Protein AF-A0A7S1A5Q5-F1 (afdb_monomer_lite)

pLDDT: mean 83.86, std 15.4, range [26.05, 98.69]

Foldseek 3Di:
DVVPVVPPPDDPFDDPPVLQVDWFFFFQWWWKAWAWKPFAADPDCPAWFKKKKKFKDAPNATQFIDMFTADPDDPTRGGRDTRTPVRPPPPDDPRHDHDRIGSQQRMKMKMWMDGNVVRDTAWIDIDRSLVLLAVQKDKDFTAGPQQFFQFYPDPPGAGIIIIMGIDPVRDDPRDDRHYHCPDDAVAEEEEEFEADCLTVVLVLLVQQCCCQVRLHEYEYEYAPVCQSVQQPDDHDRHDYHYDYLTGDRPVVCPDPVNVVLLLDQFLQSLLLCLLQLQLVSLSSLNVSLCVQVVVVVVDHHAEYEYESNCQLSQVLSCVLVVHAYEYAYAFCLLQDDPDPVRWSDFQDDDVPPPPPPSVVSCVQRTHNVNSVVSNCCNQCPPVDPGHSCVSCVSSVHDDDDRNVVCQVVLGAYEHQPDPPPDDDHPPGRPRDDYHHHGDDDDPDDPDWDPPLRVLLVVCVVVVAAEEEEEAEADDDAPQVVLVVLLCCCVVDPGNAQYEYEAAHDPDDHDPVSVVSQVVCVVVSRYHYDHDDDLVNNLLSHQEYEYQQSPRNVVSNVVNVHHYHHDDSCRRNSSD

Structure (mmCIF, N/CA/C/O backbone):
data_AF-A0A7S1A5Q5-F1
#
_entry.id   AF-A0A7S1A5Q5-F1
#
loop_
_atom_site.group_PDB
_atom_site.id
_atom_site.type_symbol
_atom_site.label_atom_id
_atom_site.label_alt_id
_atom_site.label_comp_id
_atom_site.label_asym_id
_atom_site.label_entity_id
_atom_site.label_seq_id
_atom_site.pdbx_PDB_ins_code
_atom_site.Cartn_x
_atom_site.Cartn_y
_atom_site.Cartn_z
_atom_site.occupancy
_atom_site.B_iso_or_equiv
_atom_site.auth_seq_id
_atom_site.auth_comp_id
_atom_site.auth_asym_id
_atom_site.auth_atom_id
_atom_site.pdbx_PDB_model_num
ATOM 1 N N . ARG A 1 1 ? 27.509 18.141 -2.981 1.00 31.16 1 ARG A N 1
ATOM 2 C CA . ARG A 1 1 ? 28.066 17.382 -1.826 1.00 31.16 1 ARG A CA 1
ATOM 3 C C . ARG A 1 1 ? 27.170 17.413 -0.570 1.00 31.16 1 ARG A C 1
ATOM 5 O O . ARG A 1 1 ? 26.715 16.345 -0.201 1.00 31.16 1 ARG A O 1
ATOM 12 N N . LYS A 1 2 ? 26.808 18.559 0.045 1.00 26.05 2 LYS A N 1
ATOM 13 C CA . LYS A 1 2 ? 25.963 18.583 1.277 1.00 26.05 2 LYS A CA 1
ATOM 14 C C . LYS A 1 2 ? 24.510 18.062 1.131 1.00 26.05 2 LYS A C 1
ATOM 16 O O . LYS A 1 2 ? 23.960 17.589 2.113 1.00 26.05 2 LYS A O 1
ATOM 21 N N . ARG A 1 3 ? 23.911 18.077 -0.073 1.00 31.14 3 ARG A N 1
ATOM 22 C CA . ARG A 1 3 ? 22.554 17.530 -0.341 1.00 31.14 3 ARG A CA 1
ATOM 23 C C . ARG A 1 3 ? 22.495 16.015 -0.623 1.00 31.14 3 ARG A C 1
ATOM 25 O O . ARG A 1 3 ? 21.407 15.456 -0.622 1.00 31.14 3 ARG A O 1
ATOM 32 N N . ARG A 1 4 ? 23.638 15.343 -0.849 1.00 40.09 4 ARG A N 1
ATOM 33 C CA . ARG A 1 4 ? 23.687 13.892 -1.146 1.00 40.09 4 ARG A CA 1
ATOM 34 C C . ARG A 1 4 ? 23.332 13.039 0.078 1.00 40.09 4 ARG A C 1
ATOM 36 O O . ARG A 1 4 ? 22.551 12.107 -0.033 1.00 40.09 4 ARG A O 1
ATOM 43 N N . ASN A 1 5 ? 23.829 13.403 1.262 1.00 32.47 5 ASN A N 1
ATOM 44 C CA . ASN A 1 5 ? 23.677 12.590 2.480 1.00 32.47 5 ASN A CA 1
ATOM 45 C C . ASN A 1 5 ? 22.270 12.613 3.106 1.00 32.47 5 ASN A C 1
ATOM 47 O O . ASN A 1 5 ? 22.001 11.841 4.024 1.00 32.47 5 ASN A O 1
ATOM 51 N N . THR A 1 6 ? 21.376 13.492 2.650 1.00 36.00 6 THR A N 1
ATOM 52 C CA . THR A 1 6 ? 20.010 13.607 3.186 1.00 36.00 6 THR A CA 1
ATOM 53 C C . THR A 1 6 ? 19.008 12.659 2.529 1.00 36.00 6 THR A C 1
ATOM 55 O O . THR A 1 6 ? 17.995 12.365 3.153 1.00 36.00 6 THR A O 1
ATOM 58 N N . PHE A 1 7 ? 19.280 12.154 1.318 1.00 35.16 7 PHE A N 1
ATOM 59 C CA . PHE A 1 7 ? 18.324 11.324 0.567 1.00 35.16 7 PHE A CA 1
ATOM 60 C C . PHE A 1 7 ? 18.377 9.834 0.959 1.00 35.16 7 PHE A C 1
ATOM 62 O O . PHE A 1 7 ? 17.361 9.153 0.978 1.00 35.16 7 PHE A O 1
ATOM 69 N N . TRP A 1 8 ? 19.551 9.340 1.363 1.00 40.78 8 TRP A N 1
ATOM 70 C CA . TRP A 1 8 ? 19.843 7.907 1.519 1.00 40.78 8 TRP A CA 1
ATOM 71 C C . TRP A 1 8 ? 19.634 7.335 2.933 1.00 40.78 8 TRP A C 1
ATOM 73 O O . TRP A 1 8 ? 20.152 6.266 3.256 1.00 40.78 8 TRP A O 1
ATOM 83 N N . LYS A 1 9 ? 18.905 8.027 3.820 1.00 31.39 9 LYS A N 1
ATOM 84 C CA . LYS A 1 9 ? 18.704 7.545 5.197 1.00 31.39 9 LYS A CA 1
ATOM 85 C C . LYS A 1 9 ? 17.483 6.625 5.318 1.00 31.39 9 LYS A C 1
ATOM 87 O O . LYS A 1 9 ? 16.352 7.093 5.307 1.00 31.39 9 LYS A O 1
ATOM 92 N N . LYS A 1 10 ? 17.793 5.359 5.637 1.00 35.91 10 LYS A N 1
ATOM 93 C CA . LYS A 1 10 ? 16.958 4.269 6.192 1.00 35.91 10 LYS A CA 1
ATOM 94 C C . LYS A 1 10 ? 16.234 3.361 5.188 1.00 35.91 10 LYS A C 1
ATOM 96 O O . LYS A 1 10 ? 15.060 3.541 4.899 1.00 35.91 10 LYS A O 1
ATOM 101 N N . SER A 1 11 ? 16.890 2.247 4.859 1.00 33.69 11 SER A N 1
ATOM 102 C CA . SER A 1 11 ? 16.231 0.970 4.554 1.00 33.69 11 SER A CA 1
ATOM 103 C C . SER A 1 11 ? 16.962 -0.154 5.296 1.00 33.69 11 SER A C 1
ATOM 105 O O . SER A 1 11 ? 17.883 -0.774 4.776 1.00 33.69 11 SER A O 1
ATOM 107 N N . LYS A 1 12 ? 16.608 -0.399 6.566 1.00 32.88 12 LYS A N 1
ATOM 108 C CA . LYS A 1 12 ? 17.048 -1.625 7.253 1.00 32.88 12 LYS A CA 1
ATOM 109 C C . LYS A 1 12 ? 16.139 -2.765 6.789 1.00 32.88 12 LYS A C 1
ATOM 111 O O . LYS A 1 12 ? 15.015 -2.893 7.267 1.00 32.88 12 LYS A O 1
ATOM 116 N N . ARG A 1 13 ? 16.614 -3.555 5.824 1.00 43.09 13 ARG A N 1
ATOM 117 C CA . ARG A 1 13 ? 15.921 -4.731 5.268 1.00 43.09 13 ARG A CA 1
ATOM 118 C C . ARG A 1 13 ? 15.956 -5.901 6.264 1.00 43.09 13 ARG A C 1
ATOM 120 O O . ARG A 1 13 ? 16.994 -6.160 6.862 1.00 43.09 13 ARG A O 1
ATOM 127 N N . HIS A 1 14 ? 14.838 -6.610 6.436 1.00 33.66 14 HIS A N 1
ATOM 128 C CA . HIS A 1 14 ? 14.775 -7.903 7.135 1.00 33.66 14 HIS A CA 1
ATOM 129 C C . HIS A 1 14 ? 14.801 -9.032 6.089 1.00 33.66 14 HIS A C 1
ATOM 131 O O . HIS A 1 14 ? 13.838 -9.226 5.358 1.00 33.66 14 HIS A O 1
ATOM 137 N N . MET A 1 15 ? 15.915 -9.755 6.013 1.00 40.28 15 MET A N 1
ATOM 138 C CA . MET A 1 15 ? 16.060 -11.070 5.367 1.00 40.28 15 MET A CA 1
ATOM 139 C C . MET A 1 15 ? 16.315 -12.126 6.480 1.00 40.28 15 MET A C 1
ATOM 141 O O . MET A 1 15 ? 16.378 -11.775 7.662 1.00 40.28 15 MET A O 1
ATOM 145 N N . PRO A 1 16 ? 16.474 -13.421 6.179 1.00 39.34 16 PRO A N 1
ATOM 146 C CA . PRO A 1 16 ? 16.909 -14.400 7.177 1.00 39.34 16 PRO A CA 1
ATOM 147 C C . PRO A 1 16 ? 18.329 -14.092 7.691 1.00 39.34 16 PRO A C 1
ATOM 149 O O . PRO A 1 16 ? 19.252 -13.920 6.892 1.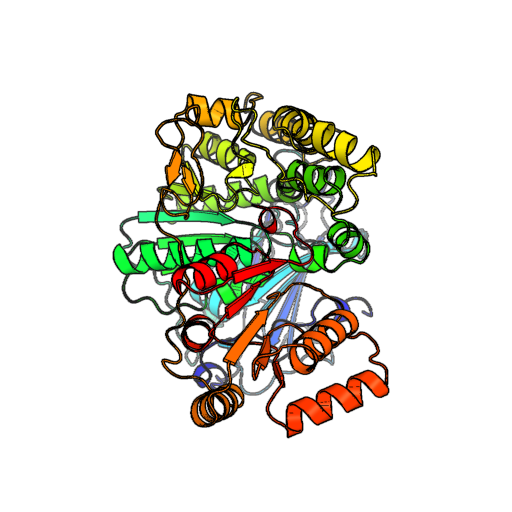00 39.34 16 PRO A O 1
ATOM 152 N N . THR A 1 17 ? 18.523 -14.069 9.014 1.00 46.16 17 THR A N 1
ATOM 153 C CA . THR A 1 17 ? 19.781 -13.720 9.719 1.00 46.16 17 THR A CA 1
ATOM 154 C C . THR A 1 17 ? 21.022 -14.455 9.203 1.00 46.16 17 THR A C 1
ATOM 156 O O . THR A 1 17 ? 22.103 -13.874 9.161 1.00 46.16 17 THR A O 1
ATOM 159 N N . MET A 1 18 ? 20.875 -15.695 8.730 1.00 42.78 18 MET A N 1
ATOM 160 C CA . MET A 1 18 ? 21.989 -16.523 8.253 1.00 42.78 18 MET A CA 1
ATOM 161 C C . MET A 1 18 ? 22.613 -16.032 6.926 1.00 42.78 18 MET A C 1
ATOM 163 O O . MET A 1 18 ? 23.771 -16.332 6.647 1.00 42.78 18 MET A O 1
ATOM 167 N N . ARG A 1 19 ? 21.886 -15.257 6.101 1.00 54.16 19 ARG A N 1
ATOM 168 C CA . ARG A 1 19 ? 22.421 -14.684 4.843 1.00 54.16 19 ARG A CA 1
ATOM 169 C C . ARG A 1 19 ? 23.169 -13.362 5.056 1.00 54.16 19 ARG A C 1
ATOM 171 O O . ARG A 1 19 ? 24.018 -13.017 4.243 1.00 54.16 19 ARG A O 1
ATOM 178 N N . PHE A 1 20 ? 22.907 -12.658 6.158 1.00 58.50 20 PHE A N 1
ATOM 179 C CA . PHE A 1 20 ? 23.528 -11.362 6.469 1.00 58.50 20 PHE A CA 1
ATOM 180 C C . PHE A 1 20 ? 24.973 -11.448 6.953 1.00 58.50 20 PHE A C 1
ATOM 182 O O . PHE A 1 20 ? 25.667 -10.440 6.939 1.00 58.50 20 PHE A O 1
ATOM 189 N N . THR A 1 21 ? 25.438 -12.614 7.390 1.00 63.78 21 THR A N 1
ATOM 190 C CA . THR A 1 21 ? 26.811 -12.784 7.889 1.00 63.78 21 THR A CA 1
ATOM 191 C C . THR A 1 21 ? 27.751 -13.364 6.838 1.00 63.78 21 THR A C 1
ATOM 193 O O . THR A 1 21 ? 28.968 -13.328 7.013 1.00 63.78 21 THR A O 1
ATOM 196 N N . ARG A 1 22 ? 27.212 -13.899 5.735 1.00 77.44 22 ARG A N 1
ATOM 197 C CA . ARG A 1 22 ? 28.004 -14.577 4.710 1.00 77.44 22 ARG A CA 1
ATOM 198 C C . ARG A 1 22 ? 28.690 -13.553 3.812 1.00 77.44 22 ARG A C 1
ATOM 200 O O . ARG A 1 22 ? 28.030 -12.778 3.124 1.00 77.44 22 ARG A O 1
ATOM 207 N N . ARG A 1 23 ? 30.019 -13.581 3.814 1.00 80.81 23 ARG A N 1
ATOM 208 C CA . ARG A 1 23 ? 30.863 -12.739 2.968 1.00 80.81 23 ARG A CA 1
ATOM 209 C C . ARG A 1 23 ? 31.518 -13.582 1.880 1.00 80.81 23 ARG A C 1
ATOM 211 O O . ARG A 1 23 ? 31.826 -14.753 2.095 1.00 80.81 23 ARG A O 1
ATOM 218 N N . PHE A 1 24 ? 31.701 -12.978 0.718 1.00 83.06 24 PHE A N 1
ATOM 219 C CA . PHE A 1 24 ? 32.295 -13.588 -0.465 1.00 83.06 24 PHE A CA 1
ATOM 220 C C . PHE A 1 24 ? 33.577 -12.853 -0.825 1.00 83.06 24 PHE A C 1
ATOM 222 O O . PHE A 1 24 ? 33.756 -11.706 -0.422 1.00 83.06 24 PHE A O 1
ATOM 229 N N . ALA A 1 25 ? 34.470 -13.503 -1.569 1.00 73.56 25 ALA A N 1
ATOM 230 C CA . ALA A 1 25 ? 35.683 -12.846 -2.041 1.00 73.56 25 ALA A CA 1
ATOM 231 C C . ALA A 1 25 ? 35.325 -11.595 -2.858 1.00 73.56 25 ALA A C 1
ATOM 233 O O . ALA A 1 25 ? 34.339 -11.601 -3.609 1.00 73.56 25 ALA A O 1
ATOM 234 N N . LYS A 1 26 ? 36.121 -10.531 -2.699 1.00 72.69 26 LYS A N 1
ATOM 235 C CA . LYS A 1 26 ? 35.995 -9.354 -3.558 1.00 72.69 26 LYS A CA 1
ATOM 236 C C . LYS A 1 26 ? 36.212 -9.745 -5.031 1.00 72.69 26 LYS A C 1
ATOM 238 O O . LYS A 1 26 ? 37.059 -10.600 -5.306 1.00 72.69 26 LYS A O 1
ATOM 243 N N . PRO A 1 27 ? 35.457 -9.153 -5.966 1.00 70.88 27 PRO A N 1
ATOM 244 C CA . PRO A 1 27 ? 35.717 -9.319 -7.386 1.00 70.88 27 PRO A CA 1
ATOM 245 C C . PRO A 1 27 ? 37.031 -8.621 -7.764 1.00 70.88 27 PRO A C 1
ATOM 247 O O . PRO A 1 27 ? 37.393 -7.613 -7.159 1.00 70.88 27 PRO A O 1
ATOM 250 N N . THR A 1 28 ? 37.757 -9.166 -8.743 1.00 66.81 28 THR A N 1
ATOM 251 C CA . THR A 1 28 ? 38.949 -8.517 -9.326 1.00 66.81 28 THR A CA 1
ATOM 252 C C . THR A 1 28 ? 38.574 -7.331 -10.213 1.00 66.81 28 THR A C 1
ATOM 254 O O . THR A 1 28 ? 39.311 -6.358 -10.276 1.00 66.81 28 THR A O 1
ATOM 257 N N . SER A 1 29 ? 37.424 -7.432 -10.877 1.00 69.25 29 SER A N 1
ATOM 258 C CA . SER A 1 29 ? 36.705 -6.377 -11.588 1.00 69.25 29 SER A CA 1
ATOM 259 C C . SER A 1 29 ? 35.212 -6.691 -11.453 1.00 69.25 29 SER A C 1
ATOM 261 O O . SER A 1 29 ? 34.860 -7.866 -11.380 1.00 69.25 29 SER A O 1
ATOM 263 N N . PHE A 1 30 ? 34.326 -5.692 -11.363 1.00 73.44 30 PHE A N 1
ATOM 264 C CA . PHE A 1 30 ? 32.877 -5.920 -11.243 1.00 73.44 30 PHE A CA 1
ATOM 265 C C . PHE A 1 30 ? 32.073 -4.955 -12.112 1.00 73.44 30 PHE A C 1
ATOM 267 O O . PHE A 1 30 ? 31.694 -3.881 -11.666 1.00 73.44 30 PHE A O 1
ATOM 274 N N . GLY A 1 31 ? 31.796 -5.376 -13.341 1.00 78.62 31 GLY A N 1
ATOM 275 C CA . GLY A 1 31 ? 31.186 -4.584 -14.395 1.00 78.62 31 GLY A CA 1
ATOM 276 C C . GLY A 1 31 ? 29.682 -4.412 -14.265 1.00 78.62 31 GLY A C 1
ATOM 277 O O . GLY A 1 31 ? 28.934 -5.385 -14.333 1.00 78.62 31 GLY A O 1
ATOM 278 N N . ILE A 1 32 ? 29.224 -3.164 -14.188 1.00 84.75 32 ILE A N 1
ATOM 279 C CA . ILE A 1 32 ? 27.824 -2.803 -14.453 1.00 84.75 32 ILE A CA 1
ATOM 280 C C . ILE A 1 32 ? 27.765 -2.079 -15.791 1.00 84.75 32 ILE A C 1
ATOM 282 O O . ILE A 1 32 ? 28.439 -1.068 -15.965 1.00 84.75 32 ILE A O 1
ATOM 286 N N . VAL A 1 33 ? 26.929 -2.562 -16.706 1.00 85.12 33 VAL A N 1
ATOM 287 C CA . VAL A 1 33 ? 26.725 -1.968 -18.029 1.00 85.12 33 VAL A CA 1
ATOM 288 C C . VAL A 1 33 ? 25.415 -1.191 -18.028 1.00 85.12 33 VAL A C 1
ATOM 290 O O . VAL A 1 33 ? 24.363 -1.750 -17.717 1.00 85.12 33 VAL A O 1
ATOM 293 N N . ILE A 1 34 ? 25.458 0.089 -18.405 1.00 85.62 34 ILE A N 1
ATOM 294 C CA . ILE A 1 34 ? 24.252 0.871 -18.708 1.00 85.62 34 ILE A CA 1
ATOM 295 C C . ILE A 1 34 ? 24.016 0.833 -20.219 1.00 85.62 34 ILE A C 1
ATOM 297 O O . ILE A 1 34 ? 24.801 1.384 -20.990 1.00 85.62 34 ILE A O 1
ATOM 301 N N . HIS A 1 35 ? 22.934 0.182 -20.640 1.00 84.62 35 HIS A N 1
ATOM 302 C CA . HIS A 1 35 ? 22.605 -0.006 -22.055 1.00 84.62 35 HIS A CA 1
ATOM 303 C C . HIS A 1 35 ? 21.962 1.241 -22.646 1.00 84.62 35 HIS A C 1
ATOM 305 O O . HIS A 1 35 ? 22.423 1.747 -23.666 1.00 84.62 35 HIS A O 1
ATOM 311 N N . ARG A 1 36 ? 20.899 1.743 -22.007 1.00 82.69 36 ARG A N 1
ATOM 312 C CA . ARG A 1 36 ? 20.178 2.943 -22.453 1.00 82.69 36 ARG A CA 1
ATOM 313 C C . ARG A 1 36 ? 19.320 3.565 -21.364 1.00 82.69 36 ARG A C 1
ATOM 315 O O . ARG A 1 36 ? 18.964 2.914 -20.384 1.00 82.69 36 ARG A O 1
ATOM 322 N N . VAL A 1 37 ? 18.932 4.818 -21.587 1.00 84.62 37 VAL A N 1
ATOM 323 C CA . VAL A 1 37 ? 17.859 5.492 -20.844 1.00 84.62 37 VAL A CA 1
ATOM 324 C C . VAL A 1 37 ? 16.787 5.933 -21.825 1.00 84.62 37 VAL A C 1
ATOM 326 O O . VAL A 1 37 ? 17.101 6.561 -22.834 1.00 84.62 37 VAL A O 1
ATOM 329 N N . THR A 1 38 ? 15.535 5.599 -21.532 1.00 85.88 38 THR A N 1
ATOM 330 C CA . THR A 1 38 ? 14.369 5.910 -22.371 1.00 85.88 38 THR A CA 1
ATOM 331 C C . THR A 1 38 ? 13.453 6.911 -21.670 1.00 85.88 38 THR A C 1
ATOM 333 O O . THR A 1 38 ? 13.423 6.947 -20.442 1.00 85.88 38 THR A O 1
ATOM 336 N N . HIS A 1 39 ? 12.708 7.713 -22.442 1.00 86.06 39 HIS A N 1
ATOM 337 C CA . HIS A 1 39 ? 11.691 8.663 -21.953 1.00 86.06 39 HIS A CA 1
ATOM 338 C C . HIS A 1 39 ? 12.219 9.715 -20.957 1.00 86.06 39 HIS A C 1
ATOM 340 O O . HIS A 1 39 ? 11.613 9.966 -19.917 1.00 86.06 39 HIS A O 1
ATOM 346 N N . VAL A 1 40 ? 13.383 10.315 -21.232 1.00 82.50 40 VAL A N 1
ATOM 347 C CA . VAL A 1 40 ? 13.938 11.405 -20.408 1.00 82.50 40 VAL A CA 1
ATOM 348 C C . VAL A 1 40 ? 13.193 12.719 -20.708 1.00 82.50 40 VAL A C 1
ATOM 350 O O . VAL A 1 40 ? 13.173 13.126 -21.868 1.00 82.50 40 VAL A O 1
ATOM 353 N N . PRO A 1 41 ? 12.650 13.437 -19.705 1.00 77.50 41 PRO A N 1
ATOM 354 C CA . PRO A 1 41 ? 11.894 14.672 -19.936 1.00 77.50 41 PRO A CA 1
ATOM 355 C C . PRO A 1 41 ? 12.751 15.806 -20.539 1.00 77.50 41 PRO A C 1
ATOM 357 O O . PRO A 1 41 ? 13.589 16.402 -19.856 1.00 77.50 41 PRO A O 1
ATOM 360 N N . SER A 1 42 ? 12.555 16.120 -21.829 1.00 67.00 42 SER A N 1
ATOM 361 C CA . SER A 1 42 ? 13.119 17.300 -22.516 1.00 67.00 42 SER A CA 1
ATOM 362 C C . SER A 1 42 ? 12.529 17.507 -23.922 1.00 67.00 42 SER A C 1
ATOM 364 O O . SER A 1 42 ? 12.553 16.592 -24.737 1.00 67.00 42 SER A O 1
ATOM 366 N N . HIS A 1 43 ? 12.118 18.739 -24.264 1.00 52.56 43 HIS A N 1
ATOM 367 C CA . HIS A 1 43 ? 11.683 19.110 -25.628 1.00 52.56 43 HIS A CA 1
ATOM 368 C C . HIS A 1 43 ? 12.808 19.133 -26.672 1.00 52.56 43 HIS A C 1
ATOM 370 O O . HIS A 1 43 ? 12.541 19.176 -27.871 1.00 52.56 43 HIS A O 1
ATOM 376 N N . LYS A 1 44 ? 14.068 19.170 -26.237 1.00 44.06 44 LYS A N 1
ATOM 377 C CA . LYS A 1 44 ? 15.240 19.186 -27.111 1.00 44.06 44 LYS A CA 1
ATOM 378 C C . LYS A 1 44 ? 16.345 18.439 -26.384 1.00 44.06 44 LYS A C 1
ATOM 380 O O . LYS A 1 44 ? 16.950 18.971 -25.455 1.00 44.06 44 LYS A O 1
ATOM 385 N N . LEU A 1 45 ? 16.599 17.192 -26.767 1.00 48.09 45 LEU A N 1
ATOM 386 C CA . LEU A 1 45 ? 17.862 16.523 -26.468 1.00 48.09 45 LEU A CA 1
ATOM 387 C C . LEU A 1 45 ? 18.979 17.335 -27.144 1.00 48.09 45 LEU A C 1
ATOM 389 O O . LEU A 1 45 ? 19.413 17.012 -28.242 1.00 48.09 45 LEU A O 1
ATOM 393 N N . THR A 1 46 ? 19.432 18.433 -26.534 1.00 46.44 46 THR A N 1
ATOM 394 C CA . THR A 1 46 ? 20.749 18.967 -26.866 1.00 46.44 46 THR A CA 1
ATOM 395 C C . THR A 1 46 ? 21.738 18.001 -26.240 1.00 46.44 46 THR A C 1
ATOM 397 O O . THR A 1 46 ? 21.981 18.008 -25.032 1.00 46.44 46 THR A O 1
ATOM 400 N N . GLU A 1 47 ? 22.185 17.076 -27.079 1.00 49.59 47 GLU A N 1
ATOM 401 C CA . GLU A 1 47 ? 23.266 16.124 -26.867 1.00 49.59 47 GLU A CA 1
ATOM 402 C C . GLU A 1 47 ? 24.316 16.701 -25.905 1.00 49.59 47 GLU A C 1
ATOM 404 O O . GLU A 1 47 ? 24.837 17.778 -26.186 1.00 49.59 47 GLU A O 1
ATOM 409 N N . SER A 1 48 ? 24.612 15.995 -24.798 1.00 53.47 48 SER A N 1
ATOM 410 C CA . SER A 1 48 ? 25.607 16.283 -23.729 1.00 53.47 48 SER A CA 1
ATOM 411 C C . SER A 1 48 ? 25.119 16.784 -22.353 1.00 53.47 48 SER A C 1
ATOM 413 O O . SER A 1 48 ? 25.924 16.805 -21.417 1.00 53.47 48 SER A O 1
ATOM 415 N N . SER A 1 49 ? 23.832 17.096 -22.150 1.00 69.94 49 SER A N 1
ATOM 416 C CA . SER A 1 49 ? 23.362 17.608 -20.844 1.00 69.94 49 SER A CA 1
ATOM 417 C C . SER A 1 49 ? 23.098 16.550 -19.770 1.00 69.94 49 SER A C 1
ATOM 419 O O . SER A 1 49 ? 23.142 16.900 -18.595 1.00 69.94 49 SER A O 1
ATOM 421 N N . TYR A 1 50 ? 22.829 15.286 -20.108 1.00 78.50 50 TYR A N 1
ATOM 422 C CA . TYR A 1 50 ? 22.485 14.254 -19.119 1.00 78.50 50 TYR A CA 1
ATOM 423 C C . TYR A 1 50 ? 23.609 13.236 -18.904 1.00 78.50 50 TYR A C 1
ATOM 425 O O . TYR A 1 50 ? 24.322 12.858 -19.838 1.00 78.50 50 TYR A O 1
ATOM 433 N N . TYR A 1 51 ? 23.754 12.775 -17.663 1.00 81.88 51 TYR A N 1
ATOM 434 C CA . TYR A 1 51 ? 24.659 11.686 -17.307 1.00 81.88 51 TYR A CA 1
ATOM 435 C C . TYR A 1 51 ? 24.022 10.772 -16.262 1.00 81.88 51 TYR A C 1
ATOM 437 O O . TYR A 1 51 ? 23.249 11.233 -15.418 1.00 81.88 51 TYR A O 1
ATOM 445 N N . VAL A 1 52 ? 24.344 9.481 -16.330 1.00 85.56 52 VAL A N 1
ATOM 446 C CA . VAL A 1 52 ? 23.999 8.518 -15.283 1.00 85.56 52 VAL A CA 1
ATOM 447 C C . VAL A 1 52 ? 25.202 8.322 -14.386 1.00 85.56 52 VAL A C 1
ATOM 449 O O . VAL A 1 52 ? 26.321 8.141 -14.859 1.00 85.56 52 VAL A O 1
ATOM 452 N N . TYR A 1 53 ? 24.960 8.389 -13.085 1.00 87.12 53 TYR A N 1
ATOM 453 C CA . TYR A 1 53 ? 25.929 8.088 -12.047 1.00 87.12 53 TYR A CA 1
ATOM 454 C C . TYR A 1 53 ? 25.491 6.820 -11.325 1.00 87.12 53 TYR A C 1
ATOM 456 O O . TYR A 1 53 ? 24.337 6.707 -10.919 1.00 87.12 53 TYR A O 1
ATOM 464 N N . VAL A 1 54 ? 26.407 5.873 -11.176 1.00 87.19 54 VAL A N 1
ATOM 465 C CA . VAL A 1 54 ? 26.176 4.602 -10.495 1.00 87.19 54 VAL A CA 1
ATOM 466 C C . VAL A 1 54 ? 27.099 4.529 -9.290 1.00 87.19 54 VAL A C 1
ATOM 468 O O . VAL A 1 54 ? 28.289 4.819 -9.391 1.00 87.19 54 VAL A O 1
ATOM 471 N N . GLU A 1 55 ? 26.548 4.132 -8.153 1.00 87.12 55 GLU A N 1
ATOM 472 C CA . GLU A 1 55 ? 27.266 3.906 -6.903 1.00 87.12 55 GLU A CA 1
ATOM 473 C C . GLU A 1 55 ? 26.923 2.503 -6.392 1.00 87.12 55 GLU A C 1
ATOM 475 O O . GLU A 1 55 ? 25.749 2.166 -6.244 1.00 87.12 55 GLU A O 1
ATOM 480 N N . VAL A 1 56 ? 27.931 1.678 -6.112 1.00 85.38 56 VAL A N 1
ATOM 481 C CA . VAL A 1 56 ? 27.745 0.381 -5.452 1.00 85.38 56 VAL A CA 1
ATOM 482 C C . VAL A 1 56 ? 28.089 0.550 -3.979 1.00 85.38 56 VAL A C 1
ATOM 484 O O . VAL A 1 56 ? 29.180 0.998 -3.620 1.00 85.38 56 VAL A O 1
ATOM 487 N N . VAL A 1 57 ? 27.136 0.212 -3.115 1.00 86.38 57 VAL A N 1
ATOM 488 C CA . VAL A 1 57 ? 27.221 0.417 -1.667 1.00 86.38 57 VAL A CA 1
ATOM 489 C C . VAL A 1 57 ? 27.001 -0.906 -0.958 1.00 86.38 57 VAL A C 1
ATOM 491 O O . VAL A 1 57 ? 25.976 -1.551 -1.157 1.00 86.38 57 VAL A O 1
ATOM 494 N N . CYS A 1 58 ? 27.930 -1.296 -0.095 1.00 84.38 58 CYS A N 1
ATOM 495 C CA . CYS A 1 58 ? 27.797 -2.461 0.774 1.00 84.38 58 CYS A CA 1
ATOM 496 C C . CYS A 1 58 ? 27.925 -1.991 2.222 1.00 84.38 58 CYS A C 1
ATOM 498 O O . CYS A 1 58 ? 28.877 -1.298 2.557 1.00 84.38 58 CYS A O 1
ATOM 500 N N . GLU A 1 59 ? 26.963 -2.343 3.082 1.00 80.56 59 GLU A N 1
ATOM 501 C CA . GLU A 1 59 ? 27.006 -2.004 4.519 1.00 80.56 59 GLU A CA 1
ATOM 502 C C . GLU A 1 59 ? 27.259 -0.500 4.791 1.00 80.56 59 GLU A C 1
ATOM 504 O O . GLU A 1 59 ? 28.046 -0.130 5.654 1.00 80.56 59 GLU A O 1
ATOM 509 N N . GLU A 1 60 ? 26.586 0.376 4.032 1.00 79.94 60 GLU A N 1
ATOM 510 C CA . GLU A 1 60 ? 26.732 1.847 4.080 1.00 79.94 60 GLU A CA 1
ATOM 511 C C . GLU A 1 60 ? 28.097 2.395 3.618 1.00 79.94 60 GLU A C 1
ATOM 513 O O . GLU A 1 60 ? 28.279 3.612 3.564 1.00 79.94 60 GLU A O 1
ATOM 518 N N . GLN A 1 61 ? 29.026 1.530 3.212 1.00 78.38 61 GLN A N 1
ATOM 519 C CA . GLN A 1 61 ? 30.301 1.916 2.620 1.00 78.38 61 GLN A CA 1
ATOM 520 C C . GLN A 1 61 ? 30.176 1.961 1.097 1.00 78.38 61 GLN A C 1
ATOM 522 O O . GLN A 1 61 ? 29.691 1.013 0.472 1.00 78.38 61 GLN A O 1
ATOM 527 N N . ARG A 1 62 ? 30.603 3.076 0.488 1.00 80.69 62 ARG A N 1
ATOM 528 C CA . ARG A 1 62 ? 30.740 3.142 -0.967 1.00 80.69 62 ARG A CA 1
ATOM 529 C C . ARG A 1 62 ? 31.923 2.263 -1.356 1.00 80.69 62 ARG A C 1
ATOM 531 O O . ARG A 1 62 ? 33.052 2.512 -0.949 1.00 80.69 62 ARG A O 1
ATOM 538 N N . MET A 1 63 ? 31.628 1.255 -2.160 1.00 75.56 63 MET A N 1
ATOM 539 C CA . MET A 1 63 ? 32.616 0.316 -2.679 1.00 75.56 63 MET A CA 1
ATOM 540 C C . MET A 1 63 ? 33.268 0.861 -3.950 1.00 75.56 63 MET A C 1
ATOM 542 O O . MET A 1 63 ? 34.365 0.459 -4.325 1.00 75.56 63 MET A O 1
ATOM 546 N N . ALA A 1 64 ? 32.511 1.694 -4.665 1.00 71.31 64 ALA A N 1
ATOM 547 C CA . ALA A 1 64 ? 32.602 1.789 -6.103 1.00 71.31 64 ALA A CA 1
ATOM 548 C C . ALA A 1 64 ? 31.664 2.889 -6.621 1.00 71.31 64 ALA A C 1
ATOM 550 O O . ALA A 1 64 ? 30.487 2.921 -6.248 1.00 71.31 64 ALA A O 1
ATOM 551 N N . SER A 1 65 ? 32.136 3.769 -7.505 1.00 75.81 65 SER A N 1
ATOM 552 C CA . SER A 1 65 ? 31.236 4.611 -8.294 1.00 75.81 65 SER A CA 1
ATOM 553 C C . SER A 1 65 ? 31.816 5.006 -9.634 1.00 75.81 65 SER A C 1
ATOM 555 O O . SER A 1 65 ? 33.027 5.103 -9.784 1.00 75.81 65 SER A O 1
ATOM 557 N N . ALA A 1 66 ? 30.939 5.284 -10.590 1.00 74.00 66 ALA A N 1
ATOM 558 C CA . ALA A 1 66 ? 31.329 5.840 -11.871 1.00 74.00 66 ALA A CA 1
ATOM 559 C C . ALA A 1 66 ? 30.163 6.576 -12.525 1.00 74.00 66 ALA A C 1
ATOM 561 O O . ALA A 1 66 ? 29.006 6.459 -12.116 1.00 74.00 66 ALA A O 1
ATOM 562 N N . ALA A 1 67 ? 30.477 7.374 -13.540 1.00 76.81 67 ALA A N 1
ATOM 563 C CA . ALA A 1 67 ? 29.492 8.142 -14.279 1.00 76.81 67 ALA A CA 1
ATOM 564 C C . ALA A 1 67 ? 29.717 7.994 -15.777 1.00 76.81 67 ALA A C 1
ATOM 566 O O . ALA A 1 67 ? 30.845 7.849 -16.237 1.00 76.81 67 ALA A O 1
ATOM 567 N N . THR A 1 68 ? 28.641 8.096 -16.542 1.00 73.44 68 THR A N 1
ATOM 568 C CA . THR A 1 68 ? 28.685 7.947 -17.990 1.00 73.44 68 THR A CA 1
ATOM 569 C C . THR A 1 68 ? 27.794 9.005 -18.659 1.00 73.44 68 THR A C 1
ATOM 571 O O . THR A 1 68 ? 26.743 9.365 -18.125 1.00 73.44 68 THR A O 1
ATOM 574 N N . ARG A 1 69 ? 28.266 9.619 -19.762 1.00 71.19 69 ARG A N 1
ATOM 575 C CA . ARG A 1 69 ? 27.684 10.824 -20.422 1.00 71.19 69 ARG A CA 1
ATOM 576 C C . ARG A 1 69 ? 27.224 10.543 -21.839 1.00 71.19 69 ARG A C 1
ATOM 578 O O . ARG A 1 69 ? 27.892 9.785 -22.535 1.00 71.19 69 ARG A O 1
ATOM 585 N N . SER A 1 70 ? 26.063 11.047 -22.251 1.00 62.56 70 SER A N 1
ATOM 586 C CA . SER A 1 70 ? 25.458 10.634 -23.525 1.00 62.56 70 SER A CA 1
ATOM 587 C C . SER A 1 70 ? 26.405 10.823 -24.716 1.00 62.56 70 SER A C 1
ATOM 589 O O . SER A 1 70 ? 26.947 11.920 -24.873 1.00 62.56 70 SER A O 1
ATOM 591 N N . LYS A 1 71 ? 26.583 9.800 -25.567 1.00 56.00 71 LYS A N 1
ATOM 592 C CA . LYS A 1 71 ? 27.313 9.940 -26.843 1.00 56.00 71 LYS A CA 1
ATOM 593 C C . LYS A 1 71 ? 26.554 10.916 -27.771 1.00 56.00 71 LYS A C 1
ATOM 595 O O . LYS A 1 71 ? 25.324 10.945 -27.749 1.00 56.00 71 LYS A O 1
ATOM 600 N N . LYS A 1 72 ? 27.273 11.733 -28.557 1.00 48.69 72 LYS A N 1
ATOM 601 C CA . LYS A 1 72 ? 26.682 12.644 -29.569 1.00 48.69 72 LYS A CA 1
ATOM 602 C C . LYS A 1 72 ? 25.875 11.852 -30.612 1.00 48.69 72 LYS A C 1
ATOM 604 O O . LYS A 1 72 ? 26.314 10.776 -31.009 1.00 48.69 72 LYS A O 1
ATOM 609 N N . GLY A 1 73 ? 24.754 12.401 -31.080 1.00 46.62 73 GLY A N 1
ATOM 610 C CA . GLY A 1 73 ? 24.005 11.897 -32.240 1.00 46.62 73 GLY A CA 1
ATOM 611 C C . GLY A 1 73 ? 22.932 10.827 -32.005 1.00 46.62 73 GLY A C 1
ATOM 612 O O . GLY A 1 73 ? 22.464 10.256 -32.985 1.00 46.62 73 GLY A O 1
ATOM 613 N N . SER A 1 74 ? 22.544 10.503 -30.766 1.00 41.72 74 SER A N 1
ATOM 614 C CA . SER A 1 74 ? 21.610 9.395 -30.495 1.00 41.72 74 SER A CA 1
ATOM 615 C C . SER A 1 74 ? 20.499 9.773 -29.510 1.00 41.72 74 SER A C 1
ATOM 617 O O . SER A 1 74 ? 20.770 10.247 -28.408 1.00 41.72 74 SER A O 1
ATOM 619 N N . THR A 1 75 ? 19.241 9.510 -29.888 1.00 40.41 75 THR A N 1
ATOM 620 C CA . THR A 1 75 ? 18.052 9.588 -29.013 1.00 40.41 75 THR A CA 1
ATOM 621 C C . THR A 1 75 ? 18.037 8.498 -27.937 1.00 40.41 75 THR A C 1
ATOM 623 O O . THR A 1 75 ? 17.312 8.615 -26.953 1.00 40.41 75 THR A O 1
ATOM 626 N N . GLU A 1 76 ? 18.855 7.454 -28.102 1.00 41.22 76 GLU A N 1
ATOM 627 C CA . GLU A 1 76 ? 19.153 6.448 -27.085 1.00 41.22 76 GLU A CA 1
ATOM 628 C C . GLU A 1 76 ? 20.528 6.721 -26.480 1.00 41.22 76 GLU A C 1
ATOM 630 O O . GLU A 1 76 ? 21.555 6.716 -27.164 1.00 41.22 76 GLU A O 1
ATOM 635 N N . ILE A 1 77 ? 20.581 6.933 -25.173 1.00 48.34 77 ILE A N 1
ATOM 636 C CA . ILE A 1 77 ? 21.851 7.186 -24.514 1.00 48.34 77 ILE A CA 1
ATOM 637 C C . ILE A 1 77 ? 22.611 5.862 -24.307 1.00 48.34 77 ILE A C 1
ATOM 639 O O . ILE A 1 77 ? 22.445 5.222 -23.276 1.00 48.34 77 ILE A O 1
ATOM 643 N N . ARG A 1 78 ? 23.430 5.439 -25.279 1.00 44.50 78 ARG A N 1
ATOM 644 C CA . ARG A 1 78 ? 24.246 4.215 -25.170 1.00 44.50 78 ARG A CA 1
ATOM 645 C C . ARG A 1 78 ? 25.517 4.453 -24.384 1.00 44.50 78 ARG A C 1
ATOM 647 O O . ARG A 1 78 ? 26.333 5.294 -24.781 1.00 44.50 78 ARG A O 1
ATOM 654 N N . TRP A 1 79 ? 25.685 3.698 -23.304 1.00 55.16 79 TRP A N 1
ATOM 655 C CA . TRP A 1 79 ? 26.804 3.899 -22.406 1.00 55.16 79 TRP A CA 1
ATOM 656 C C . TRP A 1 79 ? 27.873 2.833 -22.413 1.00 55.16 79 TRP A C 1
ATOM 658 O O . TRP A 1 79 ? 29.002 3.246 -22.197 1.00 55.16 79 TRP A O 1
ATOM 668 N N . ASP A 1 80 ? 27.613 1.573 -22.772 1.00 50.16 80 ASP A N 1
ATOM 669 C CA . ASP A 1 80 ? 28.626 0.527 -23.054 1.00 50.16 80 ASP A CA 1
ATOM 670 C C . ASP A 1 80 ? 29.906 0.613 -22.185 1.00 50.16 80 ASP A C 1
ATOM 672 O O . ASP A 1 80 ? 31.017 0.414 -22.671 1.00 50.16 80 ASP A O 1
ATOM 676 N N . THR A 1 81 ? 29.775 1.022 -20.919 1.00 52.38 81 THR A N 1
ATOM 677 C CA . THR A 1 81 ? 30.904 1.300 -20.028 1.00 52.38 81 THR A CA 1
ATOM 678 C C . THR A 1 81 ? 30.794 0.298 -18.905 1.00 52.38 81 THR A C 1
ATOM 680 O O . THR A 1 81 ? 29.888 0.402 -18.081 1.00 52.38 81 THR A O 1
ATOM 683 N N . THR A 1 82 ? 31.707 -0.662 -18.891 1.00 54.94 82 THR A N 1
ATOM 684 C CA . THR A 1 82 ? 31.955 -1.524 -17.743 1.00 54.94 82 THR A CA 1
ATOM 685 C C . THR A 1 82 ? 32.548 -0.672 -16.632 1.00 54.94 82 THR A C 1
ATOM 687 O O . THR A 1 82 ? 33.626 -0.099 -16.784 1.00 54.94 82 THR A O 1
ATOM 690 N N . LEU A 1 83 ? 31.844 -0.567 -15.510 1.00 57.09 83 LEU A N 1
ATOM 691 C CA . LEU A 1 83 ? 32.424 0.018 -14.304 1.00 57.09 83 LEU A CA 1
ATOM 692 C C . LEU A 1 83 ? 33.304 -1.042 -13.643 1.00 57.09 83 LEU A C 1
ATOM 694 O O . LEU A 1 83 ? 32.762 -1.949 -13.042 1.00 57.09 83 LEU A O 1
ATOM 698 N N . SER A 1 84 ? 34.625 -0.992 -13.790 1.00 55.22 84 SER A N 1
ATOM 699 C CA . SER A 1 84 ? 35.530 -1.944 -13.124 1.00 55.22 84 SER A CA 1
ATOM 700 C C . SER A 1 84 ? 35.812 -1.512 -11.685 1.00 55.22 84 SER A C 1
ATOM 702 O O . SER A 1 84 ? 35.897 -0.319 -11.403 1.00 55.22 84 SER A O 1
ATOM 704 N N . PHE A 1 85 ? 35.951 -2.480 -10.772 1.00 57.53 85 PHE A N 1
ATOM 705 C CA . PHE A 1 85 ? 36.244 -2.223 -9.360 1.00 57.53 85 PHE A CA 1
ATOM 706 C C . PHE A 1 85 ? 37.388 -3.122 -8.868 1.00 57.53 85 PHE A C 1
ATOM 708 O O . PHE A 1 85 ? 37.216 -4.342 -8.925 1.00 57.53 85 PHE A O 1
ATOM 715 N N . PRO A 1 86 ? 38.502 -2.555 -8.351 1.00 51.88 86 PRO A N 1
ATOM 716 C CA . PRO A 1 86 ? 38.770 -1.115 -8.197 1.00 51.88 86 PRO A CA 1
ATOM 717 C C . PRO A 1 86 ? 38.827 -0.376 -9.549 1.00 51.88 86 PRO A C 1
ATOM 719 O O . PRO A 1 86 ? 39.025 -0.993 -10.587 1.00 51.88 86 PRO A O 1
ATOM 722 N N . ASP A 1 87 ? 38.535 0.925 -9.539 1.00 49.12 87 ASP A N 1
ATOM 723 C CA . ASP A 1 87 ? 38.514 1.742 -10.757 1.00 49.12 87 ASP A CA 1
ATOM 724 C C . ASP A 1 87 ? 39.946 1.997 -11.247 1.00 49.12 87 ASP A C 1
ATOM 726 O O . ASP A 1 87 ? 40.686 2.784 -10.654 1.00 49.12 87 ASP A O 1
ATOM 730 N N . ASP A 1 88 ? 40.323 1.347 -12.345 1.00 47.47 88 ASP A N 1
ATOM 731 C CA . ASP A 1 88 ? 41.634 1.499 -12.988 1.00 47.47 88 ASP A CA 1
ATOM 732 C C . ASP A 1 88 ? 41.772 2.850 -13.735 1.00 47.47 88 ASP A C 1
ATOM 734 O O . ASP A 1 88 ? 42.849 3.191 -14.226 1.00 47.47 88 ASP A O 1
ATOM 738 N N . GLY A 1 89 ? 40.681 3.625 -13.846 1.00 47.28 89 GLY A N 1
ATOM 739 C CA . GLY A 1 89 ? 40.561 4.839 -14.660 1.00 47.28 89 GLY A CA 1
ATOM 740 C C . GLY A 1 89 ? 40.708 6.172 -13.915 1.00 47.28 89 GLY A C 1
ATOM 741 O O . GLY A 1 89 ? 40.527 7.224 -14.530 1.00 47.28 89 GLY A O 1
ATOM 742 N N . GLY A 1 90 ? 41.026 6.164 -12.615 1.00 45.69 90 GLY A N 1
ATOM 743 C CA . GLY A 1 90 ? 41.338 7.380 -11.848 1.00 45.69 90 GLY A CA 1
ATOM 744 C C . GLY A 1 90 ? 40.141 8.244 -11.412 1.00 45.69 90 GLY A C 1
ATOM 745 O O . GLY A 1 90 ? 40.350 9.384 -10.999 1.00 45.69 90 GLY A O 1
ATOM 746 N N . ASN A 1 91 ? 38.901 7.737 -11.469 1.00 48.56 91 ASN A N 1
ATOM 747 C CA . ASN A 1 91 ? 37.723 8.360 -10.841 1.00 48.56 91 ASN A CA 1
ATOM 748 C C . ASN A 1 91 ? 37.459 7.842 -9.414 1.00 48.56 91 ASN A C 1
ATOM 750 O O . ASN A 1 91 ? 36.536 8.336 -8.755 1.00 48.56 91 ASN A O 1
ATOM 754 N N . ALA A 1 92 ? 38.265 6.889 -8.929 1.00 51.50 92 ALA A N 1
ATOM 755 C CA . ALA A 1 92 ? 38.301 6.479 -7.533 1.00 51.50 92 ALA A CA 1
ATOM 756 C C . ALA A 1 92 ? 38.473 7.710 -6.633 1.00 51.50 92 ALA A C 1
ATOM 758 O O . ALA A 1 92 ? 39.385 8.523 -6.787 1.00 51.50 92 ALA A O 1
ATOM 759 N N . THR A 1 93 ? 37.554 7.870 -5.695 1.00 55.91 93 THR A N 1
ATOM 760 C CA . THR A 1 93 ? 37.570 8.958 -4.720 1.00 55.91 93 THR A CA 1
ATOM 761 C C . THR A 1 93 ? 38.187 8.473 -3.412 1.00 55.91 93 THR A C 1
ATOM 763 O O . THR A 1 93 ? 38.030 7.308 -3.066 1.00 55.91 93 THR A O 1
ATOM 766 N N . ASP A 1 94 ? 38.755 9.374 -2.602 1.00 54.94 94 ASP A N 1
ATOM 767 C CA . ASP A 1 94 ? 39.305 9.065 -1.259 1.00 54.94 94 ASP A CA 1
ATOM 768 C C . ASP A 1 94 ? 38.310 8.399 -0.274 1.00 54.94 94 ASP A C 1
ATOM 770 O O . ASP A 1 94 ? 38.652 8.110 0.869 1.00 54.94 94 ASP A O 1
ATOM 774 N N . GLN A 1 95 ? 37.046 8.220 -0.668 1.00 57.47 95 GLN A N 1
ATOM 775 C CA . GLN A 1 95 ? 35.989 7.609 0.140 1.00 57.47 95 GLN A CA 1
ATOM 776 C C . GLN A 1 95 ? 35.604 6.197 -0.328 1.00 57.47 95 GLN A C 1
ATOM 778 O O . GLN A 1 95 ? 34.747 5.588 0.313 1.00 57.47 95 GLN A O 1
ATOM 783 N N . ASP A 1 96 ? 36.158 5.704 -1.440 1.00 61.41 96 ASP A N 1
ATOM 784 C CA . ASP A 1 96 ? 35.901 4.344 -1.917 1.00 61.41 96 ASP A CA 1
ATOM 785 C C . ASP A 1 96 ? 36.683 3.350 -1.050 1.00 61.41 96 ASP A C 1
ATOM 787 O O . ASP A 1 96 ? 37.907 3.421 -0.948 1.00 61.41 96 ASP A O 1
ATOM 791 N N . VAL A 1 97 ? 35.971 2.433 -0.391 1.00 65.31 97 VAL A N 1
ATOM 792 C CA . VAL A 1 97 ? 36.570 1.399 0.462 1.00 65.31 97 VAL A CA 1
ATOM 793 C C . VAL A 1 97 ? 36.458 0.058 -0.250 1.00 65.31 97 VAL A C 1
ATOM 795 O O . VAL A 1 97 ? 35.367 -0.365 -0.620 1.00 65.31 97 VAL A O 1
ATOM 798 N N . THR A 1 98 ? 37.581 -0.639 -0.421 1.00 63.22 98 THR A N 1
ATOM 799 C CA . THR A 1 98 ? 37.647 -1.940 -1.107 1.00 63.22 98 THR A CA 1
ATOM 800 C C . THR A 1 98 ? 37.993 -3.069 -0.123 1.00 63.22 98 THR A C 1
ATOM 802 O O . THR A 1 98 ? 39.116 -3.576 -0.120 1.00 63.22 98 THR A O 1
ATOM 805 N N . PRO A 1 99 ? 37.054 -3.488 0.750 1.00 66.50 99 PRO A N 1
ATOM 806 C CA . PRO A 1 99 ? 37.301 -4.565 1.701 1.00 66.50 99 PRO A CA 1
ATOM 807 C C . PRO A 1 99 ? 37.565 -5.893 0.979 1.00 66.50 99 PRO A C 1
ATOM 809 O O . PRO A 1 99 ? 37.026 -6.159 -0.097 1.00 66.50 99 PRO A O 1
ATOM 812 N N . ASP A 1 100 ? 38.344 -6.771 1.614 1.00 69.94 100 ASP A N 1
ATOM 813 C CA . ASP A 1 100 ? 38.727 -8.077 1.051 1.00 69.94 100 ASP A CA 1
ATOM 814 C C . ASP A 1 100 ? 37.559 -9.055 0.872 1.00 69.94 100 ASP A C 1
ATOM 816 O O . ASP A 1 100 ? 37.685 -10.076 0.192 1.00 69.94 100 ASP A O 1
ATOM 820 N N . SER A 1 101 ? 36.398 -8.740 1.451 1.00 73.38 101 SER A N 1
ATOM 821 C CA . SER A 1 101 ? 35.195 -9.551 1.324 1.00 73.38 101 SER A CA 1
ATOM 822 C C . SER A 1 101 ? 33.923 -8.705 1.223 1.00 73.38 101 SER A C 1
ATOM 824 O O . SER A 1 101 ? 33.803 -7.664 1.866 1.00 73.38 101 SER A O 1
ATOM 826 N N . TRP A 1 102 ? 32.979 -9.151 0.390 1.00 79.56 102 TRP A N 1
ATOM 827 C CA . TRP A 1 102 ? 31.733 -8.462 0.046 1.00 79.56 102 TRP A CA 1
ATOM 828 C C . TRP A 1 102 ? 30.524 -9.255 0.532 1.00 79.56 102 TRP A C 1
ATOM 830 O O . TRP A 1 102 ? 30.463 -10.477 0.379 1.00 79.56 102 TRP A O 1
ATOM 840 N N . ASN A 1 103 ? 29.516 -8.568 1.061 1.00 86.56 103 ASN A N 1
ATOM 841 C CA . ASN A 1 103 ? 28.220 -9.182 1.313 1.00 86.56 103 ASN A CA 1
ATOM 842 C C . ASN A 1 103 ? 27.260 -8.865 0.159 1.00 86.56 103 ASN A C 1
ATOM 844 O O . ASN A 1 103 ? 26.576 -7.843 0.161 1.00 86.56 103 ASN A O 1
ATOM 848 N N . VAL A 1 104 ? 27.185 -9.773 -0.818 1.00 85.12 104 VAL A N 1
ATOM 849 C CA . VAL A 1 104 ? 26.341 -9.636 -2.021 1.00 85.12 104 VAL A CA 1
ATOM 850 C C . VAL A 1 104 ? 24.862 -9.403 -1.674 1.00 85.12 104 VAL A C 1
ATOM 852 O O . VAL A 1 104 ? 24.182 -8.634 -2.349 1.00 85.12 104 VAL A O 1
ATOM 855 N N . TYR A 1 105 ? 24.359 -10.006 -0.591 1.00 85.12 105 TYR A N 1
ATOM 856 C CA . TYR A 1 105 ? 22.962 -9.856 -0.159 1.00 85.12 105 TYR A CA 1
ATOM 857 C C . TYR A 1 105 ? 22.662 -8.482 0.459 1.00 85.12 105 TYR A C 1
ATOM 859 O O . TYR A 1 105 ? 21.513 -8.038 0.442 1.00 85.12 105 TYR A O 1
ATOM 867 N N . LEU A 1 106 ? 23.686 -7.814 0.997 1.00 86.00 106 LEU A N 1
ATOM 868 C CA . LEU A 1 106 ? 23.608 -6.466 1.567 1.00 86.00 106 LEU A CA 1
ATOM 869 C C . LEU A 1 106 ? 24.085 -5.365 0.622 1.00 86.00 106 LEU A C 1
ATOM 871 O O . LEU A 1 106 ? 24.040 -4.191 0.987 1.00 86.00 106 LEU A O 1
ATOM 875 N N . THR A 1 107 ? 24.546 -5.735 -0.568 1.00 87.75 107 THR A N 1
ATOM 876 C CA . THR A 1 107 ? 25.050 -4.779 -1.544 1.00 87.75 107 THR A CA 1
ATOM 877 C C . THR A 1 107 ? 23.885 -4.180 -2.331 1.00 87.75 107 THR A C 1
ATOM 879 O O . THR A 1 107 ? 22.977 -4.884 -2.781 1.00 87.75 107 THR A O 1
ATOM 882 N N . GLU A 1 108 ? 23.904 -2.864 -2.497 1.00 91.56 108 GLU A N 1
ATOM 883 C CA . GLU A 1 108 ? 22.952 -2.081 -3.273 1.00 91.56 108 GLU A CA 1
ATOM 884 C C . GLU A 1 108 ? 23.672 -1.391 -4.431 1.00 91.56 108 GLU A C 1
ATOM 886 O O . GLU A 1 108 ? 24.760 -0.845 -4.263 1.00 91.56 108 GLU A O 1
ATOM 891 N N . VAL A 1 109 ? 23.035 -1.374 -5.596 1.00 91.00 109 VAL A N 1
ATOM 892 C CA . VAL A 1 109 ? 23.414 -0.540 -6.733 1.00 91.00 109 VAL A CA 1
ATOM 893 C C . VAL A 1 109 ? 22.467 0.653 -6.752 1.00 91.00 109 VAL A C 1
ATOM 895 O O . VAL A 1 109 ? 21.246 0.502 -6.851 1.00 91.00 109 VAL A O 1
ATOM 898 N N . ARG A 1 110 ? 23.028 1.848 -6.618 1.00 93.00 110 ARG A N 1
ATOM 899 C CA . ARG A 1 110 ? 22.325 3.127 -6.654 1.00 93.00 110 ARG A CA 1
ATOM 900 C C . ARG A 1 110 ? 22.586 3.775 -7.994 1.00 93.00 110 ARG A C 1
ATOM 902 O O . ARG A 1 110 ? 23.735 3.897 -8.405 1.00 93.00 110 ARG A O 1
ATOM 909 N N . VAL A 1 111 ? 21.527 4.196 -8.664 1.00 92.19 111 VAL A N 1
ATOM 910 C CA . VAL A 1 111 ? 21.609 4.800 -9.991 1.00 92.19 111 VAL A CA 1
ATOM 911 C C . VAL A 1 111 ? 20.939 6.161 -9.936 1.00 92.19 111 VAL A C 1
ATOM 913 O O . VAL A 1 111 ? 19.791 6.276 -9.516 1.00 92.19 111 VAL A O 1
ATOM 916 N N . GLU A 1 112 ? 21.654 7.198 -10.348 1.00 92.50 112 GLU A N 1
ATOM 917 C CA . GLU A 1 112 ? 21.204 8.585 -10.363 1.00 92.50 112 GLU A CA 1
ATOM 918 C C . GLU A 1 112 ? 21.217 9.111 -11.805 1.00 92.50 112 GLU A C 1
ATOM 920 O O . GLU A 1 112 ? 22.218 8.974 -12.508 1.00 92.50 112 GLU A O 1
ATOM 925 N N . LEU A 1 113 ? 20.138 9.768 -12.234 1.00 89.62 113 LEU A N 1
ATOM 926 C CA . LEU A 1 113 ? 20.093 10.521 -13.487 1.00 89.62 113 LEU A CA 1
ATOM 927 C C . LEU A 1 113 ? 20.259 12.013 -13.191 1.00 89.62 113 LEU A C 1
ATOM 929 O O . LEU A 1 113 ? 19.458 12.616 -12.471 1.00 89.62 113 LEU A O 1
ATOM 933 N N . TRP A 1 114 ? 21.277 12.626 -13.784 1.00 87.12 114 TRP A N 1
ATOM 934 C CA . TRP A 1 114 ? 21.623 14.027 -13.567 1.00 87.12 114 TRP A CA 1
ATOM 935 C C . TRP A 1 114 ? 21.490 14.852 -14.837 1.00 87.12 114 TRP A C 1
ATOM 937 O O . TRP A 1 114 ? 21.886 14.415 -15.915 1.00 87.12 114 TRP A O 1
ATOM 947 N N . ASN A 1 115 ? 21.028 16.092 -14.682 1.00 83.94 115 ASN A N 1
ATOM 948 C CA . ASN A 1 115 ? 21.180 17.144 -15.677 1.00 83.94 115 ASN A CA 1
ATOM 949 C C . ASN A 1 115 ? 22.438 17.961 -15.337 1.00 83.94 115 ASN A C 1
ATOM 951 O O . ASN A 1 115 ? 22.446 18.765 -14.402 1.00 83.94 115 ASN A O 1
ATOM 955 N N . GLY A 1 116 ? 23.513 17.727 -16.085 1.00 75.06 116 GLY A N 1
ATOM 956 C CA . GLY A 1 116 ? 24.800 18.403 -15.971 1.00 75.06 116 GLY A CA 1
ATOM 957 C C . GLY A 1 116 ? 24.741 19.899 -16.277 1.00 75.06 116 GLY A C 1
ATOM 958 O O . GLY A 1 116 ? 25.398 20.664 -15.579 1.00 75.06 116 GLY A O 1
ATOM 959 N N . SER A 1 117 ? 23.916 20.341 -17.232 1.00 72.12 117 SER A N 1
ATOM 960 C CA . SER A 1 117 ? 23.750 21.774 -17.535 1.00 72.12 117 SER A CA 1
ATOM 961 C C . SER A 1 117 ? 23.111 22.534 -16.370 1.00 72.12 117 SER A C 1
ATOM 963 O O . SER A 1 117 ? 23.514 23.650 -16.062 1.00 72.12 117 SER A O 1
ATOM 965 N N . ALA A 1 118 ? 22.153 21.911 -15.681 1.00 67.62 118 ALA A N 1
ATOM 966 C CA . ALA A 1 118 ? 21.487 22.485 -14.512 1.00 67.62 118 ALA A CA 1
ATOM 967 C C . ALA A 1 118 ? 22.166 22.128 -13.175 1.00 67.62 118 ALA A C 1
ATOM 969 O O . ALA A 1 118 ? 21.692 22.549 -12.121 1.00 67.62 118 ALA A O 1
ATOM 970 N N . SER A 1 119 ? 23.230 21.313 -13.195 1.00 78.31 119 SER A N 1
ATOM 971 C CA . SER A 1 119 ? 23.841 20.711 -11.996 1.00 78.31 119 SER A CA 1
ATOM 972 C C . SER A 1 119 ? 22.804 20.119 -11.023 1.00 78.31 119 SER A C 1
ATOM 974 O O . SER A 1 119 ? 22.913 20.258 -9.801 1.00 78.31 119 SER A O 1
ATOM 976 N N . ARG A 1 120 ? 21.767 19.471 -11.569 1.00 84.50 120 ARG A N 1
ATOM 977 C CA . ARG A 1 120 ? 20.573 19.033 -10.833 1.00 84.50 120 ARG A CA 1
ATOM 978 C C . ARG A 1 120 ? 20.385 17.522 -10.940 1.00 84.50 120 ARG A C 1
ATOM 980 O O . ARG A 1 120 ? 20.390 16.972 -12.039 1.00 84.50 120 ARG A O 1
ATOM 987 N N . LEU A 1 121 ? 20.165 16.870 -9.798 1.00 88.50 121 LEU A N 1
ATOM 988 C CA . LEU A 1 121 ? 19.668 15.496 -9.743 1.00 88.50 121 LEU A CA 1
ATOM 989 C C . LEU A 1 121 ? 18.208 15.493 -10.200 1.00 88.50 121 LEU A C 1
ATOM 991 O O . LEU A 1 121 ? 17.395 16.236 -9.648 1.00 88.50 121 LEU A O 1
ATOM 995 N N . MET A 1 122 ? 17.896 14.679 -11.203 1.00 88.25 122 MET A N 1
ATOM 996 C CA . MET A 1 122 ? 16.540 14.558 -11.736 1.00 88.25 122 MET A CA 1
ATOM 997 C C . MET A 1 122 ? 15.763 13.482 -10.992 1.00 88.25 122 MET A C 1
ATOM 999 O O . MET A 1 122 ? 14.670 13.739 -10.499 1.00 88.25 122 MET A O 1
ATOM 1003 N N . ALA A 1 123 ? 16.346 12.287 -10.915 1.00 91.69 123 ALA A N 1
ATOM 1004 C CA . ALA A 1 123 ? 15.726 11.111 -10.330 1.00 91.69 123 ALA A CA 1
ATOM 1005 C C . ALA A 1 123 ? 16.787 10.064 -9.974 1.00 91.69 123 ALA A C 1
ATOM 1007 O O . ALA A 1 123 ? 17.925 10.131 -10.446 1.00 91.69 123 ALA A O 1
ATOM 1008 N N . ASN A 1 124 ? 16.422 9.099 -9.138 1.00 94.00 124 ASN A N 1
ATOM 1009 C CA . ASN A 1 124 ? 17.294 7.999 -8.748 1.00 94.00 124 ASN A CA 1
ATOM 1010 C C . ASN A 1 124 ? 16.517 6.694 -8.554 1.00 94.00 124 ASN A C 1
ATOM 1012 O O . ASN A 1 124 ? 15.292 6.682 -8.481 1.00 94.00 124 ASN A O 1
ATOM 1016 N N . THR A 1 125 ? 17.240 5.584 -8.482 1.00 93.31 125 THR A N 1
ATOM 1017 C CA . THR A 1 125 ? 16.694 4.277 -8.121 1.00 93.31 125 THR A CA 1
ATOM 1018 C C . THR A 1 125 ? 17.739 3.442 -7.394 1.00 93.31 125 THR A C 1
ATOM 1020 O O . THR A 1 125 ? 18.940 3.722 -7.449 1.00 93.31 125 THR A O 1
ATOM 1023 N N . VAL A 1 126 ? 17.268 2.425 -6.678 1.00 91.25 126 VAL A N 1
ATOM 1024 C CA . VAL A 1 126 ? 18.083 1.568 -5.813 1.00 91.25 126 VAL A CA 1
ATOM 1025 C C . VAL A 1 126 ? 17.676 0.133 -6.034 1.00 91.25 126 VAL A C 1
ATOM 1027 O O . VAL A 1 126 ? 16.506 -0.215 -5.852 1.00 91.25 126 VAL A O 1
ATOM 1030 N N . ILE A 1 127 ? 18.642 -0.715 -6.356 1.00 90.06 127 ILE A N 1
ATOM 1031 C CA . ILE A 1 127 ? 18.399 -2.134 -6.560 1.00 90.06 127 ILE A CA 1
ATOM 1032 C C . ILE A 1 127 ? 19.371 -2.978 -5.725 1.00 90.06 127 ILE A C 1
ATOM 1034 O O . ILE A 1 127 ? 20.562 -2.676 -5.682 1.00 90.06 127 ILE A O 1
ATOM 1038 N N . PRO A 1 128 ? 18.903 -4.013 -4.998 1.00 90.25 128 PRO A N 1
ATOM 1039 C CA . PRO A 1 128 ? 19.807 -5.005 -4.429 1.00 90.25 128 PRO A CA 1
ATOM 1040 C C . PRO A 1 128 ? 20.663 -5.652 -5.525 1.00 90.25 128 PRO A C 1
ATOM 1042 O O . PRO A 1 128 ? 20.128 -6.103 -6.534 1.00 90.25 128 PRO A O 1
ATOM 1045 N N . LEU A 1 129 ? 21.967 -5.789 -5.291 1.00 88.88 129 LEU A N 1
ATOM 1046 C CA . LEU A 1 129 ? 22.868 -6.470 -6.222 1.00 88.88 129 LEU A CA 1
ATOM 1047 C C . LEU A 1 129 ? 22.407 -7.908 -6.511 1.00 88.88 129 LEU A C 1
ATOM 1049 O O . LEU A 1 129 ? 22.434 -8.350 -7.653 1.00 88.88 129 LEU A O 1
ATOM 1053 N N . ALA A 1 130 ? 21.907 -8.610 -5.493 1.00 88.75 130 ALA A N 1
ATOM 1054 C CA . ALA A 1 130 ? 21.322 -9.940 -5.647 1.00 88.75 130 ALA A CA 1
ATOM 1055 C C . ALA A 1 130 ? 20.162 -9.989 -6.664 1.00 88.75 130 ALA A C 1
ATOM 1057 O O . ALA A 1 130 ? 20.016 -10.982 -7.368 1.00 88.75 130 ALA A O 1
ATOM 1058 N N . GLU A 1 131 ? 19.343 -8.935 -6.760 1.00 88.25 131 GLU A N 1
ATOM 1059 C CA . GLU A 1 131 ? 18.233 -8.858 -7.722 1.00 88.25 131 GLU A CA 1
ATOM 1060 C C . GLU A 1 131 ? 18.770 -8.675 -9.147 1.00 88.25 131 GLU A C 1
ATOM 1062 O O . GLU A 1 131 ? 18.375 -9.408 -10.049 1.00 88.25 131 GLU A O 1
ATOM 1067 N N . LEU A 1 132 ? 19.761 -7.795 -9.321 1.00 88.44 132 LEU A N 1
ATOM 1068 C CA . LEU A 1 132 ? 20.419 -7.583 -10.611 1.00 88.44 132 LEU A CA 1
ATOM 1069 C C . LEU A 1 132 ? 21.164 -8.840 -11.101 1.00 88.44 132 LEU A C 1
ATOM 1071 O O . LEU A 1 132 ? 21.077 -9.182 -12.276 1.00 88.44 132 LEU A O 1
ATOM 1075 N N . LEU A 1 133 ? 21.820 -9.574 -10.194 1.00 88.94 133 LEU A N 1
ATOM 1076 C CA . LEU A 1 133 ? 22.450 -10.870 -10.485 1.00 88.94 133 LEU A CA 1
ATOM 1077 C C . LEU A 1 133 ? 21.436 -11.978 -10.812 1.00 88.94 133 LEU A C 1
ATOM 1079 O O . LEU A 1 133 ? 21.800 -12.950 -11.463 1.00 88.94 133 LEU A O 1
ATOM 1083 N N . THR A 1 134 ? 20.189 -11.867 -10.341 1.00 87.50 134 THR A N 1
ATOM 1084 C CA . THR A 1 134 ? 19.133 -12.855 -10.629 1.00 87.50 134 THR A CA 1
ATOM 1085 C C . THR A 1 134 ? 18.571 -12.672 -12.035 1.00 87.50 134 THR A C 1
ATOM 1087 O O . THR A 1 134 ? 18.317 -13.651 -12.729 1.00 87.50 134 THR A O 1
ATOM 1090 N N . GLU A 1 135 ? 18.345 -11.424 -12.443 1.00 83.38 135 GLU A N 1
ATOM 1091 C CA . GLU A 1 135 ? 17.718 -11.106 -13.731 1.00 83.38 135 GLU A CA 1
ATOM 1092 C C . GLU A 1 135 ? 18.735 -10.997 -14.879 1.00 83.38 135 GLU A C 1
ATOM 1094 O O . GLU A 1 135 ? 18.363 -11.145 -16.041 1.00 83.38 135 GLU A O 1
ATOM 1099 N N . GLY A 1 136 ? 20.010 -10.722 -14.578 1.00 81.12 136 GLY A N 1
ATOM 1100 C CA . GLY A 1 136 ? 21.091 -10.536 -15.553 1.00 81.12 136 GLY A CA 1
ATOM 1101 C C . GLY A 1 136 ? 21.011 -9.194 -16.288 1.00 81.12 136 GLY A C 1
ATOM 1102 O O . GLY A 1 136 ? 21.983 -8.442 -16.314 1.00 81.12 136 GLY A O 1
ATOM 1103 N N . ARG A 1 137 ? 19.836 -8.846 -16.823 1.00 88.38 137 ARG A N 1
ATOM 1104 C CA . ARG A 1 137 ? 19.527 -7.575 -17.495 1.00 88.38 137 ARG A CA 1
ATOM 1105 C C . ARG A 1 137 ? 18.155 -7.069 -17.060 1.00 88.38 137 ARG A C 1
ATOM 1107 O O . ARG A 1 137 ? 17.192 -7.827 -17.024 1.00 88.38 137 ARG A O 1
ATOM 1114 N N . MET A 1 138 ? 18.058 -5.784 -16.732 1.00 88.81 138 MET A N 1
ATOM 1115 C CA . MET A 1 138 ? 16.856 -5.185 -16.151 1.00 88.81 138 MET A CA 1
ATOM 1116 C C . MET A 1 138 ? 16.560 -3.806 -16.731 1.00 88.81 138 MET A C 1
ATOM 1118 O O . MET A 1 138 ? 17.466 -3.000 -16.926 1.00 88.81 138 MET A O 1
ATOM 1122 N N . GLU A 1 139 ? 15.273 -3.508 -16.913 1.00 91.06 139 GLU A N 1
ATOM 1123 C CA . GLU A 1 139 ? 14.776 -2.143 -17.091 1.00 91.06 139 GLU A CA 1
ATOM 1124 C C . GLU A 1 139 ? 14.250 -1.608 -15.753 1.00 91.06 139 GLU A C 1
ATOM 1126 O O . GLU A 1 139 ? 13.311 -2.154 -15.170 1.00 91.06 139 GLU A O 1
ATOM 1131 N N . LEU A 1 140 ? 14.858 -0.530 -15.260 1.00 91.81 140 LEU A N 1
ATOM 1132 C CA . LEU A 1 140 ? 14.537 0.084 -13.975 1.00 91.81 140 LEU A CA 1
ATOM 1133 C C . LEU A 1 140 ? 13.891 1.448 -14.175 1.00 91.81 140 LEU A C 1
ATOM 1135 O O . LEU A 1 140 ? 14.486 2.339 -14.777 1.00 91.81 140 LEU A O 1
ATOM 1139 N N . MET A 1 141 ? 12.707 1.645 -13.600 1.00 94.62 141 MET A N 1
ATOM 1140 C CA . MET A 1 141 ? 12.138 2.984 -13.449 1.00 94.62 141 MET A CA 1
ATOM 1141 C C . MET A 1 141 ? 12.940 3.793 -12.424 1.00 94.62 141 MET A C 1
ATOM 1143 O O . MET A 1 141 ? 13.485 3.238 -11.459 1.00 94.62 141 MET A O 1
ATOM 1147 N N . ILE A 1 142 ? 12.984 5.108 -12.629 1.00 93.31 142 ILE A N 1
ATOM 1148 C CA . ILE A 1 142 ? 13.643 6.057 -11.727 1.00 93.31 142 ILE A CA 1
ATOM 1149 C C . ILE A 1 142 ? 12.647 7.040 -11.120 1.00 93.31 142 ILE A C 1
ATOM 1151 O O . ILE A 1 142 ? 11.659 7.421 -11.748 1.00 93.31 142 ILE A O 1
ATOM 1155 N N . TRP A 1 143 ? 12.935 7.455 -9.892 1.00 93.88 143 TRP A N 1
ATOM 1156 C CA . TRP A 1 143 ? 12.007 8.170 -9.023 1.00 93.88 143 TRP A CA 1
ATOM 1157 C C . TRP A 1 143 ? 12.535 9.562 -8.698 1.00 93.88 143 TRP A C 1
ATOM 1159 O O . TRP A 1 143 ? 13.725 9.732 -8.416 1.00 93.88 143 TRP A O 1
ATOM 1169 N N . ASP A 1 144 ? 11.661 10.559 -8.750 1.00 90.44 144 ASP A N 1
ATOM 1170 C CA . ASP A 1 144 ? 11.992 11.940 -8.420 1.00 90.44 144 ASP A CA 1
ATOM 1171 C C . ASP A 1 144 ? 12.078 12.171 -6.894 1.00 90.44 144 ASP A C 1
ATOM 1173 O O . ASP A 1 144 ? 12.040 11.247 -6.078 1.00 90.44 144 ASP A O 1
ATOM 1177 N N . GLU A 1 145 ? 12.218 13.429 -6.474 1.00 85.19 145 GLU A N 1
ATOM 1178 C CA . GLU A 1 145 ? 12.305 13.791 -5.051 1.00 85.19 145 GLU A CA 1
ATOM 1179 C C . GLU A 1 145 ? 11.018 13.530 -4.246 1.00 85.19 145 GLU A C 1
ATOM 1181 O O . GLU A 1 145 ? 11.069 13.405 -3.015 1.00 85.19 145 GLU A O 1
ATOM 1186 N N . LYS A 1 146 ? 9.872 13.453 -4.932 1.00 82.44 146 LYS A N 1
ATOM 1187 C CA . LYS A 1 146 ? 8.564 13.105 -4.364 1.00 82.44 146 LYS A CA 1
ATOM 1188 C C . LYS A 1 146 ? 8.328 11.595 -4.364 1.00 82.44 146 LYS A C 1
ATOM 1190 O O . LYS A 1 146 ? 7.310 11.149 -3.841 1.00 82.44 146 LYS A O 1
ATOM 1195 N N . GLU A 1 147 ? 9.303 10.833 -4.860 1.00 88.69 147 GLU A N 1
ATOM 1196 C CA . GLU A 1 147 ? 9.268 9.385 -5.053 1.00 88.69 147 GLU A CA 1
ATOM 1197 C C . GLU A 1 147 ? 8.271 8.955 -6.142 1.00 88.69 147 GLU A C 1
ATOM 1199 O O . GLU A 1 147 ? 8.002 7.765 -6.290 1.00 88.69 147 GLU A O 1
ATOM 1204 N N . ASP A 1 148 ? 7.758 9.894 -6.943 1.00 90.38 148 ASP A N 1
ATOM 1205 C CA . ASP A 1 148 ? 6.956 9.605 -8.132 1.00 90.38 148 ASP A CA 1
ATOM 1206 C C . ASP A 1 148 ? 7.875 9.231 -9.304 1.00 90.38 148 ASP A C 1
ATOM 1208 O O . ASP A 1 148 ? 9.058 9.579 -9.327 1.00 90.38 148 ASP A O 1
ATOM 1212 N N . ALA A 1 149 ? 7.360 8.484 -10.284 1.00 92.62 149 ALA A N 1
ATOM 1213 C CA . ALA A 1 149 ? 8.162 8.133 -11.452 1.00 92.62 149 ALA A CA 1
ATOM 1214 C C . ALA A 1 149 ? 8.519 9.395 -12.244 1.00 92.62 149 ALA A C 1
ATOM 1216 O O . ALA A 1 149 ? 7.639 10.187 -12.598 1.00 92.62 149 ALA A O 1
ATOM 1217 N N . LEU A 1 150 ? 9.800 9.551 -12.587 1.00 92.06 150 LEU A N 1
ATOM 1218 C CA . LEU A 1 150 ? 10.170 10.520 -13.610 1.00 92.06 150 LEU A CA 1
ATOM 1219 C C . LEU A 1 150 ? 9.505 10.076 -14.914 1.00 92.06 150 LEU A C 1
ATOM 1221 O O . LEU A 1 150 ? 9.636 8.920 -15.303 1.00 92.06 150 LEU A O 1
ATOM 1225 N N . CYS A 1 151 ? 8.765 10.970 -15.555 1.00 90.06 151 CYS A N 1
ATOM 1226 C CA . CYS A 1 151 ? 8.039 10.677 -16.786 1.00 90.06 151 CYS A CA 1
ATOM 1227 C C . CYS A 1 151 ? 8.454 11.653 -17.880 1.00 90.06 151 CYS A C 1
ATOM 1229 O O . CYS A 1 151 ? 8.900 12.766 -17.582 1.00 90.06 151 CYS A O 1
ATOM 1231 N N . ASP A 1 152 ? 8.233 11.255 -19.131 1.00 85.31 152 ASP A N 1
ATOM 1232 C CA . ASP A 1 152 ? 8.401 12.132 -20.287 1.00 85.31 152 ASP A CA 1
ATOM 1233 C C . ASP A 1 152 ? 7.627 13.451 -20.110 1.00 85.31 152 ASP A C 1
ATOM 1235 O O . ASP A 1 152 ? 6.606 13.506 -19.416 1.00 85.31 152 ASP A O 1
ATOM 1239 N N . SER A 1 153 ? 8.110 14.529 -20.721 1.00 81.31 153 SER A N 1
ATOM 1240 C CA . SER A 1 153 ? 7.443 15.833 -20.679 1.00 81.31 153 SER A CA 1
ATOM 1241 C C . SER A 1 153 ? 6.164 15.836 -21.507 1.00 81.31 153 SER A C 1
ATOM 1243 O O . SER A 1 153 ? 5.214 16.522 -21.136 1.00 81.31 153 SER A O 1
ATOM 1245 N N . GLU A 1 154 ? 6.129 15.035 -22.575 1.00 81.94 154 GLU A N 1
ATOM 1246 C CA . GLU A 1 154 ? 5.012 14.962 -23.510 1.00 81.94 154 GLU A CA 1
ATOM 1247 C C . GLU A 1 154 ? 4.145 13.707 -23.312 1.00 81.94 154 GLU A C 1
ATOM 1249 O O . GLU A 1 154 ? 4.631 12.656 -22.871 1.00 81.94 154 GLU A O 1
ATOM 1254 N N . PRO A 1 155 ? 2.840 13.789 -23.627 1.00 82.25 155 PRO A N 1
ATOM 1255 C CA . PRO A 1 155 ? 1.957 12.631 -23.678 1.00 82.25 155 PRO A CA 1
ATOM 1256 C C . PRO A 1 155 ? 2.543 11.502 -24.555 1.00 82.25 155 PRO A C 1
ATOM 1258 O O . PRO A 1 155 ? 3.079 11.789 -25.623 1.00 82.25 155 PRO A O 1
ATOM 1261 N N . PRO A 1 156 ? 2.436 10.218 -24.161 1.00 85.69 156 PRO A N 1
ATOM 1262 C CA . PRO A 1 156 ? 1.599 9.683 -23.090 1.00 85.69 156 PRO A CA 1
ATOM 1263 C C . PRO A 1 156 ? 2.261 9.663 -21.703 1.00 85.69 156 PRO A C 1
ATOM 1265 O O . PRO A 1 156 ? 1.779 8.943 -20.837 1.00 85.69 156 PRO A O 1
ATOM 1268 N N . PHE A 1 157 ? 3.330 10.437 -21.469 1.00 88.31 157 PHE A N 1
ATOM 1269 C CA . PHE A 1 157 ? 4.029 10.522 -20.178 1.00 88.31 157 PHE A CA 1
ATOM 1270 C C . PHE A 1 157 ? 4.585 9.174 -19.699 1.00 88.31 157 PHE A C 1
ATOM 1272 O O . PHE A 1 157 ? 4.432 8.789 -18.536 1.00 88.31 157 PHE A O 1
ATOM 1279 N N . ALA A 1 158 ? 5.213 8.438 -20.614 1.00 90.38 158 ALA A N 1
ATOM 1280 C CA . ALA A 1 158 ? 5.845 7.167 -20.291 1.00 90.38 158 ALA A CA 1
ATOM 1281 C C . ALA A 1 158 ? 6.916 7.348 -19.193 1.00 90.38 158 ALA A C 1
ATOM 1283 O O . ALA A 1 158 ? 7.632 8.358 -19.203 1.00 90.38 158 ALA A O 1
ATOM 1284 N N . PRO A 1 159 ? 7.027 6.402 -18.242 1.00 93.94 159 PRO A N 1
ATOM 1285 C CA . PRO A 1 159 ? 8.036 6.475 -17.198 1.00 93.94 159 PRO A CA 1
ATOM 1286 C C . PRO A 1 159 ? 9.442 6.344 -17.793 1.00 93.94 159 PRO A C 1
ATOM 1288 O O . PRO A 1 159 ? 9.701 5.515 -18.670 1.00 93.94 159 PRO A O 1
ATOM 1291 N N . THR A 1 160 ? 10.367 7.149 -17.283 1.00 92.19 160 THR A N 1
ATOM 1292 C CA . THR A 1 160 ? 11.785 7.081 -17.610 1.00 92.19 160 THR A CA 1
ATOM 1293 C C . THR A 1 160 ? 12.357 5.768 -17.085 1.00 92.19 160 THR A C 1
ATOM 1295 O O . THR A 1 160 ? 12.252 5.469 -15.890 1.00 92.19 160 THR A O 1
ATOM 1298 N N . LYS A 1 161 ? 12.995 4.992 -17.967 1.00 92.38 161 LYS A N 1
ATOM 1299 C CA . LYS A 1 161 ? 13.607 3.700 -17.627 1.00 92.38 161 LYS A CA 1
ATOM 1300 C C . LYS A 1 161 ? 15.089 3.692 -17.959 1.00 92.38 161 LYS A C 1
ATOM 1302 O O . LYS A 1 161 ? 15.478 4.154 -19.029 1.00 92.38 161 LYS A O 1
ATOM 1307 N N . ILE A 1 162 ? 15.892 3.135 -17.060 1.00 90.81 162 ILE A N 1
ATOM 1308 C CA . ILE A 1 162 ? 17.309 2.838 -17.259 1.00 90.81 162 ILE A CA 1
ATOM 1309 C C . ILE A 1 162 ? 17.442 1.336 -17.468 1.00 90.81 162 ILE A C 1
ATOM 1311 O O . ILE A 1 162 ? 17.084 0.550 -16.595 1.00 90.81 162 ILE A O 1
ATOM 1315 N N . GLU A 1 163 ? 17.969 0.943 -18.616 1.00 91.12 163 GLU A N 1
ATOM 1316 C CA . GLU A 1 163 ? 18.302 -0.441 -18.906 1.00 91.12 163 GLU A CA 1
ATOM 1317 C C . GLU A 1 163 ? 19.753 -0.720 -18.510 1.00 91.12 163 GLU A C 1
ATOM 1319 O O . GLU A 1 163 ? 20.670 -0.027 -18.959 1.00 91.12 163 GLU A O 1
ATOM 1324 N N . MET A 1 164 ? 19.967 -1.733 -17.673 1.00 90.56 164 MET A N 1
ATOM 1325 C CA . MET A 1 164 ? 21.291 -2.110 -17.184 1.00 90.56 164 MET A CA 1
ATOM 1326 C C . MET A 1 164 ? 21.465 -3.621 -17.031 1.00 90.56 164 MET A C 1
ATOM 1328 O O . MET A 1 164 ? 20.489 -4.354 -16.887 1.00 90.56 164 MET A O 1
ATOM 1332 N N . SER A 1 165 ? 22.712 -4.084 -17.043 1.00 89.44 165 SER A N 1
ATOM 1333 C CA . SER A 1 165 ? 23.090 -5.472 -16.756 1.00 89.44 165 SER A CA 1
ATOM 1334 C C . SER A 1 165 ? 24.381 -5.536 -15.947 1.00 89.44 165 SER A C 1
ATOM 1336 O O . SER A 1 165 ? 25.089 -4.536 -15.809 1.00 89.44 165 SER A O 1
ATOM 1338 N N . ILE A 1 166 ? 24.701 -6.722 -15.439 1.00 87.12 166 ILE A N 1
ATOM 1339 C CA . ILE A 1 166 ? 26.049 -7.038 -14.954 1.00 87.12 166 ILE A CA 1
ATOM 1340 C C . ILE A 1 166 ? 26.821 -7.700 -16.094 1.00 87.12 166 ILE A C 1
ATOM 1342 O O . ILE A 1 166 ? 26.238 -8.391 -16.927 1.00 87.12 166 ILE A O 1
ATOM 1346 N N . GLU A 1 167 ? 28.121 -7.445 -16.174 1.00 85.50 167 GLU A N 1
ATOM 1347 C CA . GLU A 1 167 ? 28.997 -8.144 -17.107 1.00 85.50 167 GLU A CA 1
ATOM 1348 C C . GLU A 1 167 ? 29.369 -9.517 -16.536 1.00 85.50 167 GLU A C 1
ATOM 1350 O O . GLU A 1 167 ? 30.116 -9.606 -15.561 1.00 85.50 167 GLU A O 1
ATOM 1355 N N . ASP A 1 168 ? 28.863 -10.593 -17.143 1.00 83.50 168 ASP A N 1
ATOM 1356 C CA . ASP A 1 168 ? 28.999 -11.964 -16.624 1.00 83.50 168 ASP A CA 1
ATOM 1357 C C . ASP A 1 168 ? 30.454 -12.380 -16.361 1.00 83.50 168 ASP A C 1
ATOM 1359 O O . ASP A 1 168 ? 30.738 -13.043 -15.363 1.00 83.50 168 ASP A O 1
ATOM 1363 N N . ALA A 1 169 ? 31.394 -11.938 -17.206 1.00 82.94 169 ALA A N 1
ATOM 1364 C CA . ALA A 1 169 ? 32.826 -12.220 -17.058 1.00 82.94 169 ALA A CA 1
ATOM 1365 C C . ALA A 1 169 ? 33.434 -11.654 -15.759 1.00 82.94 169 ALA A C 1
ATOM 1367 O O . ALA A 1 169 ? 34.497 -12.095 -15.328 1.00 82.94 169 ALA A O 1
ATOM 1368 N N . THR A 1 170 ? 32.759 -10.688 -15.134 1.00 80.62 170 THR A N 1
ATOM 1369 C CA . THR A 1 170 ? 33.203 -10.003 -13.914 1.00 80.62 170 THR A CA 1
ATOM 1370 C C . THR A 1 170 ? 32.569 -10.573 -12.640 1.00 80.62 170 THR A C 1
ATOM 1372 O O . THR A 1 170 ? 32.936 -10.182 -11.533 1.00 80.62 170 THR A O 1
ATOM 1375 N N . ILE A 1 171 ? 31.629 -11.520 -12.759 1.00 84.06 171 ILE A N 1
ATOM 1376 C CA . ILE A 1 171 ? 30.985 -12.164 -11.608 1.00 84.06 171 ILE A CA 1
ATOM 1377 C C . ILE A 1 171 ? 31.923 -13.250 -11.056 1.00 84.06 171 ILE A C 1
ATOM 1379 O O . ILE A 1 171 ? 32.190 -14.239 -11.745 1.00 84.06 171 ILE A O 1
ATOM 1383 N N . PRO A 1 172 ? 32.407 -13.147 -9.802 1.00 83.50 172 PRO A N 1
ATOM 1384 C CA . PRO A 1 172 ? 33.277 -14.170 -9.236 1.00 83.50 172 PRO A CA 1
ATOM 1385 C C . PRO A 1 172 ? 32.566 -15.518 -9.135 1.00 83.50 172 PRO A C 1
ATOM 1387 O O . PRO A 1 172 ? 31.476 -15.613 -8.576 1.00 83.50 172 PRO A O 1
ATOM 1390 N N . GLY A 1 173 ? 33.225 -16.600 -9.559 1.00 83.50 173 GLY A N 1
ATOM 1391 C CA . GLY A 1 173 ? 32.675 -17.957 -9.424 1.00 83.50 173 GLY A CA 1
ATOM 1392 C C . GLY A 1 173 ? 32.414 -18.395 -7.973 1.00 83.50 173 GLY A C 1
ATOM 1393 O O . GLY A 1 173 ? 31.683 -19.354 -7.742 1.00 83.50 173 GLY A O 1
ATOM 1394 N N . SER A 1 174 ? 32.988 -17.690 -6.990 1.00 84.06 174 SER A N 1
ATOM 1395 C CA . SER A 1 174 ? 32.741 -17.895 -5.557 1.00 84.06 174 SER A CA 1
ATOM 1396 C C . SER A 1 174 ? 31.422 -17.288 -5.068 1.00 84.06 174 SER A C 1
ATOM 1398 O O . SER A 1 174 ? 30.984 -17.600 -3.957 1.00 84.06 174 SER A O 1
ATOM 1400 N N . TRP A 1 175 ? 30.792 -16.412 -5.855 1.00 87.06 175 TRP A N 1
ATOM 1401 C CA . TRP A 1 175 ? 29.524 -15.787 -5.499 1.00 87.06 175 TRP A CA 1
ATOM 1402 C C . TRP A 1 175 ? 28.352 -16.767 -5.641 1.00 87.06 175 TRP A C 1
ATOM 1404 O O . TRP A 1 175 ? 28.430 -17.749 -6.384 1.00 87.06 175 TRP A O 1
ATOM 1414 N N . PRO A 1 176 ? 27.237 -16.528 -4.925 1.00 84.94 176 PRO A N 1
ATOM 1415 C CA . PRO A 1 176 ? 26.039 -17.334 -5.090 1.00 84.94 176 PRO A CA 1
ATOM 1416 C C . PRO A 1 176 ? 25.537 -17.258 -6.530 1.00 84.94 176 PRO A C 1
ATOM 1418 O O . PRO A 1 176 ? 25.415 -16.171 -7.090 1.00 84.94 176 PRO A O 1
ATOM 1421 N N . LYS A 1 177 ? 25.170 -18.408 -7.098 1.00 84.62 177 LYS A N 1
ATOM 1422 C CA . LYS A 1 177 ? 24.373 -18.432 -8.322 1.00 84.62 177 LYS A CA 1
ATOM 1423 C C . LYS A 1 177 ? 22.936 -18.080 -7.966 1.00 84.62 177 LYS A C 1
ATOM 1425 O O . LYS A 1 177 ? 22.298 -18.789 -7.186 1.00 84.62 177 LYS A O 1
ATOM 1430 N N . PHE A 1 178 ? 22.448 -16.985 -8.526 1.00 81.69 178 PHE A N 1
ATOM 1431 C CA . PHE A 1 178 ? 21.056 -16.591 -8.411 1.00 81.69 178 PHE A CA 1
ATOM 1432 C C . PHE A 1 178 ? 20.300 -17.170 -9.599 1.00 81.69 178 PHE A C 1
ATOM 1434 O O . PHE A 1 178 ? 20.697 -16.982 -10.743 1.00 81.69 178 PHE A O 1
ATOM 1441 N N . VAL A 1 179 ? 19.246 -17.928 -9.321 1.00 75.69 179 VAL A N 1
ATOM 1442 C CA . VAL A 1 179 ? 18.415 -18.534 -10.359 1.00 75.69 179 VAL A CA 1
ATOM 1443 C C . VAL A 1 179 ? 17.090 -17.804 -10.364 1.00 75.69 179 VAL A C 1
ATOM 1445 O O . VAL A 1 179 ? 16.433 -17.691 -9.324 1.00 75.69 179 VAL A O 1
ATOM 1448 N N . LYS A 1 180 ? 16.704 -17.309 -11.539 1.00 74.75 180 LYS A N 1
ATOM 1449 C CA . LYS A 1 180 ? 15.370 -16.776 -11.753 1.00 74.75 180 LYS A CA 1
ATOM 1450 C C . LYS A 1 180 ? 14.376 -17.920 -11.638 1.00 74.75 180 LYS A C 1
ATOM 1452 O O . LYS A 1 180 ? 14.408 -18.883 -12.395 1.00 74.75 180 LYS A O 1
ATOM 1457 N N . ASP A 1 181 ? 13.514 -17.826 -10.642 1.00 71.81 181 ASP A N 1
ATOM 1458 C CA . ASP A 1 181 ? 12.424 -18.774 -10.486 1.00 71.81 181 ASP A CA 1
ATOM 1459 C C . ASP A 1 181 ? 11.282 -18.374 -11.430 1.00 71.81 181 ASP A C 1
ATOM 1461 O O . ASP A 1 181 ? 10.548 -17.408 -11.180 1.00 71.81 181 ASP A O 1
ATOM 1465 N N . GLU A 1 182 ? 11.212 -19.113 -12.535 1.00 68.94 182 GLU A N 1
ATOM 1466 C CA . GLU A 1 182 ? 10.218 -18.997 -13.602 1.00 68.94 182 GLU A CA 1
ATOM 1467 C C . GLU A 1 182 ? 9.039 -19.963 -13.432 1.00 68.94 182 GLU A C 1
ATOM 1469 O O . GLU A 1 182 ? 8.281 -20.131 -14.385 1.00 68.94 182 GLU A O 1
ATOM 1474 N N . GLY A 1 183 ? 8.892 -20.595 -12.255 1.00 70.69 183 GLY A N 1
ATOM 1475 C CA . GLY A 1 183 ? 8.034 -21.756 -12.003 1.00 70.69 183 GLY A CA 1
ATOM 1476 C C . GLY A 1 183 ? 6.680 -21.788 -12.741 1.00 70.69 183 GLY A C 1
ATOM 1477 O O . GLY A 1 183 ? 6.090 -20.749 -13.075 1.00 70.69 183 GLY A O 1
ATOM 1478 N N . PRO A 1 184 ? 6.138 -22.989 -13.017 1.00 80.81 184 PRO A N 1
ATOM 1479 C CA . PRO A 1 184 ? 4.871 -23.124 -13.722 1.00 80.81 184 PRO A CA 1
ATOM 1480 C C . PRO A 1 184 ? 3.712 -22.682 -12.814 1.00 80.81 184 PRO A C 1
ATOM 1482 O O . PRO A 1 184 ? 3.133 -23.474 -12.084 1.00 80.81 184 PRO A O 1
ATOM 1485 N N . TYR A 1 185 ? 3.394 -21.391 -12.834 1.00 90.56 185 TYR A N 1
ATOM 1486 C CA . TYR A 1 185 ? 2.204 -20.822 -12.209 1.00 90.56 185 TYR A CA 1
ATOM 1487 C C . TYR A 1 185 ? 1.019 -20.815 -13.185 1.00 90.56 185 TYR A C 1
ATOM 1489 O O . TYR A 1 185 ? 1.081 -20.186 -14.243 1.00 90.56 185 TYR A O 1
ATOM 1497 N N . ASP A 1 186 ? -0.088 -21.454 -12.822 1.00 88.75 186 ASP A N 1
ATOM 1498 C CA . ASP A 1 186 ? -1.251 -21.589 -13.716 1.00 88.75 186 ASP A CA 1
ATOM 1499 C C . ASP A 1 186 ? -1.887 -20.251 -14.109 1.00 88.75 186 ASP A C 1
ATOM 1501 O O . ASP A 1 186 ? -2.470 -20.127 -15.186 1.00 88.75 186 ASP A O 1
ATOM 1505 N N . ARG A 1 187 ? -1.796 -19.250 -13.224 1.00 96.19 187 ARG A N 1
ATOM 1506 C CA . ARG A 1 187 ? -2.312 -17.898 -13.455 1.00 96.19 187 ARG A CA 1
ATOM 1507 C C . ARG A 1 187 ? -1.373 -16.833 -12.928 1.00 96.19 187 ARG A C 1
ATOM 1509 O O . ARG A 1 187 ? -0.635 -17.064 -11.966 1.00 96.19 187 ARG A O 1
ATOM 1516 N N . HIS A 1 188 ? -1.472 -15.647 -13.518 1.00 97.25 188 HIS A N 1
ATOM 1517 C CA . HIS A 1 188 ? -0.790 -14.443 -13.062 1.00 97.25 188 HIS A CA 1
ATOM 1518 C C . HIS A 1 188 ? -1.780 -13.313 -12.773 1.00 97.25 188 HIS A C 1
ATOM 1520 O O . HIS A 1 188 ? -2.447 -12.798 -13.670 1.00 97.25 188 HIS A O 1
ATOM 1526 N N . ILE A 1 189 ? -1.858 -12.908 -11.507 1.00 98.44 189 ILE A N 1
ATOM 1527 C CA . ILE A 1 189 ? -2.736 -11.834 -11.036 1.00 98.44 189 ILE A CA 1
ATOM 1528 C C . ILE A 1 189 ? -1.904 -10.585 -10.739 1.00 98.44 189 ILE A C 1
ATOM 1530 O O . ILE A 1 189 ? -0.940 -10.644 -9.973 1.00 98.44 189 ILE A O 1
ATOM 1534 N N . PHE A 1 190 ? -2.288 -9.445 -11.308 1.00 98.62 190 PHE A N 1
ATOM 1535 C CA . PHE A 1 190 ? -1.656 -8.153 -11.047 1.00 98.62 190 PHE A CA 1
ATOM 1536 C C . PHE A 1 190 ? -2.530 -7.318 -10.109 1.00 98.62 190 PHE A C 1
ATOM 1538 O O . PHE A 1 190 ? -3.649 -6.950 -10.448 1.00 98.62 190 PHE A O 1
ATOM 1545 N N . MET A 1 191 ? -2.032 -7.023 -8.914 1.00 98.69 191 MET A N 1
ATOM 1546 C CA . MET A 1 191 ? -2.761 -6.313 -7.869 1.00 98.69 191 MET A CA 1
ATOM 1547 C C . MET A 1 191 ? -2.286 -4.864 -7.758 1.00 98.69 191 MET A C 1
ATOM 1549 O O . MET A 1 191 ? -1.117 -4.618 -7.478 1.00 98.69 191 MET A O 1
ATOM 1553 N N . MET A 1 192 ? -3.186 -3.902 -7.925 1.00 98.06 192 MET A N 1
ATOM 1554 C CA . MET A 1 192 ? -2.926 -2.471 -7.805 1.00 98.06 192 MET A CA 1
ATOM 1555 C C . MET A 1 192 ? -3.462 -1.950 -6.471 1.00 98.06 192 MET A C 1
ATOM 1557 O O . MET A 1 192 ? -4.675 -1.884 -6.267 1.00 98.06 192 MET A O 1
ATOM 1561 N N . THR A 1 193 ? -2.570 -1.544 -5.570 1.00 95.31 193 THR A N 1
ATOM 1562 C CA . THR A 1 193 ? -2.962 -0.910 -4.304 1.00 95.31 193 THR A CA 1
ATOM 1563 C C . THR A 1 193 ? -1.951 0.155 -3.897 1.00 95.31 193 THR A C 1
ATOM 1565 O O . THR A 1 193 ? -0.741 -0.049 -3.994 1.00 95.31 193 THR A O 1
ATOM 1568 N N . ARG A 1 194 ? -2.428 1.311 -3.438 1.00 91.94 194 ARG A N 1
ATOM 1569 C CA . ARG A 1 194 ? -1.596 2.393 -2.898 1.00 91.94 194 ARG A CA 1
ATOM 1570 C C . ARG A 1 194 ? -2.246 2.958 -1.652 1.00 91.94 194 ARG A C 1
ATOM 1572 O O . ARG A 1 194 ? -3.465 3.114 -1.618 1.00 91.94 194 ARG A O 1
ATOM 1579 N N . GLY A 1 195 ? -1.414 3.293 -0.672 1.00 89.12 195 GLY A N 1
ATOM 1580 C CA . GLY A 1 195 ? -1.859 3.894 0.570 1.00 89.12 195 GLY A CA 1
ATOM 1581 C C . GLY A 1 195 ? -1.004 3.489 1.764 1.00 89.12 195 GLY A C 1
ATOM 1582 O O . GLY A 1 195 ? 0.208 3.274 1.668 1.00 89.12 195 GLY A O 1
ATOM 1583 N N . THR A 1 196 ? -1.664 3.414 2.909 1.00 86.31 196 THR A N 1
ATOM 1584 C CA . THR A 1 196 ? -1.086 3.011 4.188 1.00 86.31 196 THR A CA 1
ATOM 1585 C C . THR A 1 196 ? -1.003 1.489 4.311 1.00 86.31 196 THR A C 1
ATOM 1587 O O . THR A 1 196 ? -1.409 0.730 3.429 1.00 86.31 196 THR A O 1
ATOM 1590 N N . ARG A 1 197 ? -0.535 1.007 5.468 1.00 84.56 197 ARG A N 1
ATOM 1591 C CA . ARG A 1 197 ? -0.554 -0.424 5.786 1.00 84.56 197 ARG A CA 1
ATOM 1592 C C . ARG A 1 197 ? -1.953 -1.037 5.669 1.00 84.56 197 ARG A C 1
ATOM 1594 O O . ARG A 1 197 ? -2.051 -2.202 5.292 1.00 84.56 197 ARG A O 1
ATOM 1601 N N . GLY A 1 198 ? -3.000 -0.275 6.001 1.00 80.94 198 GLY A N 1
ATOM 1602 C CA . GLY A 1 198 ? -4.394 -0.719 5.912 1.00 80.94 198 GLY A CA 1
ATOM 1603 C C . GLY A 1 198 ? -4.818 -1.059 4.483 1.00 80.94 198 GLY A C 1
ATOM 1604 O O . GLY A 1 198 ? -5.590 -1.990 4.295 1.00 80.94 198 GLY A O 1
ATOM 1605 N N . ASP A 1 199 ? -4.229 -0.391 3.490 1.00 87.88 199 ASP A N 1
ATOM 1606 C CA . ASP A 1 199 ? -4.513 -0.600 2.069 1.00 87.88 199 ASP A CA 1
ATOM 1607 C C . ASP A 1 199 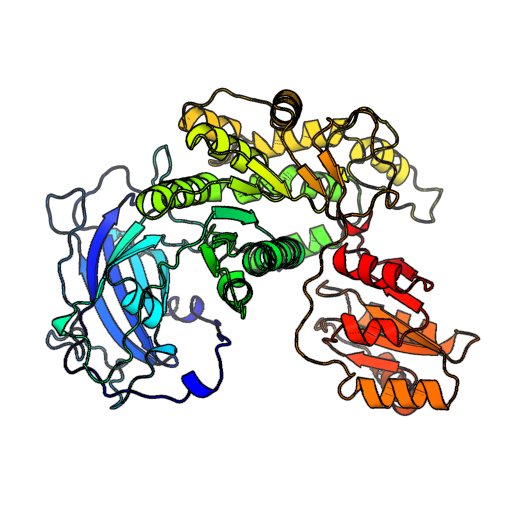? -3.695 -1.755 1.476 1.00 87.88 199 ASP A C 1
ATOM 1609 O O . ASP A 1 199 ? -4.161 -2.474 0.595 1.00 87.88 199 ASP A O 1
ATOM 1613 N N . VAL A 1 200 ? -2.465 -1.968 1.956 1.00 92.38 200 VAL A N 1
ATOM 1614 C CA . VAL A 1 200 ? -1.541 -2.970 1.389 1.00 92.38 200 VAL A CA 1
ATOM 1615 C C . VAL A 1 200 ? -1.669 -4.337 2.061 1.00 92.38 200 VAL A C 1
ATOM 1617 O O . VAL A 1 200 ? -1.586 -5.374 1.401 1.00 92.38 200 VAL A O 1
ATOM 1620 N N . GLN A 1 201 ? -1.873 -4.376 3.379 1.00 90.94 201 GLN A N 1
ATOM 1621 C CA . GLN A 1 201 ? -1.907 -5.629 4.137 1.00 90.94 201 GLN A CA 1
ATOM 1622 C C . GLN A 1 201 ? -3.035 -6.580 3.688 1.00 90.94 201 GLN A C 1
ATOM 1624 O O . GLN A 1 201 ? -2.745 -7.765 3.520 1.00 90.94 201 GLN A O 1
ATOM 1629 N N . PRO A 1 202 ? -4.279 -6.130 3.438 1.00 91.69 202 PRO A N 1
ATOM 1630 C CA . PRO A 1 202 ? -5.341 -7.014 2.956 1.00 91.69 202 PRO A CA 1
ATOM 1631 C C . PRO A 1 202 ? -5.052 -7.596 1.569 1.00 91.69 202 PRO A C 1
ATOM 1633 O O . PRO A 1 202 ? -5.300 -8.777 1.343 1.00 91.69 202 PRO A O 1
ATOM 1636 N N . PHE A 1 203 ? -4.449 -6.813 0.667 1.00 95.62 203 PHE A N 1
ATOM 1637 C CA . PHE A 1 203 ? -4.006 -7.302 -0.644 1.00 95.62 203 PHE A CA 1
ATOM 1638 C C . PHE A 1 203 ? -2.928 -8.370 -0.514 1.00 95.62 203 PHE A C 1
ATOM 1640 O O . PHE A 1 203 ? -2.987 -9.392 -1.191 1.00 95.62 203 PHE A O 1
ATOM 1647 N N . LEU A 1 204 ? -1.963 -8.175 0.389 1.00 95.50 204 LEU A N 1
ATOM 1648 C CA . LEU A 1 204 ? -0.954 -9.195 0.639 1.00 95.50 204 LEU A CA 1
ATOM 1649 C C . LEU A 1 204 ? -1.566 -10.460 1.265 1.00 95.50 204 LEU A C 1
ATOM 1651 O O . LEU A 1 204 ? -1.162 -11.564 0.912 1.00 95.50 204 LEU A O 1
ATOM 1655 N N . ALA A 1 205 ? -2.559 -10.333 2.148 1.00 93.19 205 ALA A N 1
ATOM 1656 C CA . ALA A 1 205 ? -3.279 -11.490 2.681 1.00 93.19 205 ALA A CA 1
ATOM 1657 C C . ALA A 1 205 ? -4.008 -12.267 1.567 1.00 93.19 205 ALA A C 1
ATOM 1659 O O . ALA A 1 205 ? -3.898 -13.492 1.508 1.00 93.19 205 ALA A O 1
ATOM 1660 N N . LEU A 1 206 ? -4.667 -11.557 0.643 1.00 95.38 206 LEU A N 1
ATOM 1661 C CA . LEU A 1 206 ? -5.338 -12.144 -0.521 1.00 95.38 206 LEU A CA 1
ATOM 1662 C C . LEU A 1 206 ? -4.344 -12.834 -1.456 1.00 95.38 206 LEU A C 1
ATOM 1664 O O . LEU A 1 206 ? -4.558 -13.976 -1.855 1.00 95.38 206 LEU A O 1
ATOM 1668 N N . ALA A 1 207 ? -3.225 -12.170 -1.745 1.00 96.75 207 ALA A N 1
ATOM 1669 C CA . ALA A 1 207 ? -2.151 -12.705 -2.569 1.00 96.75 207 ALA A CA 1
ATOM 1670 C C . ALA A 1 207 ? -1.577 -14.004 -1.993 1.00 96.75 207 ALA A C 1
ATOM 1672 O O . ALA A 1 207 ? -1.363 -14.959 -2.733 1.00 96.75 207 ALA A O 1
ATOM 1673 N N . ARG A 1 208 ? -1.362 -14.065 -0.671 1.00 95.25 208 ARG A N 1
ATOM 1674 C CA . ARG A 1 208 ? -0.896 -15.287 0.001 1.00 95.25 208 ARG A CA 1
ATOM 1675 C C . ARG A 1 208 ? -1.903 -16.419 -0.131 1.00 95.25 208 ARG A C 1
ATOM 1677 O O . ARG A 1 208 ? -1.490 -17.521 -0.460 1.00 95.25 208 ARG A O 1
ATOM 1684 N N . GLY A 1 209 ? -3.191 -16.144 0.081 1.00 93.69 209 GLY A N 1
ATOM 1685 C CA . GLY A 1 209 ? -4.248 -17.138 -0.111 1.00 93.69 209 GLY A CA 1
ATOM 1686 C C . GLY A 1 209 ? -4.259 -17.683 -1.540 1.00 93.69 209 GLY A C 1
ATOM 1687 O O . GLY A 1 209 ? -4.167 -18.886 -1.736 1.00 93.69 209 GLY A O 1
ATOM 1688 N N . MET A 1 210 ? -4.263 -16.807 -2.550 1.00 95.50 210 MET A N 1
ATOM 1689 C CA . MET A 1 210 ? -4.242 -17.226 -3.958 1.00 95.50 210 MET A CA 1
ATOM 1690 C C . MET A 1 210 ? -2.981 -18.021 -4.328 1.00 95.50 210 MET A C 1
ATOM 1692 O O . MET A 1 210 ? -3.062 -19.029 -5.029 1.00 95.50 210 MET A O 1
ATOM 1696 N N . ALA A 1 211 ? -1.812 -17.585 -3.858 1.00 95.19 211 ALA A N 1
ATOM 1697 C CA . ALA A 1 211 ? -0.554 -18.271 -4.118 1.00 95.19 211 ALA A CA 1
ATOM 1698 C C . ALA A 1 211 ? -0.498 -19.647 -3.431 1.00 95.19 211 ALA A C 1
ATOM 1700 O O . ALA A 1 211 ? -0.098 -20.624 -4.057 1.00 95.19 211 ALA A O 1
ATOM 1701 N N . GLU A 1 212 ? -0.909 -19.748 -2.168 1.00 93.12 212 GLU A N 1
ATOM 1702 C CA . GLU A 1 212 ? -0.818 -20.991 -1.396 1.00 93.12 212 GLU A CA 1
ATOM 1703 C C . GLU A 1 212 ? -1.903 -22.000 -1.796 1.00 93.12 212 GLU A C 1
ATOM 1705 O O . GLU A 1 212 ? -1.614 -23.183 -1.957 1.00 93.12 212 GLU A O 1
ATOM 1710 N N . GLU A 1 213 ? -3.136 -21.549 -2.032 1.00 93.94 213 GLU A N 1
ATOM 1711 C CA . GLU A 1 213 ? -4.268 -22.429 -2.353 1.00 93.94 213 GLU A CA 1
ATOM 1712 C C . GLU A 1 213 ? -4.297 -22.847 -3.826 1.00 93.94 213 GLU A C 1
ATOM 1714 O O . GLU A 1 213 ? -4.703 -23.969 -4.152 1.00 93.94 213 GLU A O 1
ATOM 1719 N N . HIS A 1 214 ? -3.818 -21.990 -4.731 1.00 95.25 214 HIS A N 1
ATOM 1720 C CA . HIS A 1 214 ? -3.904 -22.243 -6.170 1.00 95.25 214 HIS A CA 1
ATOM 1721 C C . HIS A 1 214 ? -2.561 -22.302 -6.896 1.00 95.25 214 HIS A C 1
ATOM 1723 O O . HIS A 1 214 ? -2.541 -22.601 -8.085 1.00 95.25 214 HIS A O 1
ATOM 1729 N N . GLY A 1 215 ? -1.433 -22.047 -6.227 1.00 95.00 215 GLY A N 1
ATOM 1730 C CA . GLY A 1 215 ? -0.128 -22.057 -6.894 1.00 95.00 215 GLY A CA 1
ATOM 1731 C C . GLY A 1 215 ? 0.059 -20.912 -7.895 1.00 95.00 215 GLY A C 1
ATOM 1732 O O . GLY A 1 215 ? 0.861 -21.025 -8.815 1.00 95.00 215 GLY A O 1
ATOM 1733 N N . TRP A 1 216 ? -0.698 -19.820 -7.766 1.00 96.50 216 TRP A N 1
ATOM 1734 C CA . TRP A 1 216 ? -0.650 -18.708 -8.719 1.00 96.50 216 TRP A CA 1
ATOM 1735 C C . TRP A 1 216 ? 0.540 -17.771 -8.486 1.00 96.50 216 TRP A C 1
ATOM 1737 O O . TRP A 1 216 ? 1.085 -17.670 -7.382 1.00 96.50 216 TRP A O 1
ATOM 1747 N N . LEU A 1 217 ? 0.906 -17.040 -9.541 1.00 96.69 217 LEU A N 1
ATOM 1748 C CA . LEU A 1 217 ? 1.807 -15.901 -9.467 1.00 96.69 217 LEU A CA 1
ATOM 1749 C C . LEU A 1 217 ? 0.999 -14.647 -9.172 1.00 96.69 217 LEU A C 1
ATOM 1751 O O . LEU A 1 217 ? 0.089 -14.296 -9.920 1.00 96.69 217 LEU A O 1
ATOM 1755 N N . ILE A 1 218 ? 1.370 -13.925 -8.127 1.00 98.00 218 ILE A N 1
ATOM 1756 C CA . ILE A 1 218 ? 0.741 -12.659 -7.777 1.00 98.00 218 ILE A CA 1
ATOM 1757 C C . ILE A 1 218 ? 1.791 -11.557 -7.831 1.00 98.00 218 ILE A C 1
ATOM 1759 O O . ILE A 1 218 ? 2.811 -11.628 -7.151 1.00 98.00 218 ILE A O 1
ATOM 1763 N N . THR A 1 219 ? 1.549 -10.508 -8.607 1.00 97.88 219 THR A N 1
ATOM 1764 C CA . THR A 1 219 ? 2.365 -9.291 -8.577 1.00 97.88 219 THR A CA 1
ATOM 1765 C C . THR A 1 219 ? 1.604 -8.209 -7.837 1.00 97.88 219 THR A C 1
ATOM 1767 O O . THR A 1 219 ? 0.570 -7.757 -8.314 1.00 97.88 219 THR A O 1
ATOM 1770 N N . ILE A 1 220 ? 2.123 -7.756 -6.699 1.00 98.50 220 ILE A N 1
ATOM 1771 C CA . ILE A 1 220 ? 1.579 -6.598 -5.988 1.00 98.50 220 ILE A CA 1
ATOM 1772 C C . ILE A 1 220 ? 2.330 -5.352 -6.448 1.00 98.50 220 ILE A C 1
ATOM 1774 O O . ILE A 1 220 ? 3.540 -5.227 -6.241 1.00 98.50 220 ILE A O 1
ATOM 1778 N N . CYS A 1 221 ? 1.600 -4.430 -7.070 1.00 98.12 221 CYS A N 1
ATOM 1779 C CA . CYS A 1 221 ? 2.085 -3.123 -7.467 1.00 98.12 221 CYS A CA 1
ATOM 1780 C C . CYS A 1 221 ? 1.658 -2.060 -6.450 1.00 98.12 221 CYS A C 1
ATOM 1782 O O . CYS A 1 221 ? 0.475 -1.730 -6.343 1.00 98.12 221 CYS A O 1
ATOM 1784 N N . THR A 1 222 ? 2.628 -1.560 -5.681 1.00 97.19 222 THR A N 1
ATOM 1785 C CA . THR A 1 222 ? 2.415 -0.594 -4.593 1.00 97.19 222 THR A CA 1
ATOM 1786 C C . THR A 1 222 ? 3.669 0.253 -4.344 1.00 97.19 222 THR A C 1
ATOM 1788 O O . THR A 1 222 ? 4.653 0.168 -5.079 1.00 97.19 222 THR A O 1
ATOM 1791 N N . GLU A 1 223 ? 3.652 1.098 -3.320 1.00 94.62 223 GLU A N 1
ATOM 1792 C CA . GLU A 1 223 ? 4.718 2.059 -3.032 1.00 94.62 223 GLU A CA 1
ATOM 1793 C C . GLU A 1 223 ? 6.000 1.376 -2.524 1.00 94.62 223 GLU A C 1
ATOM 1795 O O . GLU A 1 223 ? 5.956 0.364 -1.819 1.00 94.62 223 GLU A O 1
ATOM 1800 N N . MET A 1 224 ? 7.165 1.954 -2.844 1.00 91.38 224 MET A N 1
ATOM 1801 C CA . MET A 1 224 ? 8.484 1.397 -2.496 1.00 91.38 224 MET A CA 1
ATOM 1802 C C . MET A 1 224 ? 8.683 1.043 -1.009 1.00 91.38 224 MET A C 1
ATOM 1804 O O . MET A 1 224 ? 9.284 -0.006 -0.748 1.00 91.38 224 MET A O 1
ATOM 1808 N N . PRO A 1 225 ? 8.175 1.821 -0.027 1.00 90.81 225 PRO A N 1
ATOM 1809 C CA . PRO A 1 225 ? 8.278 1.462 1.391 1.00 90.81 225 PRO A CA 1
ATOM 1810 C C . PRO A 1 225 ? 7.712 0.075 1.736 1.00 90.81 225 PRO A C 1
ATOM 1812 O O . PRO A 1 225 ? 8.191 -0.575 2.667 1.00 90.81 225 PRO A O 1
ATOM 1815 N N . TRP A 1 226 ? 6.747 -0.423 0.956 1.00 93.62 226 TRP A N 1
ATOM 1816 C CA . TRP A 1 226 ? 6.102 -1.715 1.180 1.00 93.62 226 TRP A CA 1
ATOM 1817 C C . TRP A 1 226 ? 6.829 -2.902 0.538 1.00 93.62 226 TRP A C 1
ATOM 1819 O O . TRP A 1 226 ? 6.463 -4.038 0.836 1.00 93.62 226 TRP A O 1
ATOM 1829 N N . LYS A 1 227 ? 7.876 -2.694 -0.280 1.00 92.19 227 LYS A N 1
ATOM 1830 C CA . LYS A 1 227 ? 8.603 -3.779 -0.981 1.00 92.19 227 LYS A CA 1
ATOM 1831 C C . LYS A 1 227 ? 9.013 -4.906 -0.035 1.00 92.19 227 LYS A C 1
ATOM 1833 O O . LYS A 1 227 ? 8.705 -6.069 -0.276 1.00 92.19 227 LYS A O 1
ATOM 1838 N N . SER A 1 228 ? 9.668 -4.560 1.072 1.00 89.44 228 SER A N 1
ATOM 1839 C CA . SER A 1 228 ? 10.123 -5.544 2.062 1.00 89.44 228 SER A CA 1
ATOM 1840 C C . SER A 1 228 ? 8.959 -6.286 2.717 1.00 89.44 228 SER A C 1
ATOM 1842 O O . SER A 1 228 ? 9.064 -7.477 2.977 1.00 89.44 228 SER A O 1
ATOM 1844 N N . PHE A 1 229 ? 7.846 -5.597 2.974 1.00 90.88 229 PHE A N 1
ATOM 1845 C CA . PHE A 1 229 ? 6.657 -6.204 3.566 1.00 90.88 229 PHE A CA 1
ATOM 1846 C C . PHE A 1 229 ? 5.985 -7.187 2.595 1.00 90.88 229 PHE A C 1
ATOM 1848 O O . PHE A 1 229 ? 5.665 -8.304 2.988 1.00 90.88 229 PHE A O 1
ATOM 1855 N N . VAL A 1 230 ? 5.862 -6.811 1.318 1.00 94.44 230 VAL A N 1
ATOM 1856 C CA . VAL A 1 230 ? 5.310 -7.651 0.242 1.00 94.44 230 VAL A CA 1
ATOM 1857 C C . VAL A 1 230 ? 6.174 -8.878 -0.044 1.00 94.44 230 VAL A C 1
ATOM 1859 O O . VAL A 1 230 ? 5.642 -9.945 -0.326 1.00 94.44 230 VAL A O 1
ATOM 1862 N N . LEU A 1 231 ? 7.500 -8.755 0.019 1.00 90.81 231 LEU A N 1
ATOM 1863 C CA . LEU A 1 231 ? 8.407 -9.868 -0.277 1.00 90.81 231 LEU A CA 1
ATOM 1864 C C . LEU A 1 231 ? 8.665 -10.782 0.929 1.00 90.81 231 LEU A C 1
ATOM 1866 O O . LEU A 1 231 ? 9.178 -11.885 0.752 1.00 90.81 231 LEU A O 1
ATOM 1870 N N . ASN A 1 232 ? 8.311 -10.365 2.147 1.00 88.19 232 ASN A N 1
ATOM 1871 C CA . ASN A 1 232 ? 8.516 -11.163 3.355 1.00 88.19 232 ASN A CA 1
ATOM 1872 C C . ASN A 1 232 ? 7.421 -12.224 3.532 1.00 88.19 232 ASN A C 1
ATOM 1874 O O . ASN A 1 232 ? 6.555 -12.110 4.401 1.00 88.19 232 ASN A O 1
ATOM 1878 N N . ASN A 1 233 ? 7.460 -13.255 2.691 1.00 84.19 233 ASN A N 1
ATOM 1879 C CA . ASN A 1 233 ? 6.528 -14.374 2.725 1.00 84.19 233 ASN A CA 1
ATOM 1880 C C . ASN A 1 233 ? 7.265 -15.698 2.519 1.00 84.19 233 ASN A C 1
ATOM 1882 O O . ASN A 1 233 ? 8.269 -15.770 1.814 1.00 84.19 233 ASN A O 1
ATOM 1886 N N . SER A 1 234 ? 6.746 -16.757 3.132 1.00 84.12 234 SER A N 1
ATOM 1887 C CA . SER A 1 234 ? 7.162 -18.138 2.884 1.00 84.12 234 SER A CA 1
ATOM 1888 C C . SER A 1 234 ? 5.957 -18.868 2.311 1.00 84.12 234 SER A C 1
ATOM 1890 O O . SER A 1 234 ? 4.940 -18.979 2.994 1.00 84.12 234 SER A O 1
ATOM 1892 N N . LEU A 1 235 ? 6.059 -19.265 1.045 1.00 88.25 235 LEU A N 1
ATOM 1893 C CA . LEU A 1 235 ? 4.994 -19.899 0.269 1.00 88.25 235 LEU A CA 1
ATOM 1894 C C . LEU A 1 235 ? 5.493 -21.259 -0.211 1.00 88.25 235 LEU A C 1
ATOM 1896 O O . LEU A 1 235 ? 6.671 -21.380 -0.556 1.00 88.25 235 LEU A O 1
ATOM 1900 N N . SER A 1 236 ? 4.620 -22.266 -0.216 1.00 89.81 236 SER A N 1
ATOM 1901 C CA . SER A 1 236 ? 4.988 -23.624 -0.642 1.00 89.81 236 SER A CA 1
ATOM 1902 C C . SER A 1 236 ? 4.633 -23.924 -2.099 1.00 89.81 236 SER A C 1
ATOM 1904 O O . SER A 1 236 ? 5.227 -24.822 -2.694 1.00 89.81 236 SER A O 1
ATOM 1906 N N . ARG A 1 237 ? 3.678 -23.181 -2.676 1.00 91.62 237 ARG A N 1
ATOM 1907 C CA . ARG A 1 237 ? 3.105 -23.468 -4.002 1.00 91.62 237 ARG A CA 1
ATOM 1908 C C . ARG A 1 237 ? 3.292 -22.321 -4.992 1.00 91.62 237 ARG A C 1
ATOM 1910 O O . ARG A 1 237 ? 3.992 -22.478 -5.985 1.00 91.62 237 ARG A O 1
ATOM 1917 N N . GLY A 1 238 ? 2.649 -21.184 -4.745 1.00 93.94 238 GLY A N 1
ATOM 1918 C CA . GLY A 1 238 ? 2.700 -20.018 -5.628 1.00 93.94 238 GLY A CA 1
ATOM 1919 C C . GLY A 1 238 ? 3.810 -19.034 -5.269 1.00 93.94 238 GLY A C 1
ATOM 1920 O O . GLY A 1 238 ? 4.667 -19.297 -4.424 1.00 93.94 238 GLY A O 1
ATOM 1921 N N . LYS A 1 239 ? 3.767 -17.853 -5.890 1.00 94.00 239 LYS A N 1
ATOM 1922 C CA . LYS A 1 239 ? 4.773 -16.804 -5.684 1.00 94.00 239 LYS A CA 1
ATOM 1923 C C . LYS A 1 239 ? 4.156 -15.423 -5.623 1.00 94.00 239 LYS A C 1
ATOM 1925 O O . LYS A 1 239 ? 3.235 -15.105 -6.367 1.00 94.00 239 LYS A O 1
ATOM 1930 N N . ILE A 1 240 ? 4.733 -14.578 -4.773 1.00 95.75 240 ILE A N 1
ATOM 1931 C CA . ILE A 1 240 ? 4.412 -13.155 -4.703 1.00 95.75 240 ILE A CA 1
ATOM 1932 C C . ILE A 1 240 ? 5.623 -12.351 -5.171 1.00 95.75 240 ILE A C 1
ATOM 1934 O O . ILE A 1 240 ? 6.743 -12.548 -4.702 1.00 95.75 240 ILE A O 1
ATOM 1938 N N . GLN A 1 241 ? 5.383 -11.435 -6.100 1.00 94.38 241 GLN A N 1
ATOM 1939 C CA . GLN A 1 241 ? 6.344 -10.472 -6.618 1.00 94.38 241 GLN A CA 1
ATOM 1940 C C . GLN A 1 241 ? 5.905 -9.048 -6.278 1.00 94.38 241 GLN A C 1
ATOM 1942 O O . GLN A 1 241 ? 4.725 -8.769 -6.068 1.00 94.38 241 GLN A O 1
ATOM 1947 N N . PHE A 1 242 ? 6.869 -8.134 -6.278 1.00 95.25 242 PHE A N 1
ATOM 1948 C CA . PHE A 1 242 ? 6.648 -6.715 -6.038 1.00 95.25 242 PHE A CA 1
ATOM 1949 C C . PHE A 1 242 ? 6.954 -5.902 -7.299 1.00 95.25 242 PHE A C 1
ATOM 1951 O O . PHE A 1 242 ? 7.972 -6.135 -7.952 1.00 95.25 242 PHE A O 1
ATOM 1958 N N . ARG A 1 243 ? 6.119 -4.902 -7.599 1.00 95.31 243 ARG A N 1
ATOM 1959 C CA . ARG A 1 243 ? 6.419 -3.837 -8.566 1.00 95.31 243 ARG A CA 1
ATOM 1960 C C . ARG A 1 243 ? 6.158 -2.462 -7.936 1.00 95.31 243 ARG A C 1
ATOM 1962 O O . ARG A 1 243 ? 5.156 -2.293 -7.250 1.00 95.31 243 ARG A O 1
ATOM 1969 N N . PRO A 1 244 ? 7.017 -1.463 -8.161 1.00 95.50 244 PRO A N 1
ATOM 1970 C CA . PRO A 1 244 ? 6.812 -0.137 -7.594 1.00 95.50 244 PRO A CA 1
ATOM 1971 C C . PRO A 1 244 ? 5.779 0.671 -8.385 1.00 95.50 244 PRO A C 1
ATOM 1973 O O . PRO A 1 244 ? 5.876 0.764 -9.606 1.00 95.50 244 PRO A O 1
ATOM 1976 N N . SER A 1 245 ? 4.833 1.306 -7.696 1.00 95.31 245 SER A N 1
ATOM 1977 C CA . SER A 1 245 ? 3.861 2.227 -8.304 1.00 95.31 245 SER A CA 1
ATOM 1978 C C . SER A 1 245 ? 4.354 3.676 -8.395 1.00 95.31 245 SER A C 1
ATOM 1980 O O . SER A 1 245 ? 3.748 4.487 -9.091 1.00 95.31 245 SER A O 1
ATOM 1982 N N . GLY A 1 246 ? 5.413 4.021 -7.658 1.00 91.44 246 GLY A N 1
ATOM 1983 C CA . GLY A 1 246 ? 5.764 5.407 -7.337 1.00 91.44 246 GLY A CA 1
ATOM 1984 C C . GLY A 1 246 ? 4.953 5.970 -6.166 1.00 91.44 246 GLY A C 1
ATOM 1985 O O . GLY A 1 246 ? 3.944 5.386 -5.759 1.00 91.44 246 GLY A O 1
ATOM 1986 N N . GLY A 1 247 ? 5.445 7.087 -5.638 1.00 87.81 247 GLY A N 1
ATOM 1987 C CA . GLY A 1 247 ? 4.984 7.864 -4.493 1.00 87.81 247 GLY A CA 1
ATOM 1988 C C . GLY A 1 247 ? 5.205 7.212 -3.122 1.00 87.81 247 GLY A C 1
ATOM 1989 O O . GLY A 1 247 ? 5.641 6.066 -3.005 1.00 87.81 247 GLY A O 1
ATOM 1990 N N . ASN A 1 248 ? 4.909 7.983 -2.068 1.00 89.06 248 ASN A N 1
ATOM 1991 C CA . ASN A 1 248 ? 5.071 7.578 -0.668 1.00 89.06 248 ASN A CA 1
ATOM 1992 C C . ASN A 1 248 ? 4.014 8.233 0.234 1.00 89.06 248 ASN A C 1
ATOM 1994 O O . ASN A 1 248 ? 4.155 9.370 0.702 1.00 89.06 248 ASN A O 1
ATOM 1998 N N . THR A 1 249 ? 2.932 7.502 0.464 1.00 87.94 249 THR A N 1
ATOM 1999 C CA . THR A 1 249 ? 1.770 7.940 1.230 1.00 87.94 249 THR A CA 1
ATOM 2000 C C . THR A 1 249 ? 2.093 8.074 2.715 1.00 87.94 249 THR A C 1
ATOM 2002 O O . THR A 1 249 ? 1.699 9.068 3.323 1.00 87.94 249 THR A O 1
ATOM 2005 N N . GLU A 1 250 ? 2.882 7.167 3.305 1.00 80.50 250 GLU A N 1
ATOM 2006 C CA . GLU A 1 250 ? 3.276 7.278 4.722 1.00 80.50 250 GLU A CA 1
ATOM 2007 C C . GLU A 1 250 ? 4.045 8.577 5.004 1.00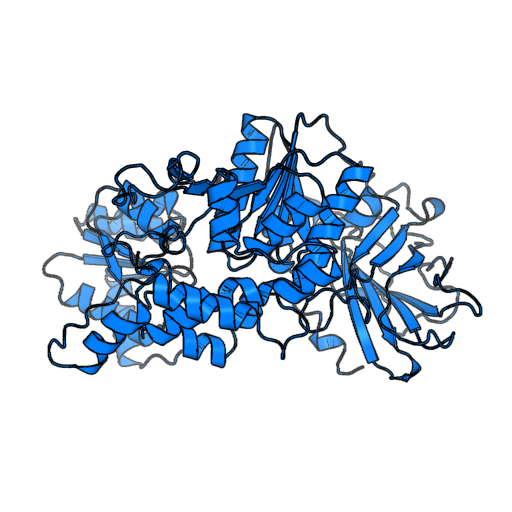 80.50 250 GLU A C 1
ATOM 2009 O O . GLU A 1 250 ? 3.769 9.284 5.979 1.00 80.50 250 GLU A O 1
ATOM 2014 N N . LYS A 1 251 ? 4.983 8.937 4.119 1.00 82.44 251 LYS A N 1
ATOM 2015 C CA . LYS A 1 251 ? 5.749 10.185 4.214 1.00 82.44 251 LYS A CA 1
ATOM 2016 C C . LYS A 1 251 ? 4.842 11.404 4.064 1.00 82.44 251 LYS A C 1
ATOM 2018 O O . LYS A 1 251 ? 4.965 12.342 4.851 1.00 82.44 251 LYS A O 1
ATOM 2023 N N . ARG A 1 252 ? 3.904 11.388 3.113 1.00 79.06 252 ARG A N 1
ATOM 2024 C CA . ARG A 1 252 ? 2.948 12.489 2.894 1.00 79.06 252 ARG A CA 1
ATOM 2025 C C . ARG A 1 252 ? 2.010 12.688 4.082 1.00 79.06 252 ARG A C 1
ATOM 2027 O O . ARG A 1 252 ? 1.916 13.802 4.594 1.00 79.06 252 ARG A O 1
ATOM 2034 N N . ILE A 1 253 ? 1.408 11.615 4.589 1.00 74.88 253 ILE A N 1
ATOM 2035 C CA . ILE A 1 253 ? 0.521 11.651 5.762 1.00 74.88 253 ILE A CA 1
ATOM 2036 C C . ILE A 1 253 ? 1.264 12.140 7.016 1.00 74.88 253 ILE A C 1
ATOM 2038 O O . ILE A 1 253 ? 0.682 12.770 7.896 1.00 74.88 253 ILE A O 1
ATOM 2042 N N . SER A 1 254 ? 2.580 11.931 7.090 1.00 67.19 254 SER A N 1
ATOM 2043 C CA . SER A 1 254 ? 3.386 12.421 8.210 1.00 67.19 254 SER A CA 1
ATOM 2044 C C . SER A 1 254 ? 3.589 13.950 8.245 1.00 67.19 254 SER A C 1
ATOM 2046 O O . SER A 1 254 ? 4.072 14.468 9.261 1.00 67.19 254 SER A O 1
ATOM 2048 N N . THR A 1 255 ? 3.214 14.677 7.183 1.00 73.50 255 THR A N 1
ATOM 2049 C CA . THR A 1 255 ? 3.331 16.144 7.099 1.00 73.50 255 THR A CA 1
ATOM 2050 C C . THR A 1 255 ? 2.374 16.858 8.055 1.00 73.50 255 THR A C 1
ATOM 2052 O O . THR A 1 255 ? 1.293 16.362 8.360 1.00 73.50 255 THR A O 1
ATOM 2055 N N . SER A 1 256 ? 2.754 18.050 8.528 1.00 62.97 256 SER A N 1
ATOM 2056 C CA . SER A 1 256 ? 1.955 18.813 9.500 1.00 62.97 256 SER A CA 1
ATOM 2057 C C . SER A 1 256 ? 0.563 19.179 8.980 1.00 62.97 256 SER A C 1
ATOM 2059 O O . SER A 1 256 ? -0.395 19.102 9.739 1.00 62.97 256 SER A O 1
ATOM 2061 N N . LEU A 1 257 ? 0.436 19.515 7.691 1.00 61.59 257 LEU A N 1
ATOM 2062 C CA . LEU A 1 257 ? -0.856 19.826 7.070 1.00 61.59 257 LEU A CA 1
ATOM 2063 C C . LEU A 1 257 ? -1.764 18.591 6.990 1.00 61.59 257 LEU A C 1
ATOM 2065 O O . LEU A 1 257 ? -2.944 18.678 7.312 1.00 61.59 257 LEU A O 1
ATOM 2069 N N . SER A 1 258 ? -1.209 17.432 6.624 1.00 65.81 258 SER A N 1
ATOM 2070 C CA . SER A 1 258 ? -1.979 16.181 6.577 1.00 65.81 258 SER A CA 1
ATOM 2071 C C . SER A 1 258 ? -2.394 15.737 7.977 1.00 65.81 258 SER A C 1
ATOM 2073 O O . SER A 1 258 ? -3.541 15.361 8.186 1.00 65.81 258 SER A O 1
ATOM 2075 N N . LYS A 1 259 ? -1.499 15.859 8.965 1.00 68.50 259 LYS A N 1
ATOM 2076 C CA . LYS A 1 259 ? -1.827 15.616 10.376 1.00 68.50 259 LYS A CA 1
ATOM 2077 C C . LYS A 1 259 ? -2.926 16.543 10.874 1.00 68.50 259 LYS A C 1
ATOM 2079 O O . LYS A 1 259 ? -3.823 16.069 11.555 1.00 68.50 259 LYS A O 1
ATOM 2084 N N . TRP A 1 260 ? -2.868 17.828 10.522 1.00 67.12 260 TRP A N 1
ATOM 2085 C CA . TRP A 1 260 ? -3.924 18.782 10.844 1.00 67.12 260 TRP A CA 1
ATOM 2086 C C . TRP A 1 260 ? -5.251 18.335 10.227 1.00 67.12 260 TRP A C 1
ATOM 2088 O O . TRP A 1 260 ? -6.215 18.153 10.959 1.00 67.12 260 TRP A O 1
ATOM 2098 N N . ALA A 1 261 ? -5.293 18.040 8.925 1.00 63.41 261 ALA A N 1
ATOM 2099 C CA . ALA A 1 261 ? -6.516 17.588 8.257 1.00 63.41 261 ALA A CA 1
ATOM 2100 C C . ALA A 1 261 ? -7.077 16.293 8.880 1.00 63.41 261 ALA A C 1
ATOM 2102 O O . ALA A 1 261 ? -8.274 16.189 9.119 1.00 63.41 261 ALA A O 1
ATOM 2103 N N . MET A 1 262 ? -6.208 15.343 9.236 1.00 66.31 262 MET A N 1
ATOM 2104 C CA . MET A 1 262 ? -6.573 14.087 9.905 1.00 66.31 262 MET A CA 1
ATOM 2105 C C . MET A 1 262 ? -6.963 14.242 11.380 1.00 66.31 262 MET A C 1
ATOM 2107 O O . MET A 1 262 ? -7.443 13.292 11.986 1.00 66.31 262 MET A O 1
ATOM 2111 N N . GLN A 1 263 ? -6.736 15.400 11.990 1.00 66.25 263 GLN A N 1
ATOM 2112 C CA . GLN A 1 263 ? -7.231 15.697 13.335 1.00 66.25 263 GLN A CA 1
ATOM 2113 C C . GLN A 1 263 ? -8.637 16.304 13.308 1.00 66.25 263 GLN A C 1
ATOM 2115 O O . GLN A 1 263 ? -9.255 16.425 14.363 1.00 66.25 263 GLN A O 1
ATOM 2120 N N . HIS A 1 264 ? -9.153 16.667 12.128 1.00 67.44 264 HIS A N 1
ATOM 2121 C CA . HIS A 1 264 ? -10.482 17.246 11.992 1.00 67.44 264 HIS A CA 1
ATOM 2122 C C . HIS A 1 264 ? -11.514 16.180 11.632 1.00 67.44 264 HIS A C 1
ATOM 2124 O O . HIS A 1 264 ? -11.401 15.453 10.644 1.00 67.44 264 HIS A O 1
ATOM 2130 N N . THR A 1 265 ? -12.569 16.135 12.437 1.00 69.19 265 THR A N 1
ATOM 2131 C CA . THR A 1 265 ? -13.687 15.200 12.302 1.00 69.19 265 THR A CA 1
ATOM 2132 C C . THR A 1 265 ? -14.879 15.814 11.571 1.00 69.19 265 THR A C 1
ATOM 2134 O O . THR A 1 265 ? -15.970 15.264 11.654 1.00 69.19 265 THR A O 1
ATOM 2137 N N . SER A 1 266 ? -14.715 16.939 10.877 1.00 81.75 266 SER A N 1
ATOM 2138 C CA . SER A 1 266 ? -15.823 17.553 10.140 1.00 81.75 266 SER A CA 1
ATOM 2139 C C . SER A 1 266 ? -16.172 16.718 8.901 1.00 81.75 266 SER A C 1
ATOM 2141 O O . SER A 1 266 ? -15.280 16.193 8.220 1.00 81.75 266 SER A O 1
ATOM 2143 N N . GLU A 1 267 ? -17.461 16.571 8.606 1.00 84.25 267 GLU A N 1
ATOM 2144 C CA . GLU A 1 267 ? -17.970 15.804 7.466 1.00 84.25 267 GLU A CA 1
ATOM 2145 C C . GLU A 1 267 ? -17.432 16.357 6.138 1.00 84.25 267 GLU A C 1
ATOM 2147 O O . GLU A 1 267 ? -17.044 15.578 5.266 1.00 84.25 267 GLU A O 1
ATOM 2152 N N . LEU A 1 268 ? -17.304 17.684 5.999 1.00 83.88 268 LEU A N 1
ATOM 2153 C CA . LEU A 1 268 ? -16.719 18.325 4.816 1.00 83.88 268 LEU A CA 1
ATOM 2154 C C . LEU A 1 268 ? -15.273 17.875 4.567 1.00 83.88 268 LEU A C 1
ATOM 2156 O O . LEU A 1 268 ? -14.901 17.581 3.425 1.00 83.88 268 LEU A O 1
ATOM 2160 N N . ILE A 1 269 ? -14.441 17.832 5.611 1.00 83.81 269 ILE A N 1
ATOM 2161 C CA . ILE A 1 269 ? -13.030 17.444 5.480 1.00 83.81 269 ILE A CA 1
ATOM 2162 C C . ILE A 1 269 ? -12.929 15.963 5.113 1.00 83.81 269 ILE A C 1
ATOM 2164 O O . ILE A 1 269 ? -12.200 15.620 4.182 1.00 83.81 269 ILE A O 1
ATOM 2168 N N . GLN A 1 270 ? -13.706 15.095 5.768 1.00 85.19 270 GLN A N 1
ATOM 2169 C CA . GLN A 1 270 ? -13.747 13.667 5.431 1.00 85.19 270 GLN A CA 1
ATOM 2170 C C . GLN A 1 270 ? -14.204 13.434 3.989 1.00 85.19 270 GLN A C 1
ATOM 2172 O O . GLN A 1 270 ? -13.571 12.679 3.251 1.00 85.19 270 GLN A O 1
ATOM 2177 N N . MET A 1 271 ? -15.255 14.137 3.561 1.00 88.50 271 MET A N 1
ATOM 2178 C CA . MET A 1 271 ? -15.757 14.081 2.192 1.00 88.50 271 MET A CA 1
ATOM 2179 C C . MET A 1 271 ? -14.707 14.567 1.183 1.00 88.50 271 MET A C 1
ATOM 2181 O O . MET A 1 271 ? -14.530 13.952 0.135 1.00 88.50 271 MET A O 1
ATOM 2185 N N . SER A 1 272 ? -13.963 15.630 1.502 1.00 88.25 272 SER A N 1
ATOM 2186 C CA . SER A 1 272 ? -12.895 16.165 0.643 1.00 88.25 272 SER A CA 1
ATOM 2187 C C . SER A 1 272 ? -11.729 15.190 0.483 1.00 88.25 272 SER A C 1
ATOM 2189 O O . SER A 1 272 ? -11.231 15.003 -0.631 1.00 88.25 272 SER A O 1
ATOM 2191 N N . ILE A 1 273 ? -11.317 14.547 1.582 1.00 87.06 273 ILE A N 1
ATOM 2192 C CA . ILE A 1 273 ? -10.286 13.503 1.575 1.00 87.06 273 ILE A CA 1
ATOM 2193 C C . ILE A 1 273 ? -10.752 12.326 0.711 1.00 87.06 273 ILE A C 1
ATOM 2195 O O . ILE A 1 273 ? -10.024 11.910 -0.188 1.00 87.06 273 ILE A O 1
ATOM 2199 N N . LEU A 1 274 ? -11.977 11.834 0.925 1.00 88.19 274 LEU A N 1
ATOM 2200 C CA . LEU A 1 274 ? -12.543 10.717 0.165 1.00 88.19 274 LEU A CA 1
ATOM 2201 C C . LEU A 1 274 ? -12.681 11.038 -1.333 1.00 88.19 274 LEU A C 1
ATOM 2203 O O . LEU A 1 274 ? -12.329 10.216 -2.178 1.00 88.19 274 LEU A O 1
ATOM 2207 N N . ALA A 1 275 ? -13.144 12.244 -1.671 1.00 90.31 275 ALA A N 1
ATOM 2208 C CA . ALA A 1 275 ? -13.297 12.710 -3.049 1.00 90.31 275 ALA A CA 1
ATOM 2209 C C . ALA A 1 275 ? -11.955 12.829 -3.788 1.00 90.31 275 ALA A C 1
ATOM 2211 O O . ALA A 1 275 ? -11.879 12.517 -4.976 1.00 90.31 275 ALA A O 1
ATOM 2212 N N . SER A 1 276 ? -10.901 13.256 -3.089 1.00 89.31 276 SER A N 1
ATOM 2213 C CA . SER A 1 276 ? -9.570 13.468 -3.674 1.00 89.31 276 SER A CA 1
ATOM 2214 C C . SER A 1 276 ? -8.682 12.224 -3.630 1.00 89.31 276 SER A C 1
ATOM 2216 O O . SER A 1 276 ? -7.635 12.212 -4.274 1.00 89.31 276 SER A O 1
ATOM 2218 N N . ALA A 1 277 ? -9.091 11.178 -2.901 1.00 88.19 277 ALA A N 1
ATOM 2219 C CA . ALA A 1 277 ? -8.263 10.012 -2.603 1.00 88.19 277 ALA A CA 1
ATOM 2220 C C . ALA A 1 277 ? -7.645 9.380 -3.854 1.00 88.19 277 ALA A C 1
ATOM 2222 O O . ALA A 1 277 ? -6.479 9.015 -3.829 1.00 88.19 277 ALA A O 1
ATOM 2223 N N . GLU A 1 278 ? -8.394 9.286 -4.953 1.00 91.88 278 GLU A N 1
ATOM 2224 C CA . GLU A 1 278 ? -7.897 8.707 -6.203 1.00 91.88 278 GLU A CA 1
ATOM 2225 C C . GLU A 1 278 ? -7.009 9.674 -7.006 1.00 91.88 278 GLU A C 1
ATOM 2227 O O . GLU A 1 278 ? -5.999 9.262 -7.582 1.00 91.88 278 GLU A O 1
ATOM 2232 N N . ALA A 1 279 ? -7.344 10.969 -7.013 1.00 90.19 279 ALA A N 1
ATOM 2233 C CA . ALA A 1 279 ? -6.630 11.981 -7.793 1.00 90.19 279 ALA A CA 1
ATOM 2234 C C . ALA A 1 279 ? -5.150 12.097 -7.391 1.00 90.19 279 ALA A C 1
ATOM 2236 O O . ALA A 1 279 ? -4.282 12.321 -8.237 1.00 90.19 279 ALA A O 1
ATOM 2237 N N . GLU A 1 280 ? -4.853 11.848 -6.115 1.00 87.19 280 GLU A N 1
ATOM 2238 C CA . GLU A 1 280 ? -3.494 11.784 -5.567 1.00 87.19 280 GLU A CA 1
ATOM 2239 C C . GLU A 1 280 ? -2.619 10.686 -6.196 1.00 87.19 280 GLU A C 1
ATOM 2241 O O . GLU A 1 280 ? -1.393 10.722 -6.076 1.00 87.19 280 GLU A O 1
ATOM 2246 N N . PHE A 1 281 ? -3.224 9.702 -6.862 1.00 90.69 281 PHE A N 1
ATOM 2247 C CA . PHE A 1 281 ? -2.537 8.541 -7.423 1.00 90.69 281 PHE A CA 1
ATOM 2248 C C . PHE A 1 281 ? -2.504 8.523 -8.954 1.00 90.69 281 PHE A C 1
ATOM 2250 O O . PHE A 1 281 ? -1.841 7.666 -9.541 1.00 90.69 281 PHE A O 1
ATOM 2257 N N . PHE A 1 282 ? -3.119 9.505 -9.618 1.00 92.00 282 PHE A N 1
ATOM 2258 C CA . PHE A 1 282 ? -3.056 9.652 -11.074 1.00 92.00 282 PHE A CA 1
ATOM 2259 C C . PHE A 1 282 ? -1.639 9.725 -11.669 1.00 92.00 282 PHE A C 1
ATOM 2261 O O . PHE A 1 282 ? -1.467 9.168 -12.759 1.00 92.00 282 PHE A O 1
ATOM 2268 N N . PRO A 1 283 ? -0.610 10.294 -11.001 1.00 90.31 283 PRO A N 1
ATOM 2269 C CA . PRO A 1 283 ? 0.772 10.217 -11.488 1.00 90.31 283 PRO A CA 1
ATOM 2270 C C . PRO A 1 283 ? 1.299 8.786 -11.695 1.00 90.31 283 PRO A C 1
ATOM 2272 O O . PRO A 1 283 ? 2.202 8.577 -12.498 1.00 90.31 283 PRO A O 1
ATOM 2275 N N . SER A 1 284 ? 0.718 7.777 -11.034 1.00 93.12 284 SER A N 1
ATOM 2276 C CA . SER A 1 284 ? 1.090 6.365 -11.220 1.00 93.12 284 SER A CA 1
ATOM 2277 C C . SER A 1 284 ? 0.428 5.691 -12.419 1.00 93.12 284 SER A C 1
ATOM 2279 O O . SER A 1 284 ? 0.717 4.527 -12.687 1.00 93.12 284 SER A O 1
ATOM 2281 N N . THR A 1 285 ? -0.468 6.365 -13.143 1.00 94.44 285 THR A N 1
ATOM 2282 C CA . THR A 1 285 ? -1.254 5.740 -14.223 1.00 94.44 285 THR A CA 1
ATOM 2283 C C . THR A 1 285 ? -0.360 5.085 -15.275 1.00 94.44 285 THR A C 1
ATOM 2285 O O . THR A 1 285 ? -0.554 3.922 -15.628 1.00 94.44 285 THR A O 1
ATOM 2288 N N . THR A 1 286 ? 0.656 5.806 -15.751 1.00 94.31 286 THR A N 1
ATOM 2289 C CA . THR A 1 286 ? 1.569 5.316 -16.793 1.00 94.31 286 THR A CA 1
ATOM 2290 C C . THR A 1 286 ? 2.546 4.273 -16.260 1.00 94.31 286 THR A C 1
ATOM 2292 O O . THR A 1 286 ? 2.941 3.379 -17.002 1.00 94.31 286 THR A O 1
ATOM 2295 N N . VAL A 1 287 ? 2.860 4.322 -14.962 1.00 95.88 287 VAL A N 1
ATOM 2296 C CA . VAL A 1 287 ? 3.647 3.300 -14.260 1.00 95.88 287 VAL A CA 1
ATOM 2297 C C . VAL A 1 287 ? 2.899 1.971 -14.223 1.00 95.88 287 VAL A C 1
ATOM 2299 O O . VAL A 1 287 ? 3.448 0.945 -14.616 1.00 95.88 287 VAL A O 1
ATOM 2302 N N . PHE A 1 288 ? 1.633 1.973 -13.796 1.00 97.19 288 PHE A N 1
ATOM 2303 C CA . PHE A 1 288 ? 0.818 0.759 -13.795 1.00 97.19 288 PHE A CA 1
ATOM 2304 C C . PHE A 1 288 ? 0.634 0.199 -15.212 1.00 97.19 288 PHE A C 1
ATOM 2306 O O . PHE A 1 288 ? 0.761 -1.009 -15.411 1.00 97.19 288 PHE A O 1
ATOM 2313 N N . LEU A 1 289 ? 0.387 1.071 -16.196 1.00 96.69 289 LEU A N 1
ATOM 2314 C CA . LEU A 1 289 ? 0.254 0.678 -17.599 1.00 96.69 289 LEU A CA 1
ATOM 2315 C C . LEU A 1 289 ? 1.536 0.020 -18.142 1.00 96.69 289 LEU A C 1
ATOM 2317 O O . LEU A 1 289 ? 1.449 -1.028 -18.783 1.00 96.69 289 LEU A O 1
ATOM 2321 N N . ASP A 1 290 ? 2.711 0.602 -17.877 1.00 95.94 290 ASP A N 1
ATOM 2322 C CA . ASP A 1 290 ? 4.006 0.045 -18.299 1.00 95.94 290 ASP A CA 1
ATOM 2323 C C . ASP A 1 290 ? 4.302 -1.293 -17.607 1.00 95.94 290 ASP A C 1
ATOM 2325 O O . ASP A 1 290 ? 4.720 -2.239 -18.271 1.00 95.94 290 ASP A O 1
ATOM 2329 N N . HIS A 1 291 ? 4.002 -1.438 -16.309 1.00 96.62 291 HIS A N 1
ATOM 2330 C CA . HIS A 1 291 ? 4.169 -2.722 -15.612 1.00 96.62 291 HIS A CA 1
ATOM 2331 C C . HIS A 1 291 ? 3.291 -3.823 -16.201 1.00 96.62 291 HIS A C 1
ATOM 2333 O O . HIS A 1 291 ? 3.795 -4.909 -16.467 1.00 96.62 291 HIS A O 1
ATOM 2339 N N . VAL A 1 292 ? 2.001 -3.566 -16.439 1.00 97.31 292 VAL A N 1
ATOM 2340 C CA . VAL A 1 292 ? 1.115 -4.587 -17.026 1.00 97.31 292 VAL A CA 1
ATOM 2341 C C . VAL A 1 292 ? 1.603 -4.972 -18.423 1.00 97.31 292 VAL A C 1
ATOM 2343 O O . VAL A 1 292 ? 1.748 -6.156 -18.701 1.00 97.31 292 VAL A O 1
ATOM 2346 N N . ARG A 1 293 ? 1.932 -3.996 -19.280 1.00 95.44 293 ARG A N 1
ATOM 2347 C CA . ARG A 1 293 ? 2.428 -4.261 -20.643 1.00 95.44 293 ARG A CA 1
ATOM 2348 C C . ARG A 1 293 ? 3.772 -4.985 -20.664 1.00 95.44 293 ARG A C 1
ATOM 2350 O O . ARG A 1 293 ? 3.944 -5.914 -21.442 1.00 95.44 293 ARG A O 1
ATOM 2357 N N . SER A 1 294 ? 4.716 -4.578 -19.819 1.00 92.56 294 SER A N 1
ATOM 2358 C CA . SER A 1 294 ? 6.035 -5.215 -19.753 1.00 92.56 294 SER A CA 1
ATOM 2359 C C . SER A 1 294 ? 5.945 -6.653 -19.255 1.00 92.56 294 SER A C 1
ATOM 2361 O O . SER A 1 294 ? 6.641 -7.524 -19.778 1.00 92.56 294 SER A O 1
ATOM 2363 N N . LEU A 1 295 ? 5.052 -6.926 -18.297 1.00 92.69 295 LEU A N 1
ATOM 2364 C CA . LEU A 1 295 ? 4.807 -8.283 -17.833 1.00 92.69 295 LEU A CA 1
ATOM 2365 C C . LEU A 1 295 ? 4.295 -9.166 -18.968 1.00 92.69 295 LEU A C 1
ATOM 2367 O O . LEU A 1 295 ? 4.864 -10.237 -19.120 1.00 92.69 295 LEU A O 1
ATOM 2371 N N . GLU A 1 296 ? 3.387 -8.708 -19.839 1.00 91.69 296 GLU A N 1
ATOM 2372 C CA . GLU A 1 296 ? 2.887 -9.504 -20.981 1.00 91.69 296 GLU A CA 1
ATOM 2373 C C . GLU A 1 296 ? 3.985 -10.070 -21.897 1.00 91.69 296 GLU A C 1
ATOM 2375 O O . GLU A 1 296 ? 3.787 -11.125 -22.495 1.00 91.69 296 GLU A O 1
ATOM 2380 N N . HIS A 1 297 ? 5.145 -9.412 -22.001 1.00 88.81 297 HIS A N 1
ATOM 2381 C CA . HIS A 1 297 ? 6.277 -9.921 -22.785 1.00 88.81 297 HIS A CA 1
ATOM 2382 C C . HIS A 1 297 ? 6.999 -11.101 -22.125 1.00 88.81 297 HIS A C 1
ATOM 2384 O O . HIS A 1 297 ? 7.672 -11.871 -22.802 1.00 88.81 297 HIS A O 1
ATOM 2390 N N . THR A 1 298 ? 6.882 -11.225 -20.805 1.00 84.75 298 THR A N 1
ATOM 2391 C CA . THR A 1 298 ? 7.539 -12.268 -20.005 1.00 84.75 298 THR A CA 1
ATOM 2392 C C . THR A 1 298 ? 6.556 -13.343 -19.553 1.00 84.75 298 THR A C 1
ATOM 2394 O O . THR A 1 298 ? 6.848 -14.532 -19.634 1.00 84.75 298 THR A O 1
ATOM 2397 N N . ARG A 1 299 ? 5.375 -12.932 -19.091 1.00 88.06 299 ARG A N 1
ATOM 2398 C CA . ARG A 1 299 ? 4.267 -13.778 -18.676 1.00 88.06 299 ARG A CA 1
ATOM 2399 C C . ARG A 1 299 ? 2.961 -12.995 -18.773 1.00 88.06 299 ARG A C 1
ATOM 2401 O O . ARG A 1 299 ? 2.836 -11.901 -18.231 1.00 88.06 299 ARG A O 1
ATOM 2408 N N . ARG A 1 300 ? 1.968 -13.589 -19.427 1.00 93.94 300 ARG A N 1
ATOM 2409 C CA . ARG A 1 300 ? 0.619 -13.028 -19.520 1.00 93.94 300 ARG A CA 1
ATOM 2410 C C . ARG A 1 300 ? 0.034 -12.782 -18.125 1.00 93.94 300 ARG A C 1
ATOM 2412 O O . ARG A 1 300 ? -0.032 -13.713 -17.334 1.00 93.94 300 ARG A O 1
ATOM 2419 N N . VAL A 1 301 ? -0.474 -11.576 -17.894 1.00 97.25 301 VAL A N 1
ATOM 2420 C CA . VAL A 1 301 ? -1.370 -11.208 -16.796 1.00 97.25 301 VAL A CA 1
ATOM 2421 C C . VAL A 1 301 ? -2.792 -11.636 -17.162 1.00 97.25 301 VAL A C 1
ATOM 2423 O O . VAL A 1 301 ? -3.343 -11.230 -18.193 1.00 97.25 301 VAL A O 1
ATOM 2426 N N . ASP A 1 302 ? -3.405 -12.456 -16.316 1.00 97.94 302 ASP A N 1
ATOM 2427 C CA . ASP A 1 302 ? -4.751 -12.993 -16.530 1.00 97.94 302 ASP A CA 1
ATOM 2428 C C . ASP A 1 302 ? -5.842 -12.099 -15.943 1.00 97.94 302 ASP A C 1
ATOM 2430 O O . ASP A 1 302 ? -6.948 -12.053 -16.478 1.00 97.94 302 ASP A O 1
ATOM 2434 N N . LEU A 1 303 ? -5.536 -11.391 -14.853 1.00 98.12 303 LEU A N 1
ATOM 2435 C CA . LEU A 1 303 ? -6.486 -10.564 -14.114 1.00 98.12 303 LEU A CA 1
ATOM 2436 C C . LEU A 1 303 ? -5.787 -9.382 -13.443 1.00 98.12 303 LEU A C 1
ATOM 2438 O O . LEU A 1 303 ? -4.719 -9.542 -12.849 1.00 98.12 303 LEU A O 1
ATOM 2442 N N . VAL A 1 304 ? -6.441 -8.219 -13.469 1.00 98.50 304 VAL A N 1
ATOM 2443 C CA . VAL A 1 304 ? -6.060 -7.055 -12.665 1.00 98.50 304 VAL A CA 1
ATOM 2444 C C . VAL A 1 304 ? -7.010 -6.920 -11.474 1.00 98.50 304 VAL A C 1
ATOM 2446 O O . VAL A 1 304 ? -8.220 -6.813 -11.641 1.00 98.50 304 VAL A O 1
ATOM 2449 N N . VAL A 1 305 ? -6.470 -6.901 -10.259 1.00 98.56 305 VAL A N 1
ATOM 2450 C CA . VAL A 1 305 ? -7.230 -6.627 -9.031 1.00 98.56 305 VAL A CA 1
ATOM 2451 C C . VAL A 1 305 ? -6.868 -5.232 -8.543 1.00 98.56 305 VAL A C 1
ATOM 2453 O O . VAL A 1 305 ? -5.688 -4.900 -8.511 1.00 98.56 305 VAL A O 1
ATOM 2456 N N . TYR A 1 306 ? -7.837 -4.411 -8.148 1.00 98.06 306 TYR A N 1
ATOM 2457 C CA . TYR A 1 306 ? -7.577 -3.016 -7.776 1.00 98.06 306 TYR A CA 1
ATOM 2458 C C . TYR A 1 306 ? -8.226 -2.607 -6.455 1.00 98.06 306 TYR A C 1
ATOM 2460 O O . TYR A 1 306 ? -9.290 -3.102 -6.089 1.00 98.06 306 TYR A O 1
ATOM 2468 N N . GLY A 1 307 ? -7.575 -1.688 -5.743 1.00 95.50 307 GLY A N 1
ATOM 2469 C CA . GLY A 1 307 ? -8.106 -1.059 -4.534 1.00 95.50 307 GLY A CA 1
ATOM 2470 C C . GLY A 1 307 ? -8.900 0.213 -4.822 1.00 95.50 307 GLY A C 1
ATOM 2471 O O . GLY A 1 307 ? -8.877 0.753 -5.928 1.00 95.50 307 GLY A O 1
ATOM 2472 N N . LEU A 1 308 ? -9.560 0.728 -3.785 1.00 90.94 308 LEU A N 1
ATOM 2473 C CA . LEU A 1 308 ? -10.348 1.965 -3.830 1.00 90.94 308 LEU A CA 1
ATOM 2474 C C . LEU A 1 308 ? -9.578 3.162 -4.415 1.00 90.94 308 LEU A C 1
ATOM 2476 O O . LEU A 1 308 ? -10.136 3.986 -5.133 1.00 90.94 308 LEU A O 1
ATOM 2480 N N . THR A 1 309 ? -8.289 3.264 -4.116 1.00 91.06 309 THR A N 1
ATOM 2481 C CA . THR A 1 309 ? -7.465 4.428 -4.451 1.00 91.06 309 THR A CA 1
ATOM 2482 C C . THR A 1 309 ? -7.078 4.530 -5.928 1.00 91.06 309 THR A C 1
ATOM 2484 O O . THR A 1 309 ? -6.395 5.474 -6.308 1.00 91.06 309 THR A O 1
ATOM 2487 N N . VAL A 1 310 ? -7.487 3.577 -6.772 1.00 95.19 310 VAL A N 1
ATOM 2488 C CA . VAL A 1 310 ? -7.066 3.487 -8.183 1.00 95.19 310 VAL A CA 1
ATOM 2489 C C . VAL A 1 310 ? -8.177 2.955 -9.107 1.00 95.19 310 VAL A C 1
ATOM 2491 O O . VAL A 1 310 ? -7.887 2.326 -10.120 1.00 95.19 310 VAL A O 1
ATOM 2494 N N . VAL A 1 311 ? -9.454 3.163 -8.773 1.00 95.75 311 VAL A N 1
ATOM 2495 C CA . VAL A 1 311 ? -10.608 2.545 -9.465 1.00 95.75 311 VAL A CA 1
ATOM 2496 C C . VAL A 1 311 ? -10.707 2.954 -10.946 1.00 95.75 311 VAL A C 1
ATOM 2498 O O . VAL A 1 311 ? -10.769 2.104 -11.834 1.00 95.75 311 VAL A O 1
ATOM 2501 N N . GLY A 1 312 ? -10.708 4.253 -11.237 1.00 95.44 312 GLY A N 1
ATOM 2502 C CA . GLY A 1 312 ? -10.705 4.813 -12.589 1.00 95.44 312 GLY A CA 1
ATOM 2503 C C . GLY A 1 312 ? -9.408 4.535 -13.348 1.00 95.44 312 GLY A C 1
ATOM 2504 O O . GLY A 1 312 ? -9.451 4.277 -14.553 1.00 95.44 312 GLY A O 1
ATOM 2505 N N . VAL A 1 313 ? -8.268 4.500 -12.649 1.00 96.06 313 VAL A N 1
ATOM 2506 C CA . VAL A 1 313 ? -6.979 4.068 -13.224 1.00 96.06 313 VAL A CA 1
ATOM 2507 C C . VAL A 1 313 ? -7.034 2.598 -13.660 1.00 96.06 313 VAL A C 1
ATOM 2509 O O . VAL A 1 313 ? -6.595 2.264 -14.759 1.00 96.06 313 VAL A O 1
ATOM 2512 N N . ALA A 1 314 ? -7.612 1.716 -12.843 1.00 97.12 314 ALA A N 1
ATOM 2513 C CA . ALA A 1 314 ? -7.766 0.301 -13.165 1.00 97.12 314 ALA A CA 1
ATOM 2514 C C . ALA A 1 314 ? -8.713 0.082 -14.350 1.00 97.12 314 ALA A C 1
ATOM 2516 O O . ALA A 1 314 ? -8.405 -0.720 -15.227 1.00 97.12 314 ALA A O 1
ATOM 2517 N N . LEU A 1 315 ? -9.815 0.835 -14.427 1.00 97.19 315 LEU A N 1
ATOM 2518 C CA . LEU A 1 315 ? -10.722 0.801 -15.577 1.00 97.19 315 LEU A CA 1
ATOM 2519 C C . LEU A 1 315 ? -10.010 1.199 -16.878 1.00 97.19 315 LEU A C 1
ATOM 2521 O O . LEU A 1 315 ? -10.114 0.499 -17.883 1.00 97.19 315 LEU A O 1
ATOM 2525 N N . LEU A 1 316 ? -9.213 2.270 -16.831 1.00 96.25 316 LEU A N 1
ATOM 2526 C CA . LEU A 1 316 ? -8.375 2.711 -17.945 1.00 96.25 316 LEU A CA 1
ATOM 2527 C C . LEU A 1 316 ? -7.378 1.625 -18.383 1.00 96.25 316 LEU A C 1
ATOM 2529 O O . LEU A 1 316 ? -7.212 1.389 -19.578 1.00 96.25 316 LEU A O 1
ATOM 2533 N N . ILE A 1 317 ? -6.729 0.943 -17.438 1.00 96.56 317 ILE A N 1
ATOM 2534 C CA . ILE A 1 317 ? -5.785 -0.146 -17.739 1.00 96.56 317 ILE A CA 1
ATOM 2535 C C . ILE A 1 317 ? -6.507 -1.366 -18.312 1.00 96.56 317 ILE A C 1
ATOM 2537 O O . ILE A 1 317 ? -6.017 -1.959 -19.271 1.00 96.56 317 ILE A O 1
ATOM 2541 N N . GLY A 1 318 ? -7.672 -1.722 -17.766 1.00 96.81 318 GLY A N 1
ATOM 2542 C CA . GLY A 1 318 ? -8.511 -2.802 -18.282 1.00 96.81 318 GLY A CA 1
ATOM 2543 C C . GLY A 1 318 ? -8.875 -2.586 -19.751 1.00 96.81 318 GLY A C 1
ATOM 2544 O O . GLY A 1 318 ? -8.725 -3.503 -20.556 1.00 96.81 318 GLY A O 1
ATOM 2545 N N . GLU A 1 319 ? -9.250 -1.354 -20.116 1.00 96.94 319 GLU A N 1
ATOM 2546 C CA . GLU A 1 319 ? -9.527 -0.958 -21.504 1.00 96.94 319 GLU A CA 1
ATOM 2547 C C . GLU A 1 319 ? -8.273 -1.023 -22.396 1.00 96.94 319 GLU A C 1
ATOM 2549 O O . GLU A 1 319 ? -8.314 -1.625 -23.467 1.00 96.94 319 GLU A O 1
ATOM 2554 N N . LEU A 1 320 ? -7.145 -0.441 -21.967 1.00 96.62 320 LEU A N 1
ATOM 2555 C CA . LEU A 1 320 ? -5.931 -0.341 -22.796 1.00 96.62 320 LEU A CA 1
ATOM 2556 C C . LEU A 1 320 ? -5.172 -1.656 -22.970 1.00 96.62 320 LEU A C 1
ATOM 2558 O O . LEU A 1 320 ? -4.473 -1.827 -23.969 1.00 96.62 320 LEU A O 1
ATOM 2562 N N . CYS A 1 321 ? -5.247 -2.544 -21.982 1.00 96.75 321 CYS A N 1
ATOM 2563 C CA . CYS A 1 321 ? -4.541 -3.823 -21.981 1.00 96.75 321 CYS A CA 1
ATOM 2564 C C . CYS A 1 321 ? -5.468 -5.009 -22.284 1.00 96.75 321 CYS A C 1
ATOM 2566 O O . CYS A 1 321 ? -4.997 -6.147 -22.281 1.00 96.75 321 CYS A O 1
ATOM 2568 N N . ALA A 1 322 ? -6.764 -4.759 -22.516 1.00 96.44 322 ALA A N 1
ATOM 2569 C CA . ALA A 1 322 ? -7.795 -5.781 -22.691 1.00 96.44 322 ALA A CA 1
ATOM 2570 C C . ALA A 1 322 ? -7.766 -6.839 -21.570 1.00 96.44 322 ALA A C 1
ATOM 2572 O O . ALA A 1 322 ? -7.765 -8.047 -21.823 1.00 96.44 322 ALA A O 1
ATOM 2573 N N . LYS A 1 323 ? -7.694 -6.378 -20.314 1.00 96.69 323 LYS A N 1
ATOM 2574 C CA . LYS A 1 323 ? -7.630 -7.243 -19.128 1.00 96.69 323 LYS A CA 1
ATOM 2575 C C . LYS A 1 323 ? -8.930 -7.186 -18.337 1.00 96.69 323 LYS A C 1
ATOM 2577 O O . LYS A 1 323 ? -9.460 -6.091 -18.144 1.00 96.69 323 LYS A O 1
ATOM 2582 N N . PRO A 1 324 ? -9.431 -8.331 -17.837 1.00 97.31 324 PRO A N 1
ATOM 2583 C CA . PRO A 1 324 ? -10.503 -8.299 -16.860 1.00 97.31 324 PRO A CA 1
ATOM 2584 C C . PRO A 1 324 ? -10.002 -7.601 -15.592 1.00 97.31 324 PRO A C 1
ATOM 2586 O O . PRO A 1 324 ? -8.832 -7.734 -15.212 1.00 97.31 324 PRO A O 1
ATOM 2589 N N . ILE A 1 325 ? -10.901 -6.857 -14.952 1.00 97.81 325 ILE A N 1
ATOM 2590 C CA . ILE A 1 325 ? -10.625 -6.128 -13.717 1.00 97.81 325 ILE A CA 1
ATOM 2591 C C . ILE A 1 325 ? -11.583 -6.584 -12.617 1.00 97.81 325 ILE A C 1
ATOM 2593 O O . ILE A 1 325 ? -12.761 -6.826 -12.883 1.00 97.81 325 ILE A O 1
ATOM 2597 N N . ILE A 1 326 ? -11.083 -6.693 -11.387 1.00 97.94 326 ILE A N 1
ATOM 2598 C CA . ILE A 1 326 ? -11.889 -6.977 -10.195 1.00 97.94 326 ILE A CA 1
ATOM 2599 C C . ILE A 1 326 ? -11.539 -5.977 -9.096 1.00 97.94 326 ILE A C 1
ATOM 2601 O O . ILE A 1 326 ? -10.370 -5.796 -8.754 1.00 97.94 326 ILE A O 1
ATOM 2605 N N . GLY A 1 327 ? -12.553 -5.340 -8.516 1.00 97.69 327 GLY A N 1
ATOM 2606 C CA . GLY A 1 327 ? -12.362 -4.476 -7.355 1.00 97.69 327 GLY A CA 1
ATOM 2607 C C . GLY A 1 327 ? -12.204 -5.301 -6.083 1.00 97.69 327 GLY A C 1
ATOM 2608 O O . GLY A 1 327 ? -13.033 -6.160 -5.809 1.00 97.69 327 GLY A O 1
ATOM 2609 N N . PHE A 1 328 ? -11.181 -5.029 -5.282 1.00 96.94 328 PHE A N 1
ATOM 2610 C CA . PHE A 1 328 ? -11.072 -5.513 -3.909 1.00 96.94 328 PHE A CA 1
ATOM 2611 C C . PHE A 1 328 ? -11.223 -4.315 -2.969 1.00 96.94 328 PHE A C 1
ATOM 2613 O O . PHE A 1 328 ? -10.295 -3.525 -2.781 1.00 96.94 328 PHE A O 1
ATOM 2620 N N . ILE A 1 329 ? -12.444 -4.118 -2.465 1.00 93.75 329 ILE A N 1
ATOM 2621 C CA . ILE A 1 329 ? -12.889 -2.849 -1.879 1.00 93.75 329 ILE A CA 1
ATOM 2622 C C . ILE A 1 329 ? -13.046 -2.995 -0.368 1.00 93.75 329 ILE A C 1
ATOM 2624 O O . ILE A 1 329 ? -13.929 -3.696 0.112 1.00 93.75 329 ILE A O 1
ATOM 2628 N N . LEU A 1 330 ? -12.186 -2.302 0.380 1.00 89.31 330 LEU A N 1
ATOM 2629 C CA . LEU A 1 330 ? -12.164 -2.337 1.847 1.00 89.31 330 LEU A CA 1
ATOM 2630 C C . LEU A 1 330 ? -13.141 -1.346 2.489 1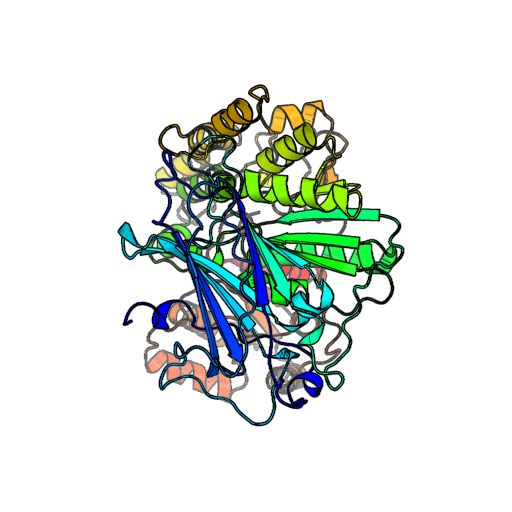.00 89.31 330 LEU A C 1
ATOM 2632 O O . LEU A 1 330 ? -13.566 -1.556 3.618 1.00 89.31 330 LEU A O 1
ATOM 2636 N N . GLN A 1 331 ? -13.509 -0.290 1.764 1.00 89.38 331 GLN A N 1
ATOM 2637 C CA . GLN A 1 331 ? -14.447 0.730 2.219 1.00 89.38 331 GLN A CA 1
ATOM 2638 C C . GLN A 1 331 ? -15.661 0.745 1.278 1.00 89.38 331 GLN A C 1
ATOM 2640 O O . GLN A 1 331 ? -15.620 1.397 0.232 1.00 89.38 331 GLN A O 1
ATOM 2645 N N . PRO A 1 332 ? -16.739 0.010 1.604 1.00 90.12 332 PRO A N 1
ATOM 2646 C CA . PRO A 1 332 ? -17.899 -0.119 0.726 1.00 90.12 332 PRO A CA 1
ATOM 2647 C C . PRO A 1 332 ? -18.679 1.190 0.571 1.00 90.12 332 PRO A C 1
ATOM 2649 O O . PRO A 1 332 ? -19.329 1.375 -0.457 1.00 90.12 332 PRO A O 1
ATOM 2652 N N . SER A 1 333 ? -18.595 2.111 1.541 1.00 89.31 333 SER A N 1
ATOM 2653 C CA . SER A 1 333 ? -19.369 3.363 1.557 1.00 89.31 333 SER A CA 1
ATOM 2654 C C . SER A 1 333 ? -19.153 4.246 0.325 1.00 89.31 333 SER A C 1
ATOM 2656 O O . SER A 1 333 ? -20.003 5.071 0.020 1.00 89.31 333 SER A O 1
ATOM 2658 N N . ILE A 1 334 ? -18.060 4.060 -0.422 1.00 89.06 334 ILE A N 1
ATOM 2659 C CA . ILE A 1 334 ? -17.786 4.767 -1.681 1.00 89.06 334 ILE A CA 1
ATOM 2660 C C . ILE A 1 334 ? -18.643 4.278 -2.861 1.00 89.06 334 ILE A C 1
ATOM 2662 O O . ILE A 1 334 ? -18.836 5.020 -3.823 1.00 89.06 334 ILE A O 1
ATOM 2666 N N . ILE A 1 335 ? -19.150 3.042 -2.822 1.00 92.69 335 ILE A N 1
ATOM 2667 C CA . ILE A 1 335 ? -19.918 2.476 -3.931 1.00 92.69 335 ILE A CA 1
ATOM 2668 C C . ILE A 1 335 ? -21.262 3.215 -3.988 1.00 92.69 335 ILE A C 1
ATOM 2670 O O . ILE A 1 335 ? -22.015 3.166 -3.006 1.00 92.69 335 ILE A O 1
ATOM 2674 N N . PRO A 1 336 ? -21.583 3.902 -5.102 1.00 92.62 336 PRO A N 1
ATOM 2675 C CA . PRO A 1 336 ? -22.779 4.727 -5.171 1.00 92.62 336 PRO A CA 1
ATOM 2676 C C . PRO A 1 336 ? -24.058 3.910 -5.029 1.00 92.62 336 PRO A C 1
ATOM 2678 O O . PRO A 1 336 ? -24.209 2.857 -5.649 1.00 92.62 336 PRO A O 1
ATOM 2681 N N . SER A 1 337 ? -25.004 4.459 -4.273 1.00 92.00 337 SER A N 1
ATOM 2682 C CA . SER A 1 337 ? -26.366 3.948 -4.152 1.00 92.00 337 SER A CA 1
ATOM 2683 C C . SER A 1 337 ? -27.372 5.096 -4.231 1.00 92.00 337 SER A C 1
ATOM 2685 O O . SER A 1 337 ? -27.067 6.243 -3.893 1.00 92.00 337 SER A O 1
ATOM 2687 N N . LYS A 1 338 ? -28.579 4.785 -4.707 1.00 90.44 338 LYS A N 1
ATOM 2688 C CA . LYS A 1 338 ? -29.757 5.658 -4.630 1.00 90.44 338 LYS A CA 1
ATOM 2689 C C . LYS A 1 338 ? -30.447 5.599 -3.264 1.00 90.44 338 LYS A C 1
ATOM 2691 O O . LYS A 1 338 ? -31.329 6.423 -3.013 1.00 90.44 338 LYS A O 1
ATOM 2696 N N . ASP A 1 339 ? -30.084 4.639 -2.417 1.00 90.38 339 ASP A N 1
ATOM 2697 C CA . ASP A 1 339 ? -30.573 4.551 -1.048 1.00 90.38 339 ASP A CA 1
ATOM 2698 C C . ASP A 1 339 ? -30.091 5.766 -0.250 1.00 90.38 339 ASP A C 1
ATOM 2700 O O . ASP A 1 339 ? -28.900 6.064 -0.180 1.00 90.38 339 ASP A O 1
ATOM 2704 N N . LYS A 1 340 ? -31.037 6.493 0.345 1.00 86.00 340 LYS A N 1
ATOM 2705 C CA . LYS A 1 340 ? -30.744 7.698 1.129 1.00 86.00 340 LYS A CA 1
ATOM 2706 C C . LYS A 1 340 ? -30.122 7.381 2.485 1.00 86.00 340 LYS A C 1
ATOM 2708 O O . LYS A 1 340 ? -29.535 8.278 3.082 1.00 86.00 340 LYS A O 1
ATOM 2713 N N . THR A 1 341 ? -30.287 6.157 2.978 1.00 86.44 341 THR A N 1
ATOM 2714 C CA . THR A 1 341 ? -29.680 5.703 4.233 1.00 86.44 341 THR A CA 1
ATOM 2715 C C . THR A 1 341 ? -28.224 5.284 4.029 1.00 86.44 341 THR A C 1
ATOM 2717 O O . THR A 1 341 ? -27.430 5.332 4.965 1.00 86.44 341 THR A O 1
ATOM 2720 N N . TRP A 1 342 ? -27.843 4.965 2.787 1.00 90.50 342 TRP A N 1
ATOM 2721 C CA . TRP A 1 342 ? -26.470 4.675 2.408 1.00 90.50 342 TRP A CA 1
ATOM 2722 C C . TRP A 1 342 ? -25.696 5.975 2.176 1.00 90.50 342 TRP A C 1
ATOM 2724 O O . TRP A 1 342 ? -25.773 6.591 1.112 1.00 90.50 342 TRP A O 1
ATOM 2734 N N . THR A 1 343 ? -24.944 6.421 3.179 1.00 89.75 343 THR A N 1
ATOM 2735 C CA . THR A 1 343 ? -24.118 7.631 3.081 1.00 89.75 343 THR A CA 1
ATOM 2736 C C . THR A 1 343 ? -22.663 7.300 2.749 1.00 89.75 343 THR A C 1
ATOM 2738 O O . THR A 1 343 ? -22.121 6.270 3.150 1.00 89.75 343 THR A O 1
ATOM 2741 N N . ALA A 1 344 ? -22.006 8.196 2.011 1.00 86.69 344 ALA A N 1
ATOM 2742 C CA . ALA A 1 344 ? -20.590 8.068 1.671 1.00 86.69 344 ALA A CA 1
ATOM 2743 C C . ALA A 1 344 ? -19.681 8.276 2.893 1.00 86.69 344 ALA A C 1
ATOM 2745 O O . ALA A 1 344 ? -18.656 7.607 3.039 1.00 86.69 344 ALA A O 1
ATOM 2746 N N . VAL A 1 345 ? -20.089 9.200 3.765 1.00 86.06 345 VAL A N 1
ATOM 2747 C CA . VAL A 1 345 ? -19.462 9.506 5.053 1.00 86.06 345 VAL A CA 1
ATOM 2748 C C . VAL A 1 345 ? -20.528 9.374 6.135 1.00 86.06 345 VAL A C 1
ATOM 2750 O O . VAL A 1 345 ? -21.637 9.892 5.988 1.00 86.06 345 VAL A O 1
ATOM 2753 N N . GLN A 1 346 ? -20.206 8.678 7.221 1.00 84.75 346 GLN A N 1
ATOM 2754 C CA . GLN A 1 346 ? -21.067 8.583 8.398 1.00 84.75 346 GLN A CA 1
ATOM 2755 C C . GLN A 1 346 ? -20.857 9.832 9.264 1.00 84.75 346 GLN A C 1
ATOM 2757 O O . GLN A 1 346 ? -19.721 10.209 9.568 1.00 84.75 346 GLN A O 1
ATOM 2762 N N . ALA A 1 347 ? -21.944 10.510 9.627 1.00 79.56 347 ALA A N 1
ATOM 2763 C CA . ALA A 1 347 ? -21.872 11.664 10.517 1.00 79.56 347 ALA A CA 1
ATOM 2764 C C . ALA A 1 347 ? -21.594 11.209 11.951 1.00 79.56 347 ALA A C 1
ATOM 2766 O O . ALA A 1 347 ? -22.173 10.228 12.424 1.00 79.56 347 ALA A O 1
ATOM 2767 N N . ILE A 1 348 ? -20.720 11.926 12.657 1.00 73.62 348 ILE A N 1
ATOM 2768 C CA . ILE A 1 348 ? -20.495 11.671 14.082 1.00 73.62 348 ILE A CA 1
ATOM 2769 C C . ILE A 1 348 ? -21.430 12.584 14.865 1.00 73.62 348 ILE A C 1
ATOM 2771 O O . ILE A 1 348 ? -21.224 13.793 14.928 1.00 73.62 348 ILE A O 1
ATOM 2775 N N . GLN A 1 349 ? -22.450 12.004 15.499 1.00 63.03 349 GLN A N 1
ATOM 2776 C CA . GLN A 1 349 ? -23.304 12.747 16.421 1.00 63.03 349 GLN A CA 1
ATOM 2777 C C . GLN A 1 349 ? -22.488 13.124 17.660 1.00 63.03 349 GLN A C 1
ATOM 2779 O O . GLN A 1 349 ? -22.320 12.328 18.584 1.00 63.03 349 GLN A O 1
ATOM 2784 N N . THR A 1 350 ? -21.960 14.347 17.697 1.00 58.28 350 THR A N 1
ATOM 2785 C CA . THR A 1 350 ? -21.454 14.896 18.953 1.00 58.28 350 THR A CA 1
ATOM 2786 C C . THR A 1 350 ? -22.664 15.144 19.861 1.00 58.28 350 THR A C 1
ATOM 2788 O O . THR A 1 350 ? -23.702 15.628 19.415 1.00 58.28 350 THR A O 1
ATOM 2791 N N . HIS A 1 351 ? -22.584 14.797 21.148 1.00 51.25 351 HIS A N 1
ATOM 2792 C CA . HIS A 1 351 ? -23.704 14.945 22.096 1.00 51.25 351 HIS A CA 1
ATOM 2793 C C . HIS A 1 351 ? -24.181 16.406 22.308 1.00 51.25 351 HIS A C 1
ATOM 2795 O O . HIS A 1 351 ? -25.069 16.654 23.124 1.00 51.25 351 HIS A O 1
ATOM 2801 N N . ASN A 1 352 ? -23.651 17.378 21.558 1.00 49.78 352 ASN A N 1
ATOM 2802 C CA . ASN A 1 352 ? -24.157 18.741 21.481 1.00 49.78 352 ASN A CA 1
ATOM 2803 C C . ASN A 1 352 ? -25.296 18.840 20.457 1.00 49.78 352 ASN A C 1
ATOM 2805 O O . ASN A 1 352 ? -25.160 19.422 19.384 1.00 49.78 352 ASN A O 1
ATOM 2809 N N . LEU A 1 353 ? -26.479 18.361 20.851 1.00 46.88 353 LEU A N 1
ATOM 2810 C CA . LEU A 1 353 ? -27.745 18.472 20.106 1.00 46.88 353 LEU A CA 1
ATOM 2811 C C . LEU A 1 353 ? -28.146 19.917 19.701 1.00 46.88 353 LEU A C 1
ATOM 2813 O O . LEU A 1 353 ? -29.148 20.083 19.001 1.00 46.88 353 LEU A O 1
ATOM 2817 N N . ALA A 1 354 ? -27.387 20.938 20.121 1.00 48.38 354 ALA A N 1
ATOM 2818 C CA . ALA A 1 354 ? -27.629 22.365 19.909 1.00 48.38 354 ALA A CA 1
ATOM 2819 C C . ALA A 1 354 ? -26.805 23.017 18.774 1.00 48.38 354 ALA A C 1
ATOM 2821 O O . ALA A 1 354 ? -27.098 24.158 18.412 1.00 48.38 354 ALA A O 1
ATOM 2822 N N . ASN A 1 355 ? -25.812 22.341 18.179 1.00 60.75 355 ASN A N 1
ATOM 2823 C CA . ASN A 1 355 ? -25.043 22.926 17.074 1.00 60.75 355 ASN A CA 1
ATOM 2824 C C . ASN A 1 355 ? -25.773 22.744 15.738 1.00 60.75 355 ASN A C 1
ATOM 2826 O O . ASN A 1 355 ? -25.710 21.704 15.090 1.00 60.75 355 ASN A O 1
ATOM 2830 N N . TRP A 1 356 ? -26.475 23.792 15.307 1.00 63.78 356 TRP A N 1
ATOM 2831 C CA . TRP A 1 356 ? -27.124 23.849 13.995 1.00 63.78 356 TRP A CA 1
ATOM 2832 C C . TRP A 1 356 ? -26.144 23.614 12.829 1.00 63.78 356 TRP A C 1
ATOM 2834 O O . TRP A 1 356 ? -26.548 23.064 11.806 1.00 63.78 356 TRP A O 1
ATOM 2844 N N . PHE A 1 357 ? -24.872 23.996 13.002 1.00 63.94 357 PHE A N 1
ATOM 2845 C CA . PHE A 1 357 ? -23.795 23.775 12.036 1.00 63.94 357 PHE A CA 1
ATOM 2846 C C . PHE A 1 357 ? -23.577 22.285 11.749 1.00 63.94 357 PHE A C 1
ATOM 2848 O O . PHE A 1 357 ? -23.589 21.911 10.582 1.00 63.94 357 PHE A O 1
ATOM 2855 N N . ASP A 1 358 ? -23.493 21.436 12.779 1.00 66.81 358 ASP A N 1
ATOM 2856 C CA . ASP A 1 358 ? -23.262 19.990 12.629 1.00 66.81 358 ASP A CA 1
ATOM 2857 C C . ASP A 1 358 ? -24.398 19.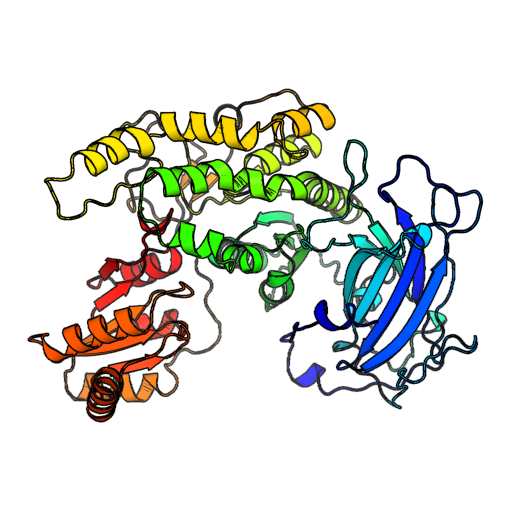327 11.825 1.00 66.81 358 ASP A C 1
ATOM 2859 O O . ASP A 1 358 ? -24.150 18.529 10.926 1.00 66.81 358 ASP A O 1
ATOM 2863 N N . ARG A 1 359 ? -25.661 19.727 12.057 1.00 68.56 359 ARG A N 1
ATOM 2864 C CA . ARG A 1 359 ? -26.819 19.218 11.285 1.00 68.56 359 ARG A CA 1
ATOM 2865 C C . ARG A 1 359 ? -26.811 19.671 9.824 1.00 68.56 359 ARG A C 1
ATOM 2867 O O . ARG A 1 359 ? -27.310 18.966 8.946 1.00 68.56 359 ARG A O 1
ATOM 2874 N N . VAL A 1 360 ? -26.311 20.878 9.557 1.00 69.44 360 VAL A N 1
ATOM 2875 C CA . VAL A 1 360 ? -26.154 21.388 8.189 1.00 69.44 360 VAL A CA 1
ATOM 2876 C C . VAL A 1 360 ? -25.013 20.658 7.492 1.00 69.44 360 VAL A C 1
ATOM 2878 O O . VAL A 1 360 ? -25.180 20.254 6.344 1.00 69.44 360 VAL A O 1
ATOM 2881 N N . GLU A 1 361 ? -23.894 20.437 8.180 1.00 73.25 361 GLU A N 1
ATOM 2882 C CA . GLU A 1 361 ? -22.744 19.713 7.643 1.00 73.25 361 GLU A CA 1
ATOM 2883 C C . GLU A 1 361 ? -23.100 18.251 7.342 1.00 73.25 361 GLU A C 1
ATOM 2885 O O . GLU A 1 361 ? -22.854 17.790 6.230 1.00 73.25 361 GLU A O 1
ATOM 2890 N N . GLU A 1 362 ? -23.805 17.569 8.250 1.00 76.38 362 GLU A N 1
ATOM 2891 C CA . GLU A 1 362 ? -24.367 16.231 8.034 1.00 76.38 362 GLU A CA 1
ATOM 2892 C C . GLU A 1 362 ? -25.248 16.190 6.778 1.00 76.38 362 GLU A C 1
ATOM 2894 O O . GLU A 1 362 ? -25.051 15.355 5.894 1.00 76.38 362 GLU A O 1
ATOM 2899 N N . LYS A 1 363 ? -26.207 17.115 6.651 1.00 75.38 363 LYS A N 1
ATOM 2900 C CA . LYS A 1 363 ? -27.139 17.129 5.515 1.00 75.38 363 LYS A CA 1
ATOM 2901 C C . LYS A 1 363 ? -26.445 17.435 4.184 1.00 75.38 363 LYS A C 1
ATOM 2903 O O . LYS A 1 363 ? -26.896 16.963 3.140 1.00 75.38 363 LYS A O 1
ATOM 2908 N N . LEU A 1 364 ? -25.386 18.243 4.206 1.00 78.69 364 LEU A N 1
ATOM 2909 C CA . LEU A 1 364 ? -24.680 18.680 3.004 1.00 78.69 364 LEU A CA 1
ATOM 2910 C C . LEU A 1 364 ? -23.553 17.728 2.590 1.00 78.69 364 LEU A C 1
ATOM 2912 O O . LEU A 1 364 ? -23.384 17.517 1.393 1.00 78.69 364 LEU A O 1
ATOM 2916 N N . PHE A 1 365 ? -22.810 17.133 3.527 1.00 82.06 365 PHE A N 1
ATOM 2917 C CA . PHE A 1 365 ? -21.519 16.472 3.276 1.00 82.06 365 PHE A CA 1
ATOM 2918 C C . PHE A 1 365 ? -21.462 14.999 3.699 1.00 82.06 365 PHE A C 1
ATOM 2920 O O . PHE A 1 365 ? -20.391 14.478 3.990 1.00 82.06 365 PHE A O 1
ATOM 2927 N N . THR A 1 366 ? -22.591 14.292 3.660 1.00 84.62 366 THR A N 1
ATOM 2928 C CA . THR A 1 366 ? -22.635 12.825 3.846 1.00 84.62 366 THR A CA 1
ATOM 2929 C C . THR A 1 366 ? -23.124 12.071 2.607 1.00 84.62 366 THR A C 1
ATOM 2931 O O . THR A 1 366 ? -22.779 10.906 2.408 1.00 84.62 366 THR A O 1
ATOM 2934 N N . SER A 1 367 ? -23.903 12.721 1.738 1.00 88.88 367 SER A N 1
ATOM 2935 C CA . SER A 1 367 ? -24.582 12.056 0.621 1.00 88.88 367 SER A CA 1
ATOM 2936 C C . SER A 1 367 ? -23.651 11.656 -0.533 1.00 88.88 367 SER A C 1
ATOM 2938 O O . SER A 1 367 ? -22.660 12.330 -0.831 1.00 88.88 367 SER A O 1
ATOM 2940 N N . HIS A 1 368 ? -24.044 10.614 -1.274 1.00 88.81 368 HIS A N 1
ATOM 2941 C CA . HIS A 1 368 ? -23.395 10.216 -2.532 1.00 88.81 368 HIS A CA 1
ATOM 2942 C C . HIS A 1 368 ? -23.484 11.271 -3.634 1.00 88.81 368 HIS A C 1
ATOM 2944 O O . HIS A 1 368 ? -22.597 11.361 -4.482 1.00 88.81 368 HIS A O 1
ATOM 2950 N N . HIS A 1 369 ? -24.530 12.099 -3.623 1.00 89.12 369 HIS A N 1
ATOM 2951 C CA . HIS A 1 369 ? -24.657 13.199 -4.573 1.00 89.12 369 HIS A CA 1
ATOM 2952 C C . HIS A 1 369 ? -23.538 14.229 -4.368 1.00 89.12 369 HIS A C 1
ATOM 2954 O O . HIS A 1 369 ? -22.842 14.587 -5.319 1.00 89.12 369 HIS A O 1
ATOM 2960 N N . THR A 1 370 ? -23.314 14.641 -3.118 1.00 88.38 370 THR A N 1
ATOM 2961 C CA . THR A 1 370 ? -22.229 15.561 -2.759 1.00 88.38 370 THR A CA 1
ATOM 2962 C C . THR A 1 370 ? -20.864 14.956 -3.060 1.00 88.38 370 THR A C 1
ATOM 2964 O O . THR A 1 370 ? -20.047 15.612 -3.709 1.00 88.38 370 THR A O 1
ATOM 2967 N N . LEU A 1 371 ? -20.641 13.691 -2.672 1.00 90.50 371 LEU A N 1
ATOM 2968 C CA . LEU A 1 371 ? -19.410 12.972 -3.004 1.00 90.50 371 LEU A CA 1
ATOM 2969 C C . LEU A 1 371 ? -19.152 12.997 -4.512 1.00 90.50 371 LEU A C 1
ATOM 2971 O O . LEU A 1 371 ? -18.049 13.324 -4.937 1.00 90.50 371 LEU A O 1
ATOM 2975 N N . SER A 1 372 ? -20.162 12.685 -5.330 1.00 90.50 372 SER A N 1
ATOM 2976 C CA . SER A 1 372 ? -20.018 12.662 -6.786 1.00 90.50 372 SER A CA 1
ATOM 2977 C C . SER A 1 372 ? -19.620 14.027 -7.348 1.00 90.50 372 SER A C 1
ATOM 2979 O O . SER A 1 372 ? -18.771 14.079 -8.235 1.00 90.50 372 SER A O 1
ATOM 2981 N N . MET A 1 373 ? -20.204 15.125 -6.860 1.00 91.50 373 MET A N 1
ATOM 2982 C CA . MET A 1 373 ? -19.839 16.474 -7.312 1.00 91.50 373 MET A CA 1
ATOM 2983 C C . MET A 1 373 ? -18.395 16.823 -6.936 1.00 91.50 373 MET A C 1
ATOM 2985 O O . MET A 1 373 ? -17.624 17.274 -7.784 1.00 91.50 373 MET A O 1
ATOM 2989 N N . MET A 1 374 ? -18.011 16.572 -5.680 1.00 92.88 374 MET A N 1
ATOM 2990 C CA . MET A 1 374 ? -16.663 16.861 -5.185 1.00 92.88 374 MET A CA 1
ATOM 2991 C C . MET A 1 374 ? -15.605 15.985 -5.860 1.00 92.88 374 MET A C 1
ATOM 2993 O O . MET A 1 374 ? -14.550 16.489 -6.237 1.00 92.88 374 MET A O 1
ATOM 2997 N N . LYS A 1 375 ? -15.894 14.695 -6.073 1.00 91.62 375 LYS A N 1
ATOM 2998 C CA . LYS A 1 375 ? -14.996 13.758 -6.762 1.00 91.62 375 LYS A CA 1
ATOM 2999 C C . LYS A 1 375 ? -14.781 14.178 -8.214 1.00 91.62 375 LYS A C 1
ATOM 3001 O O . LYS A 1 375 ? -13.641 14.240 -8.648 1.00 91.62 375 LYS A O 1
ATOM 3006 N N . VAL A 1 376 ? -15.828 14.582 -8.944 1.00 91.44 376 VAL A N 1
ATOM 3007 C CA . VAL A 1 376 ? -15.664 15.121 -10.310 1.00 91.44 376 VAL A CA 1
ATOM 3008 C C . VAL A 1 376 ? -14.764 16.359 -10.317 1.00 91.44 376 VAL A C 1
ATOM 3010 O O . VAL A 1 376 ? -13.877 16.448 -11.167 1.00 91.44 376 VAL A O 1
ATOM 3013 N N . ALA A 1 377 ? -14.949 17.284 -9.370 1.00 91.56 377 ALA A N 1
ATOM 3014 C CA . ALA A 1 377 ? -14.112 18.479 -9.257 1.00 91.56 377 ALA A CA 1
ATOM 3015 C C . ALA A 1 377 ? -12.642 18.142 -8.945 1.00 91.56 377 ALA A C 1
ATOM 3017 O O . ALA A 1 377 ? -11.741 18.717 -9.557 1.00 91.56 377 ALA A O 1
ATOM 3018 N N . ALA A 1 378 ? -12.396 17.188 -8.042 1.00 91.25 378 ALA A N 1
ATOM 3019 C CA . ALA A 1 378 ? -11.052 16.736 -7.691 1.00 91.25 378 ALA A CA 1
ATOM 3020 C C . ALA A 1 378 ? -10.368 16.003 -8.859 1.00 91.25 378 ALA A C 1
ATOM 3022 O O . ALA A 1 378 ? -9.224 16.297 -9.203 1.00 91.25 378 ALA A O 1
ATOM 3023 N N . GLU A 1 379 ? -11.077 15.083 -9.512 1.00 91.31 379 GLU A N 1
ATOM 3024 C CA . GLU A 1 379 ? -10.513 14.203 -10.541 1.00 91.31 379 GLU A CA 1
ATOM 3025 C C . GLU A 1 379 ? -10.373 14.847 -11.916 1.00 91.31 379 GLU A C 1
ATOM 3027 O O . GLU A 1 379 ? -9.620 14.348 -12.755 1.00 91.31 379 GLU A O 1
ATOM 3032 N N . SER A 1 380 ? -11.102 15.937 -12.149 1.00 90.44 380 SER A N 1
ATOM 3033 C CA . SER A 1 380 ? -11.104 16.688 -13.407 1.00 90.44 380 SER A CA 1
ATOM 3034 C C . SER A 1 380 ? -10.403 18.039 -13.280 1.00 90.44 380 SER A C 1
ATOM 3036 O O . SER A 1 380 ? -10.588 18.893 -14.144 1.00 90.44 380 SER A O 1
ATOM 3038 N N . ASN A 1 381 ? -9.621 18.255 -12.215 1.00 89.75 381 ASN A N 1
ATOM 3039 C CA . ASN A 1 381 ? -8.950 19.526 -11.962 1.00 89.75 381 ASN A CA 1
ATOM 3040 C C . ASN A 1 381 ? -8.019 19.902 -13.140 1.00 89.75 381 ASN A C 1
ATOM 3042 O O . ASN A 1 381 ? -7.006 19.234 -13.356 1.00 89.75 381 ASN A O 1
ATOM 3046 N N . PRO A 1 382 ? -8.312 20.974 -13.902 1.00 86.12 382 PRO A N 1
ATOM 3047 C CA . PRO A 1 382 ? -7.522 21.340 -15.076 1.00 86.12 382 PRO A CA 1
ATOM 3048 C C . PRO A 1 382 ? -6.177 21.987 -14.716 1.00 86.12 382 PRO A C 1
ATOM 3050 O O . PRO A 1 382 ? -5.322 22.136 -15.585 1.00 86.12 382 PRO A O 1
ATOM 3053 N N . LEU A 1 383 ? -5.977 22.381 -13.451 1.00 85.00 383 LEU A N 1
ATOM 3054 C CA . LEU A 1 383 ? -4.720 22.959 -12.967 1.00 85.00 383 LEU A CA 1
ATOM 3055 C C . LEU A 1 383 ? -3.646 21.894 -12.721 1.00 85.00 383 LEU A C 1
ATOM 3057 O O . LEU A 1 383 ? -2.467 22.225 -12.589 1.00 85.00 383 LEU A O 1
ATOM 3061 N N . THR A 1 384 ? -4.033 20.620 -12.639 1.00 83.19 384 THR A N 1
ATOM 3062 C CA . THR A 1 384 ? -3.093 19.513 -12.500 1.00 83.19 384 THR A CA 1
ATOM 3063 C C . THR A 1 384 ? -2.810 18.901 -13.867 1.00 83.19 384 THR A C 1
ATOM 3065 O O . THR A 1 384 ? -3.705 18.646 -14.673 1.00 83.19 384 THR A O 1
ATOM 3068 N N . ARG A 1 385 ? -1.532 18.587 -14.114 1.00 80.44 385 ARG A N 1
ATOM 3069 C CA . ARG A 1 385 ? -1.120 17.784 -15.278 1.00 80.44 385 ARG A CA 1
ATOM 3070 C C . ARG A 1 385 ? -1.782 16.399 -15.283 1.00 80.44 385 ARG A C 1
ATOM 3072 O O . ARG A 1 385 ? -2.013 15.828 -16.344 1.00 80.44 385 ARG A O 1
ATOM 3079 N N . TRP A 1 386 ? -2.065 15.866 -14.096 1.00 86.44 386 TRP A N 1
ATOM 3080 C CA . TRP A 1 386 ? -2.658 14.552 -13.884 1.00 86.44 386 TRP A CA 1
ATOM 3081 C C . TRP A 1 386 ? -4.126 14.712 -13.486 1.00 86.44 386 TRP A C 1
ATOM 3083 O O . TRP A 1 386 ? -4.425 15.075 -12.350 1.00 86.44 386 TRP A O 1
ATOM 3093 N N . ASN A 1 387 ? -5.030 14.460 -14.428 1.00 91.69 387 ASN A N 1
ATOM 3094 C CA . ASN A 1 387 ? -6.472 14.381 -14.197 1.00 91.69 387 ASN A CA 1
ATOM 3095 C C . ASN A 1 387 ? -7.066 13.299 -15.110 1.00 91.69 387 ASN A C 1
ATOM 3097 O O . ASN A 1 387 ? -6.554 13.055 -16.210 1.00 91.69 387 ASN A O 1
ATOM 3101 N N . LEU A 1 388 ? -8.120 12.623 -14.653 1.00 91.50 388 LEU A N 1
ATOM 3102 C CA . LEU A 1 388 ? -8.631 11.421 -15.313 1.00 91.50 388 LEU A CA 1
ATOM 3103 C C . LEU A 1 388 ? -9.158 11.694 -16.737 1.00 91.50 388 LEU A C 1
ATOM 3105 O O . LEU A 1 388 ? -8.798 10.936 -17.642 1.00 91.50 388 LEU A O 1
ATOM 3109 N N . PRO A 1 389 ? -9.930 12.771 -17.006 1.00 93.12 389 PRO A N 1
ATOM 3110 C CA . PRO A 1 389 ? -10.380 13.077 -18.366 1.00 93.12 389 PRO A CA 1
ATOM 3111 C C . PRO A 1 389 ? -9.224 13.318 -19.345 1.00 93.12 389 PRO A C 1
ATOM 3113 O O . PRO A 1 389 ? -9.252 12.807 -20.467 1.00 93.12 389 PRO A O 1
ATOM 3116 N N . SER A 1 390 ? -8.189 14.053 -18.923 1.00 91.94 390 SER A N 1
ATOM 3117 C CA . SER A 1 390 ? -7.017 14.324 -19.765 1.00 91.94 390 SER A CA 1
ATOM 3118 C C . SER A 1 390 ? -6.203 13.061 -20.011 1.00 91.94 390 SER A C 1
ATOM 3120 O O . SER A 1 390 ? -5.810 12.819 -21.149 1.00 91.94 390 SER A O 1
ATOM 3122 N N . LEU A 1 391 ? -6.006 12.222 -18.988 1.00 93.12 391 LEU A N 1
ATOM 3123 C CA . LEU A 1 391 ? -5.311 10.938 -19.124 1.00 93.12 391 LEU A CA 1
ATOM 3124 C C . LEU A 1 391 ? -6.016 10.008 -20.109 1.00 93.12 391 LEU A C 1
ATOM 3126 O O . LEU A 1 391 ? -5.371 9.445 -20.992 1.00 93.12 391 LEU A O 1
ATOM 3130 N N . ARG A 1 392 ? -7.345 9.894 -20.010 1.00 94.56 392 ARG A N 1
ATOM 3131 C CA . ARG A 1 392 ? -8.142 9.112 -20.962 1.00 94.56 392 ARG A CA 1
ATOM 3132 C C . ARG A 1 392 ? -7.985 9.647 -22.380 1.00 94.56 392 ARG A C 1
ATOM 3134 O O . ARG A 1 392 ? -7.645 8.877 -23.271 1.00 94.56 392 ARG A O 1
ATOM 3141 N N . LYS A 1 393 ? -8.134 10.962 -22.575 1.00 94.06 393 LYS A N 1
ATOM 3142 C CA . LYS A 1 393 ? -7.975 11.607 -23.887 1.00 94.06 393 LYS A CA 1
ATOM 3143 C C . LYS A 1 393 ? -6.588 11.361 -24.489 1.00 94.06 393 LYS A C 1
ATOM 3145 O O . LYS A 1 393 ? -6.491 10.999 -25.656 1.00 94.06 393 LYS A O 1
ATOM 3150 N N . ILE A 1 394 ? -5.533 11.544 -23.696 1.00 91.88 394 ILE A N 1
ATOM 3151 C CA . ILE A 1 394 ? -4.135 11.333 -24.097 1.00 91.88 394 ILE A CA 1
ATOM 3152 C C . ILE A 1 394 ? -3.890 9.893 -24.553 1.00 91.88 394 ILE A C 1
ATOM 3154 O O . ILE A 1 394 ? -3.168 9.665 -25.518 1.00 91.88 394 ILE A O 1
ATOM 3158 N N . LEU A 1 395 ? -4.510 8.926 -23.879 1.00 92.62 395 LEU A N 1
ATOM 3159 C CA . LEU A 1 395 ? -4.374 7.504 -24.186 1.00 92.62 395 LEU A CA 1
ATOM 3160 C C . LEU A 1 395 ? -5.397 7.014 -25.225 1.00 92.62 395 LEU A C 1
ATOM 3162 O O . LEU A 1 395 ? -5.539 5.811 -25.423 1.00 92.62 395 LEU A O 1
ATOM 3166 N N . GLY A 1 396 ? -6.102 7.930 -25.900 1.00 94.44 396 GLY A N 1
ATOM 3167 C CA . GLY A 1 396 ? -7.050 7.606 -26.969 1.00 94.44 396 GLY A CA 1
ATOM 3168 C C . GLY A 1 396 ? -8.381 7.021 -26.487 1.00 94.44 396 GLY A C 1
ATOM 3169 O O . GLY A 1 396 ? -9.129 6.461 -27.285 1.00 94.44 396 GLY A O 1
ATOM 3170 N N . LEU A 1 397 ? -8.700 7.143 -25.199 1.00 95.69 397 LEU A N 1
ATOM 3171 C CA . LEU A 1 397 ? -9.949 6.667 -24.616 1.00 95.69 397 LEU A CA 1
ATOM 3172 C C . LEU A 1 397 ? -11.002 7.775 -24.540 1.00 95.69 397 LEU A C 1
ATOM 3174 O O . LEU A 1 397 ? -10.718 8.938 -24.243 1.00 95.69 397 LEU A O 1
ATOM 3178 N N . ARG A 1 398 ? -12.267 7.387 -24.724 1.00 94.69 398 ARG A N 1
ATOM 3179 C CA . ARG A 1 398 ? -13.416 8.285 -24.544 1.00 94.69 398 ARG A CA 1
ATOM 3180 C C . ARG A 1 398 ? -13.600 8.684 -23.071 1.00 94.69 398 ARG A C 1
ATOM 3182 O O . ARG A 1 398 ? -13.337 7.854 -22.195 1.00 94.69 398 ARG A O 1
ATOM 3189 N N . PRO A 1 399 ? -14.107 9.892 -22.771 1.00 92.88 399 PRO A N 1
ATOM 3190 C CA . PRO A 1 399 ? -14.535 10.255 -21.421 1.00 92.88 399 PRO A CA 1
ATOM 3191 C C . PRO A 1 399 ? -15.642 9.319 -20.924 1.00 92.88 399 PRO A C 1
ATOM 3193 O O . PRO A 1 399 ? -16.550 8.984 -21.684 1.00 92.88 399 PRO A O 1
ATOM 3196 N N . ILE A 1 400 ? -15.577 8.911 -19.657 1.00 93.06 400 ILE A N 1
ATOM 3197 C CA . ILE A 1 400 ? -16.601 8.083 -19.008 1.00 93.06 400 ILE A CA 1
ATOM 3198 C C . ILE A 1 400 ? -16.753 8.489 -17.544 1.00 93.06 400 ILE A C 1
ATOM 3200 O O . ILE A 1 400 ? -15.810 8.987 -16.933 1.00 93.06 400 ILE A O 1
ATOM 3204 N N . ASN A 1 401 ? -17.923 8.216 -16.969 1.00 92.44 401 ASN A N 1
ATOM 3205 C CA . ASN A 1 401 ? -18.080 8.172 -15.521 1.00 92.44 401 ASN A CA 1
ATOM 3206 C C . ASN A 1 401 ? -17.700 6.768 -15.028 1.00 92.44 401 ASN A C 1
ATOM 3208 O O . ASN A 1 401 ? -18.312 5.784 -15.448 1.00 92.44 401 ASN A O 1
ATOM 3212 N N . THR A 1 402 ? -16.706 6.687 -14.144 1.00 93.56 402 THR A N 1
ATOM 3213 C CA . THR A 1 402 ? -16.128 5.428 -13.654 1.00 93.56 402 THR A CA 1
ATOM 3214 C C . THR A 1 402 ? -17.177 4.483 -13.065 1.00 93.56 402 THR A C 1
ATOM 3216 O O . THR A 1 402 ? -17.263 3.329 -13.474 1.00 93.56 402 THR A O 1
ATOM 3219 N N . TRP A 1 403 ? -18.026 4.963 -12.153 1.00 93.44 403 TRP A N 1
ATOM 3220 C CA . TRP A 1 403 ? -19.019 4.119 -11.479 1.00 93.44 403 TRP A CA 1
ATOM 3221 C C . TRP A 1 403 ? -20.145 3.670 -12.409 1.00 93.44 403 TRP A C 1
ATOM 3223 O O . TRP A 1 403 ? -20.561 2.513 -12.356 1.00 93.44 403 TRP A O 1
ATOM 3233 N N . VAL A 1 404 ? -20.607 4.552 -13.302 1.00 93.88 404 VAL A N 1
ATOM 3234 C CA . VAL A 1 404 ? -21.600 4.187 -14.326 1.00 93.88 404 VAL A CA 1
ATOM 3235 C C . VAL A 1 404 ? -21.037 3.114 -15.255 1.00 93.88 404 VAL A C 1
ATOM 3237 O O . VAL A 1 404 ? -21.737 2.151 -15.563 1.00 93.88 404 VAL A O 1
ATOM 3240 N N . ALA A 1 405 ? -19.775 3.240 -15.671 1.00 95.44 405 ALA A N 1
ATOM 3241 C CA . ALA A 1 405 ? -19.119 2.252 -16.518 1.00 95.44 405 ALA A CA 1
ATOM 3242 C C . ALA A 1 405 ? -18.979 0.894 -15.812 1.00 95.44 405 ALA A C 1
ATOM 3244 O O . ALA A 1 405 ? -19.382 -0.116 -16.381 1.00 95.44 405 ALA A O 1
ATOM 3245 N N . LEU A 1 406 ? -18.499 0.864 -14.563 1.00 95.81 406 LEU A N 1
ATOM 3246 C CA . LEU A 1 406 ? -18.363 -0.376 -13.784 1.00 95.81 406 LEU A CA 1
ATOM 3247 C C . LEU A 1 406 ? -19.709 -1.080 -13.574 1.00 95.81 406 LEU A C 1
ATOM 3249 O O . LEU A 1 406 ? -19.793 -2.294 -13.752 1.00 95.81 406 LEU A O 1
ATOM 3253 N N . ARG A 1 407 ? -20.771 -0.318 -13.282 1.00 95.12 407 ARG A N 1
ATOM 3254 C CA . ARG A 1 407 ? -22.138 -0.846 -13.183 1.00 95.12 407 ARG A CA 1
ATOM 3255 C C . ARG A 1 407 ? -22.639 -1.389 -14.521 1.00 95.12 407 ARG A C 1
ATOM 3257 O O . ARG A 1 407 ? -23.210 -2.471 -14.559 1.00 95.12 407 ARG A O 1
ATOM 3264 N N . THR A 1 408 ? -22.415 -0.659 -15.615 1.00 95.00 408 THR A N 1
ATOM 3265 C CA . THR A 1 408 ? -22.839 -1.065 -16.970 1.00 95.00 408 THR A CA 1
ATOM 3266 C C . THR A 1 408 ? -22.140 -2.347 -17.419 1.00 95.00 408 THR A C 1
ATOM 3268 O O . THR A 1 408 ? -22.750 -3.187 -18.070 1.00 95.00 408 THR A O 1
ATOM 3271 N N . LEU A 1 409 ? -20.871 -2.514 -17.045 1.00 93.62 409 LEU A N 1
ATOM 3272 C CA . LEU A 1 409 ? -20.090 -3.720 -17.312 1.00 93.62 409 LEU A CA 1
ATOM 3273 C C . LEU A 1 409 ? -20.433 -4.887 -16.375 1.00 93.62 409 LEU A C 1
ATOM 3275 O O . LEU A 1 409 ? -19.889 -5.971 -16.563 1.00 93.62 409 LEU A O 1
ATOM 3279 N N . ASN A 1 410 ? -21.285 -4.675 -15.363 1.00 95.38 410 ASN A N 1
ATOM 3280 C CA . ASN A 1 410 ? -21.502 -5.619 -14.265 1.00 95.38 410 ASN A CA 1
ATOM 3281 C C . ASN A 1 410 ? -20.157 -6.095 -13.669 1.00 95.38 410 ASN A C 1
ATOM 3283 O O . ASN A 1 410 ? -19.916 -7.291 -13.501 1.00 95.38 410 ASN A O 1
ATOM 3287 N N . SER A 1 411 ? -19.235 -5.152 -13.434 1.00 95.06 411 SER A N 1
ATOM 3288 C CA . SER A 1 411 ? -17.854 -5.441 -13.028 1.00 95.06 411 SER A CA 1
ATOM 3289 C C . SER A 1 411 ? -17.811 -6.159 -11.684 1.00 95.06 411 SER A C 1
ATOM 3291 O O . SER A 1 411 ? -18.447 -5.719 -10.730 1.00 95.06 411 SER A O 1
ATOM 3293 N N . ALA A 1 412 ? -17.010 -7.213 -11.557 1.00 96.44 412 ALA A N 1
ATOM 3294 C CA . ALA A 1 412 ? -16.885 -7.907 -10.282 1.00 96.44 412 ALA A CA 1
ATOM 3295 C C . ALA A 1 412 ? -16.170 -7.049 -9.225 1.00 96.44 412 ALA A C 1
ATOM 3297 O O . ALA A 1 412 ? -15.139 -6.424 -9.488 1.00 96.44 412 ALA A O 1
ATOM 3298 N N . MET A 1 413 ? -16.735 -7.020 -8.020 1.00 96.75 413 MET A N 1
ATOM 3299 C CA . MET A 1 413 ? -16.160 -6.382 -6.839 1.00 96.75 413 MET A CA 1
ATOM 3300 C C . MET A 1 413 ? -16.319 -7.310 -5.643 1.00 96.75 413 MET A C 1
ATOM 3302 O O . MET A 1 413 ? -17.403 -7.823 -5.406 1.00 96.75 413 MET A O 1
ATOM 3306 N N . VAL A 1 414 ? -15.256 -7.498 -4.873 1.00 96.19 414 VAL A N 1
ATOM 3307 C CA . VAL A 1 414 ? -15.254 -8.280 -3.641 1.00 96.19 414 VAL A CA 1
ATOM 3308 C C . VAL A 1 414 ? -15.007 -7.339 -2.473 1.00 96.19 414 VAL A C 1
ATOM 3310 O O . VAL A 1 414 ? -14.002 -6.624 -2.438 1.00 96.19 414 VAL A O 1
ATOM 3313 N N . ILE A 1 415 ? -15.923 -7.354 -1.512 1.00 94.69 415 ILE A N 1
ATOM 3314 C CA . ILE A 1 415 ? -15.812 -6.633 -0.247 1.00 94.69 415 ILE A CA 1
ATOM 3315 C C . ILE A 1 415 ? -15.555 -7.686 0.838 1.00 94.69 415 ILE A C 1
ATOM 3317 O O . ILE A 1 415 ? -16.416 -8.545 1.052 1.00 94.69 415 ILE A O 1
ATOM 3321 N N . PRO A 1 416 ? -14.397 -7.665 1.526 1.00 92.44 416 PRO A N 1
ATOM 3322 C CA . PRO A 1 416 ? -14.045 -8.661 2.535 1.00 92.44 416 PRO A CA 1
ATOM 3323 C C . PRO A 1 416 ? -14.752 -8.387 3.864 1.00 92.44 416 PRO A C 1
ATOM 3325 O O . PRO A 1 416 ? -14.115 -8.122 4.884 1.00 92.44 416 PRO A O 1
ATOM 3328 N N . MET A 1 417 ? -16.080 -8.412 3.834 1.00 90.62 417 MET A N 1
ATOM 3329 C CA . MET A 1 417 ? -16.969 -8.224 4.972 1.00 90.62 417 MET A CA 1
ATOM 3330 C C . MET A 1 417 ? -18.096 -9.237 4.878 1.00 90.62 417 MET A C 1
ATOM 3332 O O . MET A 1 417 ? -18.758 -9.313 3.847 1.00 90.62 417 MET A O 1
ATOM 3336 N N . ARG A 1 418 ? -18.329 -9.984 5.959 1.00 89.06 418 ARG A N 1
ATOM 3337 C CA . ARG A 1 418 ? -19.338 -11.047 5.985 1.00 89.06 418 ARG A CA 1
ATOM 3338 C C . ARG A 1 418 ? -20.739 -10.484 5.728 1.00 89.06 418 ARG A C 1
ATOM 3340 O O . ARG A 1 418 ? -21.078 -9.421 6.248 1.00 89.06 418 ARG A O 1
ATOM 3347 N N . GLU A 1 419 ? -21.572 -11.235 5.014 1.00 89.44 419 GLU A N 1
ATOM 3348 C CA . GLU A 1 419 ? -22.997 -10.921 4.849 1.00 89.44 419 GLU A CA 1
ATOM 3349 C C . GLU A 1 419 ? -23.674 -10.645 6.206 1.00 89.44 419 GLU A C 1
ATOM 3351 O O . GLU A 1 419 ? -23.433 -11.354 7.190 1.00 89.44 419 GLU A O 1
ATOM 3356 N N . GLY A 1 420 ? -24.495 -9.594 6.269 1.00 87.19 420 GLY A N 1
ATOM 3357 C CA . GLY A 1 420 ? -25.138 -9.133 7.504 1.00 87.19 420 GLY A CA 1
ATOM 3358 C C . GLY A 1 420 ? -24.269 -8.252 8.411 1.00 87.19 420 GLY A C 1
ATOM 3359 O O . GLY A 1 420 ? -24.752 -7.820 9.453 1.00 87.19 420 GLY A O 1
ATOM 3360 N N . THR A 1 421 ? -23.016 -7.952 8.037 1.00 86.25 421 THR A N 1
ATOM 3361 C CA . THR A 1 421 ? -22.200 -6.930 8.733 1.00 86.25 421 THR A CA 1
ATOM 3362 C C . THR A 1 421 ? -22.808 -5.533 8.575 1.00 86.25 421 THR A C 1
ATOM 3364 O O . THR A 1 421 ? -22.769 -4.735 9.504 1.00 86.25 421 THR A O 1
ATOM 3367 N N . PHE A 1 422 ? -23.391 -5.253 7.410 1.00 88.38 422 PHE A N 1
ATOM 3368 C CA . PHE A 1 422 ? -24.151 -4.045 7.110 1.00 88.38 422 PHE A CA 1
ATOM 3369 C C . PHE A 1 422 ? -25.308 -4.392 6.168 1.00 88.38 422 PHE A C 1
ATOM 3371 O O . PHE A 1 422 ? -25.310 -5.457 5.544 1.00 88.38 422 PHE A O 1
ATOM 3378 N N . GLU A 1 423 ? -26.286 -3.495 6.056 1.00 89.50 423 GLU A N 1
ATOM 3379 C CA . GLU A 1 423 ? -27.375 -3.638 5.091 1.00 89.50 423 GLU A CA 1
ATOM 3380 C C . GLU A 1 423 ? -26.874 -3.275 3.689 1.00 89.50 423 GLU A C 1
ATOM 3382 O O . GLU A 1 423 ? -26.570 -2.119 3.392 1.00 89.50 423 GLU A O 1
ATOM 3387 N N . ARG A 1 424 ? -26.728 -4.290 2.832 1.00 90.62 424 ARG A N 1
ATOM 3388 C CA . ARG A 1 424 ? -26.301 -4.113 1.444 1.00 90.62 424 ARG A CA 1
ATOM 3389 C C . ARG A 1 424 ? -27.365 -3.317 0.671 1.00 90.62 424 ARG A C 1
ATOM 3391 O O . ARG A 1 424 ? -28.506 -3.776 0.600 1.00 90.62 424 ARG A O 1
ATOM 3398 N N . PRO A 1 425 ? -27.001 -2.217 -0.015 1.00 93.19 425 PRO A N 1
ATOM 3399 C CA . PRO A 1 425 ? -27.940 -1.512 -0.876 1.00 93.19 425 PRO A CA 1
ATOM 3400 C C . PRO A 1 425 ? -28.516 -2.408 -1.979 1.00 93.19 425 PRO A C 1
ATOM 3402 O O . PRO A 1 425 ? -27.785 -3.062 -2.729 1.00 93.19 425 PRO A O 1
ATOM 3405 N N . SER A 1 426 ? -29.843 -2.404 -2.106 1.00 92.81 426 SER A N 1
ATOM 3406 C CA . SER A 1 426 ? -30.574 -3.230 -3.081 1.00 92.81 426 SER A CA 1
ATOM 3407 C C . SER A 1 426 ? -30.317 -2.843 -4.541 1.00 92.81 426 SER A C 1
ATOM 3409 O O . SER A 1 426 ? -30.602 -3.622 -5.446 1.00 92.81 426 SER A O 1
ATOM 3411 N N . ASP A 1 427 ? -29.775 -1.648 -4.787 1.00 94.12 427 ASP A N 1
ATOM 3412 C CA . ASP A 1 427 ? -29.495 -1.130 -6.123 1.00 94.12 427 ASP A CA 1
ATOM 3413 C C . ASP A 1 427 ? -28.041 -1.327 -6.579 1.00 94.12 427 ASP A C 1
ATOM 3415 O O . ASP A 1 427 ? -27.685 -0.856 -7.667 1.00 94.12 427 ASP A O 1
ATOM 3419 N N . TRP A 1 428 ? -27.204 -2.008 -5.792 1.00 94.50 428 TRP A N 1
ATOM 3420 C CA . TRP A 1 428 ? -25.911 -2.507 -6.258 1.00 94.50 428 TRP A CA 1
ATOM 3421 C C . TRP A 1 428 ? -26.093 -3.602 -7.308 1.00 94.50 428 TRP A C 1
ATOM 3423 O O . TRP A 1 428 ? -27.043 -4.377 -7.256 1.00 94.50 428 TRP A O 1
ATOM 3433 N N . TRP A 1 429 ? -25.175 -3.673 -8.272 1.00 94.88 429 TRP A N 1
ATOM 3434 C CA . TRP A 1 429 ? -25.238 -4.693 -9.320 1.00 94.88 429 TRP A CA 1
ATOM 3435 C C . TRP A 1 429 ? -24.793 -6.071 -8.805 1.00 94.88 429 TRP A C 1
ATOM 3437 O O . TRP A 1 429 ? -24.073 -6.174 -7.808 1.00 94.88 429 TRP A O 1
ATOM 3447 N N . ASP A 1 430 ? -25.223 -7.128 -9.496 1.00 93.38 430 ASP A N 1
ATOM 3448 C CA . ASP A 1 430 ? -25.146 -8.521 -9.027 1.00 93.38 430 ASP A CA 1
ATOM 3449 C C . ASP A 1 430 ? -23.723 -8.976 -8.681 1.00 93.38 430 ASP A C 1
ATOM 3451 O O . ASP A 1 430 ? -23.512 -9.675 -7.693 1.00 93.38 430 ASP A O 1
ATOM 3455 N N . ASN A 1 431 ? -22.729 -8.527 -9.451 1.00 96.12 431 ASN A N 1
ATOM 3456 C CA . ASN A 1 431 ? -21.332 -8.924 -9.265 1.00 96.12 431 ASN A CA 1
ATOM 3457 C C . ASN A 1 431 ? -20.572 -8.116 -8.195 1.00 96.12 431 ASN A C 1
ATOM 3459 O O . ASN A 1 431 ? -19.359 -8.281 -8.049 1.00 96.12 431 ASN A O 1
ATOM 3463 N N . VAL A 1 432 ? -21.242 -7.247 -7.434 1.00 95.88 432 VAL A N 1
ATOM 3464 C CA . VAL A 1 432 ? -20.696 -6.785 -6.150 1.00 95.88 432 VAL A CA 1
ATOM 3465 C C . VAL A 1 432 ? -20.968 -7.887 -5.135 1.00 95.88 432 VAL A C 1
ATOM 3467 O O . VAL A 1 432 ? -22.125 -8.170 -4.849 1.00 95.88 432 VAL A O 1
ATOM 3470 N N . CYS A 1 433 ? -19.942 -8.507 -4.571 1.00 94.44 433 CYS A N 1
ATOM 3471 C CA . CYS A 1 433 ? -20.064 -9.647 -3.669 1.00 94.44 433 CYS A CA 1
ATOM 3472 C C . CYS A 1 433 ? -19.433 -9.342 -2.310 1.00 94.44 433 CYS A C 1
ATOM 3474 O O . CYS A 1 433 ? -18.366 -8.730 -2.218 1.00 94.44 433 CYS A O 1
ATOM 3476 N N . LEU A 1 434 ? -20.092 -9.816 -1.257 1.00 94.44 434 LEU A N 1
ATOM 3477 C CA . LEU A 1 434 ? -19.539 -9.878 0.088 1.00 94.44 434 LEU A CA 1
ATOM 3478 C C . LEU A 1 434 ? -18.828 -11.228 0.264 1.00 94.44 434 LEU A C 1
ATOM 3480 O O . LEU A 1 434 ? -19.319 -12.256 -0.203 1.00 94.44 434 LEU A O 1
ATOM 3484 N N . SER A 1 435 ? -17.660 -11.233 0.900 1.00 92.00 435 SER A N 1
ATOM 3485 C CA . SER A 1 435 ? -16.941 -12.458 1.276 1.00 92.00 435 SER A CA 1
ATOM 3486 C C . SER A 1 435 ? -16.752 -12.533 2.787 1.00 92.00 435 SER A C 1
ATOM 3488 O O . SER A 1 435 ? -17.235 -11.690 3.532 1.00 92.00 435 SER A O 1
ATOM 3490 N N . ASP A 1 436 ? -15.988 -13.505 3.274 1.00 88.75 436 ASP A N 1
ATOM 3491 C CA . ASP A 1 436 ? -15.487 -13.426 4.642 1.00 88.75 436 ASP A CA 1
ATOM 3492 C C . ASP A 1 436 ? -14.410 -12.346 4.787 1.00 88.75 436 ASP A C 1
ATOM 3494 O O . ASP A 1 436 ? -13.775 -11.910 3.819 1.00 88.75 436 ASP A O 1
ATOM 3498 N N . PHE A 1 437 ? -14.198 -11.929 6.032 1.00 87.00 437 PHE A N 1
ATOM 3499 C CA . PHE A 1 437 ? -13.102 -11.045 6.393 1.00 87.00 437 PHE A CA 1
ATOM 3500 C C . PHE A 1 437 ? -11.751 -11.703 6.123 1.00 87.00 437 PHE A C 1
ATOM 3502 O O . PHE A 1 437 ? -11.538 -12.876 6.441 1.00 87.00 437 PHE A O 1
ATOM 3509 N N . ILE A 1 438 ? -10.813 -10.918 5.596 1.00 85.62 438 ILE A N 1
ATOM 3510 C CA . ILE A 1 438 ? -9.466 -11.395 5.308 1.00 85.62 438 ILE A CA 1
ATOM 3511 C C . ILE A 1 438 ? -8.487 -11.002 6.411 1.00 85.62 438 ILE A C 1
ATOM 3513 O O . ILE A 1 438 ? -8.434 -9.850 6.842 1.00 85.62 438 ILE A O 1
ATOM 3517 N N . PHE A 1 439 ? -7.661 -11.955 6.839 1.00 79.44 439 PHE A N 1
ATOM 3518 C CA . PHE A 1 439 ? -6.666 -11.727 7.882 1.00 79.44 439 PHE A CA 1
ATOM 3519 C C . PHE A 1 439 ? -5.306 -12.241 7.460 1.00 79.44 439 PHE A C 1
ATOM 3521 O O . PHE A 1 439 ? -5.165 -13.322 6.892 1.00 79.44 439 PHE A O 1
ATOM 3528 N N . MET A 1 440 ? -4.281 -11.485 7.829 1.00 77.38 440 MET A N 1
ATOM 3529 C CA . MET A 1 440 ? -2.907 -11.941 7.737 1.00 77.38 440 MET A CA 1
ATOM 3530 C C . MET A 1 440 ? -2.509 -12.538 9.081 1.00 77.38 440 MET A C 1
ATOM 3532 O O . MET A 1 440 ? -2.191 -11.804 10.014 1.00 77.38 440 MET A O 1
ATOM 3536 N N . ARG A 1 441 ? -2.537 -13.867 9.194 1.00 69.06 441 ARG A N 1
ATOM 3537 C CA . ARG A 1 441 ? -2.018 -14.537 10.390 1.00 69.06 441 ARG A CA 1
ATOM 3538 C C . ARG A 1 441 ? -0.496 -14.607 10.321 1.00 69.06 441 ARG A C 1
ATOM 3540 O O . ARG A 1 441 ? 0.080 -14.988 9.299 1.00 69.06 441 ARG A O 1
ATOM 3547 N N . SER A 1 442 ? 0.154 -14.237 11.417 1.00 59.31 442 SER A N 1
ATOM 3548 C CA . SER A 1 442 ? 1.558 -14.566 11.629 1.00 59.31 442 SER A CA 1
ATOM 3549 C C . SER A 1 442 ? 1.663 -16.066 11.912 1.00 59.31 442 SER A C 1
ATOM 3551 O O . SER A 1 442 ? 0.862 -16.609 12.666 1.00 59.31 442 SER A O 1
ATOM 3553 N N . ALA A 1 443 ? 2.649 -16.746 11.325 1.00 52.16 443 ALA A N 1
ATOM 3554 C CA . ALA A 1 443 ? 2.998 -18.108 11.740 1.00 52.16 443 ALA A CA 1
ATOM 3555 C C . ALA A 1 443 ? 3.707 -18.124 13.113 1.00 52.16 443 ALA A C 1
ATOM 3557 O O . ALA A 1 443 ? 3.919 -19.186 13.693 1.00 52.16 443 ALA A O 1
ATOM 3558 N N . ALA A 1 444 ? 4.099 -16.952 13.631 1.00 46.12 444 ALA A N 1
ATOM 3559 C CA . ALA A 1 444 ? 4.863 -16.820 14.860 1.00 46.12 444 ALA A CA 1
ATOM 3560 C C . ALA A 1 444 ? 3.955 -16.575 16.073 1.00 46.12 444 ALA A C 1
ATOM 3562 O O . ALA A 1 444 ? 3.369 -15.506 16.194 1.00 46.12 444 ALA A O 1
ATOM 3563 N N . GLY A 1 445 ? 3.943 -17.550 16.988 1.00 56.97 445 GLY A N 1
ATOM 3564 C CA . GLY A 1 445 ? 3.496 -17.408 18.374 1.00 56.97 445 GLY A CA 1
ATOM 3565 C C . GLY A 1 445 ? 2.062 -17.864 18.632 1.00 56.97 445 GLY A C 1
ATOM 3566 O O . GLY A 1 445 ? 1.119 -17.116 18.438 1.00 56.97 445 GLY A O 1
ATOM 3567 N N . THR A 1 446 ? 1.884 -19.068 19.180 1.00 65.94 446 THR A N 1
ATOM 3568 C CA . THR A 1 446 ? 0.604 -19.490 19.788 1.00 65.94 446 THR A CA 1
ATOM 3569 C C . THR A 1 446 ? 0.425 -18.960 21.214 1.00 65.94 446 THR A C 1
ATOM 3571 O O . THR A 1 446 ? -0.524 -19.333 21.899 1.00 65.94 446 THR A O 1
ATOM 3574 N N . LYS A 1 447 ? 1.363 -18.139 21.704 1.00 83.81 447 LYS A N 1
ATOM 3575 C CA . LYS A 1 447 ? 1.448 -17.717 23.104 1.00 83.81 447 LYS A CA 1
ATOM 3576 C C . LYS A 1 447 ? 1.828 -16.248 23.211 1.00 83.81 447 LYS A C 1
ATOM 3578 O O . LYS A 1 447 ? 2.581 -15.734 22.386 1.00 83.81 447 LYS A O 1
ATOM 3583 N N . LEU A 1 448 ? 1.332 -15.607 24.267 1.00 90.12 448 LEU A N 1
ATOM 3584 C CA . LEU A 1 448 ? 1.770 -14.276 24.669 1.00 90.12 448 LEU A CA 1
ATOM 3585 C C . LEU A 1 448 ? 3.258 -14.289 25.034 1.00 90.12 448 LEU A C 1
ATOM 3587 O O . LEU A 1 448 ? 3.759 -15.252 25.614 1.00 90.12 448 LEU A O 1
ATOM 3591 N N . THR A 1 449 ? 3.943 -13.193 24.727 1.00 91.00 449 THR A N 1
ATOM 3592 C CA . THR A 1 449 ? 5.327 -12.938 25.141 1.00 91.00 449 THR A CA 1
ATOM 3593 C C . THR A 1 449 ? 5.361 -11.940 26.291 1.00 91.00 449 THR A C 1
ATOM 3595 O O . THR A 1 449 ? 4.412 -11.181 26.490 1.00 91.00 449 THR A O 1
ATOM 3598 N N . GLU A 1 450 ? 6.459 -11.891 27.039 1.00 92.75 450 GLU A N 1
ATOM 3599 C CA . GLU A 1 450 ? 6.627 -10.853 28.058 1.00 92.75 450 GLU A CA 1
ATOM 3600 C C . GLU A 1 450 ? 6.696 -9.446 27.434 1.00 92.75 450 GLU A C 1
ATOM 3602 O O . GLU A 1 450 ? 7.207 -9.300 26.318 1.00 92.75 450 GLU A O 1
ATOM 3607 N N . PRO A 1 451 ? 6.167 -8.406 28.112 1.00 94.75 451 PRO A N 1
ATOM 3608 C CA . PRO A 1 451 ? 5.569 -8.419 29.460 1.00 94.75 451 PRO A CA 1
ATOM 3609 C C . PRO A 1 451 ? 4.078 -8.831 29.518 1.00 94.75 451 PRO A C 1
ATOM 3611 O O . PRO A 1 451 ? 3.479 -8.864 30.593 1.00 94.75 451 PRO A O 1
ATOM 3614 N N . LEU A 1 452 ? 3.440 -9.110 28.373 1.00 96.44 452 LEU A N 1
ATOM 3615 C CA . LEU A 1 452 ? 2.001 -9.412 28.311 1.00 96.44 452 LEU A CA 1
ATOM 3616 C C . LEU A 1 452 ? 1.647 -10.710 29.036 1.00 96.44 452 LEU A C 1
ATOM 3618 O O . LEU A 1 452 ? 0.614 -10.776 29.699 1.00 96.44 452 LEU A O 1
ATOM 3622 N N . ALA A 1 453 ? 2.487 -11.737 28.898 1.00 95.75 453 ALA A N 1
ATOM 3623 C CA . ALA A 1 453 ? 2.233 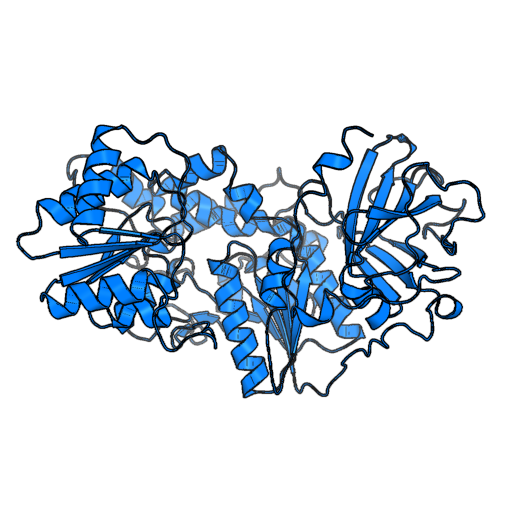-13.051 29.479 1.00 95.75 453 ALA A CA 1
ATOM 3624 C C . ALA A 1 453 ? 2.099 -12.986 31.009 1.00 95.75 453 ALA A C 1
ATOM 3626 O O . ALA A 1 453 ? 1.104 -13.480 31.552 1.00 95.75 453 ALA A O 1
ATOM 3627 N N . SER A 1 454 ? 3.037 -12.327 31.698 1.00 96.81 454 SER A N 1
ATOM 3628 C CA . SER A 1 454 ? 2.975 -12.154 33.152 1.00 96.81 454 SER A CA 1
ATOM 3629 C C . SER A 1 454 ? 1.794 -11.284 33.586 1.00 96.81 454 SER A C 1
ATOM 3631 O O . SER A 1 454 ? 1.074 -11.662 34.510 1.00 96.81 454 SER A O 1
ATOM 3633 N N . PHE A 1 455 ? 1.537 -10.169 32.892 1.00 98.06 455 PHE A N 1
ATOM 3634 C CA . PHE A 1 455 ? 0.428 -9.265 33.220 1.00 98.06 455 PHE A CA 1
ATOM 3635 C C . PHE A 1 455 ? -0.939 -9.961 33.125 1.00 98.06 455 PHE A C 1
ATOM 3637 O O . PHE A 1 455 ? -1.739 -9.911 34.059 1.00 98.06 455 PHE A O 1
ATOM 3644 N N . VAL A 1 456 ? -1.193 -10.664 32.016 1.00 97.62 456 VAL A N 1
ATOM 3645 C CA . VAL A 1 456 ? -2.450 -11.394 31.788 1.00 97.62 456 VAL A CA 1
ATOM 3646 C C . VAL A 1 456 ? -2.616 -12.536 32.790 1.00 97.62 456 VAL A C 1
ATOM 3648 O O . VAL A 1 456 ? -3.702 -12.719 33.341 1.00 97.62 456 VAL A O 1
ATOM 3651 N N . SER A 1 457 ? -1.547 -13.286 33.066 1.00 97.25 457 SER A N 1
ATOM 3652 C CA . SER A 1 457 ? -1.589 -14.401 34.022 1.00 97.25 457 SER A CA 1
ATOM 3653 C C . SER A 1 457 ? -1.907 -13.925 35.440 1.00 97.25 457 SER A C 1
ATOM 3655 O O . SER A 1 457 ? -2.710 -14.545 36.138 1.00 97.25 457 SER A O 1
ATOM 3657 N N . LEU A 1 458 ? -1.307 -12.807 35.857 1.00 97.44 458 LEU A N 1
ATOM 3658 C CA . LEU A 1 458 ? -1.559 -12.182 37.152 1.00 97.44 458 LEU A CA 1
ATOM 3659 C C . LEU A 1 458 ? -3.008 -11.701 37.270 1.00 97.44 458 LEU A C 1
ATOM 3661 O O . LEU A 1 458 ? -3.695 -12.075 38.217 1.00 97.44 458 LEU A O 1
ATOM 3665 N N . ALA A 1 459 ? -3.484 -10.949 36.274 1.00 97.19 459 ALA A N 1
ATOM 3666 C CA . ALA A 1 459 ? -4.859 -10.464 36.218 1.00 97.19 459 ALA A CA 1
ATOM 3667 C C . ALA A 1 459 ? -5.872 -11.609 36.358 1.00 97.19 459 ALA A C 1
ATOM 3669 O O . ALA A 1 459 ? -6.774 -11.537 37.189 1.00 97.19 459 ALA A O 1
ATOM 3670 N N . LYS A 1 460 ? -5.685 -12.704 35.610 1.00 96.69 460 LYS A N 1
ATOM 3671 C CA . LYS A 1 460 ? -6.559 -13.883 35.686 1.00 96.69 460 LYS A CA 1
ATOM 3672 C C . LYS A 1 460 ? -6.526 -14.556 37.057 1.00 96.69 460 LYS A C 1
ATOM 3674 O O . LYS A 1 460 ? -7.577 -14.940 37.562 1.00 96.69 460 LYS A O 1
ATOM 3679 N N . ARG A 1 461 ? -5.342 -14.691 37.665 1.00 97.44 461 ARG A N 1
ATOM 3680 C CA . ARG A 1 461 ? -5.180 -15.295 38.998 1.00 97.44 461 ARG A CA 1
ATOM 3681 C C . ARG A 1 461 ? -5.900 -14.497 40.087 1.00 97.44 461 ARG A C 1
ATOM 3683 O O . ARG A 1 461 ? -6.429 -15.092 41.017 1.00 97.44 461 ARG A O 1
ATOM 3690 N N . GLU A 1 462 ? -5.913 -13.175 39.967 1.00 96.62 462 GLU A N 1
ATOM 3691 C CA . GLU A 1 462 ? -6.552 -12.266 40.927 1.00 96.62 462 GLU A CA 1
ATOM 3692 C C . GLU A 1 462 ? -8.032 -11.994 40.621 1.00 96.62 462 GLU A C 1
ATOM 3694 O O . GLU A 1 462 ? -8.698 -11.295 41.378 1.00 96.62 462 GLU A O 1
ATOM 3699 N N . GLY A 1 463 ? -8.571 -12.547 39.528 1.00 95.56 463 GLY A N 1
ATOM 3700 C CA . GLY A 1 463 ? -9.950 -12.295 39.104 1.00 95.56 463 GLY A CA 1
ATOM 3701 C C . GLY A 1 463 ? -10.179 -10.900 38.504 1.00 95.56 463 GLY A C 1
ATOM 3702 O O . GLY A 1 463 ? -11.324 -10.449 38.424 1.00 95.56 463 GLY A O 1
ATOM 3703 N N . GLY A 1 464 ? -9.111 -10.224 38.075 1.00 96.25 464 GLY A N 1
ATOM 3704 C CA . GLY A 1 464 ? -9.167 -8.930 37.402 1.00 96.25 464 GLY A CA 1
ATOM 3705 C C . GLY A 1 464 ? -9.802 -9.020 36.011 1.00 96.25 464 GLY A C 1
ATOM 3706 O O . GLY A 1 464 ? -9.711 -10.039 35.324 1.00 96.25 464 GLY A O 1
ATOM 3707 N N . ARG A 1 465 ? -10.444 -7.931 35.581 1.00 97.50 465 ARG A N 1
ATOM 3708 C CA . ARG A 1 465 ? -11.077 -7.799 34.261 1.00 97.50 465 ARG A CA 1
ATOM 3709 C C . ARG A 1 465 ? -10.104 -7.200 33.265 1.00 97.50 465 ARG A C 1
ATOM 3711 O O . ARG A 1 465 ? -9.648 -6.076 33.458 1.00 97.50 465 ARG A O 1
ATOM 3718 N N . LEU A 1 466 ? -9.801 -7.926 32.199 1.00 98.06 466 LEU A N 1
ATOM 3719 C CA . LEU A 1 466 ? -8.823 -7.508 31.201 1.00 98.06 466 LEU A CA 1
ATOM 3720 C C . LEU A 1 466 ? -9.485 -6.659 30.117 1.00 98.06 466 LEU A C 1
ATOM 3722 O O . LEU A 1 466 ? -10.450 -7.080 29.488 1.00 98.06 466 LEU A O 1
ATOM 3726 N N . MET A 1 467 ? -8.947 -5.475 29.849 1.00 97.81 467 MET A N 1
ATOM 3727 C CA . MET A 1 467 ? -9.394 -4.646 28.731 1.00 97.81 467 MET A CA 1
ATOM 3728 C C . MET A 1 467 ? -8.204 -4.229 27.884 1.00 97.81 467 MET A C 1
ATOM 3730 O O . MET A 1 467 ? -7.156 -3.857 28.410 1.00 97.81 467 MET A O 1
ATOM 3734 N N . LEU A 1 468 ? -8.390 -4.253 26.568 1.00 97.50 468 LEU A N 1
ATOM 3735 C CA . LEU A 1 468 ? -7.426 -3.722 25.615 1.00 97.50 468 LEU A CA 1
ATOM 3736 C C . LEU A 1 468 ? -7.945 -2.415 25.027 1.00 97.50 468 LEU A C 1
ATOM 3738 O O . LEU A 1 468 ? -9.041 -2.372 24.474 1.00 97.50 468 LEU A O 1
ATOM 3742 N N . MET A 1 469 ? -7.116 -1.380 25.073 1.00 96.12 469 MET A N 1
ATOM 3743 C CA . MET A 1 469 ? -7.293 -0.155 24.308 1.00 96.12 469 MET A CA 1
ATOM 3744 C C . MET A 1 469 ? -6.216 -0.074 23.229 1.00 96.12 469 MET A C 1
ATOM 3746 O O . MET A 1 469 ? -5.023 -0.184 23.514 1.00 96.12 469 MET A O 1
ATOM 3750 N N . THR A 1 470 ? -6.611 0.123 21.973 1.00 93.25 470 THR A N 1
ATOM 3751 C CA . THR A 1 470 ? -5.649 0.298 20.885 1.00 93.25 470 THR A CA 1
ATOM 3752 C C . THR A 1 470 ? -6.159 1.213 19.784 1.00 93.25 470 THR A C 1
ATOM 3754 O O . THR A 1 470 ? -7.281 1.095 19.291 1.00 93.25 470 THR A O 1
ATOM 3757 N N . PHE A 1 471 ? -5.271 2.098 19.341 1.00 88.12 471 PHE A N 1
ATOM 3758 C CA . PHE A 1 471 ? -5.477 2.927 18.159 1.00 88.12 471 PHE A CA 1
ATOM 3759 C C . PHE A 1 471 ? -4.511 2.551 17.023 1.00 88.12 471 PHE A C 1
ATOM 3761 O O . PHE A 1 471 ? -4.262 3.342 16.116 1.00 88.12 471 PHE A O 1
ATOM 3768 N N . SER A 1 472 ? -3.967 1.326 17.052 1.00 81.69 472 SER A N 1
ATOM 3769 C CA . SER A 1 472 ? -3.039 0.802 16.042 1.00 81.69 472 SER A CA 1
ATOM 3770 C C . SER A 1 472 ? -1.883 1.779 15.752 1.00 81.69 472 SER A C 1
ATOM 3772 O O . SER A 1 472 ? -1.187 2.228 16.664 1.00 81.69 472 SER A O 1
ATOM 3774 N N . SER A 1 473 ? -1.635 2.095 14.480 1.00 72.69 473 SER A N 1
ATOM 3775 C CA . SER A 1 473 ? -0.594 3.015 14.024 1.00 72.69 473 SER A CA 1
ATOM 3776 C C . SER A 1 473 ? -1.038 4.480 13.988 1.00 72.69 473 SER A C 1
ATOM 3778 O O . SER A 1 473 ? -0.284 5.311 13.475 1.00 72.69 473 SER A O 1
ATOM 3780 N N . MET A 1 474 ? -2.234 4.810 14.490 1.00 76.62 474 MET A N 1
ATOM 3781 C CA . MET A 1 474 ? -2.726 6.185 14.505 1.00 76.62 474 MET A CA 1
ATOM 3782 C C . MET A 1 474 ? -1.850 7.075 15.381 1.00 76.62 474 MET A C 1
ATOM 3784 O O . MET A 1 474 ? -1.351 6.678 16.434 1.00 76.62 474 MET A O 1
ATOM 3788 N N . ILE A 1 475 ? -1.681 8.315 14.933 1.00 72.94 475 ILE A N 1
ATOM 3789 C CA . ILE A 1 475 ? -0.975 9.344 15.683 1.00 72.94 475 ILE A CA 1
ATOM 3790 C C . ILE A 1 475 ? -1.981 10.004 16.624 1.00 72.94 475 ILE A C 1
ATOM 3792 O O . ILE A 1 475 ? -2.804 10.806 16.194 1.00 72.94 475 ILE A O 1
ATOM 3796 N N . VAL A 1 476 ? -1.903 9.659 17.905 1.00 82.19 476 VAL A N 1
ATOM 3797 C CA . VAL A 1 476 ? -2.746 10.211 18.973 1.00 82.19 476 VAL A CA 1
ATOM 3798 C C . VAL A 1 476 ? -1.866 10.805 20.071 1.00 82.19 476 VAL A C 1
ATOM 3800 O O . VAL A 1 476 ? -0.766 10.310 20.309 1.00 82.19 476 VAL A O 1
ATOM 3803 N N . SER A 1 477 ? -2.330 11.859 20.747 1.00 87.44 477 SER A N 1
ATOM 3804 C CA . SER A 1 477 ? -1.615 12.407 21.909 1.00 87.44 477 SER A CA 1
ATOM 3805 C C . SER A 1 477 ? -1.536 11.350 23.008 1.00 87.44 477 SER A C 1
ATOM 3807 O O . SER A 1 477 ? -2.569 10.867 23.484 1.00 87.44 477 SER A O 1
ATOM 3809 N N . ARG A 1 478 ? -0.317 11.009 23.435 1.00 90.31 478 ARG A N 1
ATOM 3810 C CA . ARG A 1 478 ? -0.110 10.059 24.528 1.00 90.31 478 ARG A CA 1
ATOM 3811 C C . ARG A 1 478 ? -0.629 10.650 25.834 1.00 90.31 478 ARG A C 1
ATOM 3813 O O . ARG A 1 478 ? -1.232 9.917 26.608 1.00 90.31 478 ARG A O 1
ATOM 3820 N N . LEU A 1 479 ? -0.502 11.962 26.054 1.00 92.88 479 LEU A N 1
ATOM 3821 C CA . LEU A 1 479 ? -1.069 12.634 27.228 1.00 92.88 479 LEU A CA 1
ATOM 3822 C C . LEU A 1 479 ? -2.584 12.417 27.349 1.00 92.88 479 LEU A C 1
ATOM 3824 O O . LEU A 1 479 ? -3.073 12.058 28.422 1.00 92.88 479 LEU A O 1
ATOM 3828 N N . VAL A 1 480 ? -3.329 12.624 26.259 1.00 91.44 480 VAL A N 1
ATOM 3829 C CA . VAL A 1 480 ? -4.789 12.428 26.249 1.00 91.44 480 VAL A CA 1
ATOM 3830 C C . VAL A 1 480 ? -5.135 10.967 26.530 1.00 91.44 480 VAL A C 1
ATOM 3832 O O . VAL A 1 480 ? -5.984 10.694 27.377 1.00 91.44 480 VAL A O 1
ATOM 3835 N N . VAL A 1 481 ? -4.438 10.029 25.882 1.00 92.94 481 VAL A N 1
ATOM 3836 C CA . VAL A 1 481 ? -4.651 8.591 26.097 1.00 92.94 481 VAL A CA 1
ATOM 3837 C C . VAL A 1 481 ? -4.378 8.185 27.541 1.00 92.94 481 VAL A C 1
ATOM 3839 O O . VAL A 1 481 ? -5.211 7.510 28.140 1.00 92.94 481 VAL A O 1
ATOM 3842 N N . LEU A 1 482 ? -3.254 8.609 28.124 1.00 95.19 482 LEU A N 1
ATOM 3843 C CA . LEU A 1 482 ? -2.898 8.254 29.498 1.00 95.19 482 LEU A CA 1
ATOM 3844 C C . LEU A 1 482 ? -3.923 8.801 30.493 1.00 95.19 482 LEU A C 1
ATOM 3846 O O . LEU A 1 482 ? -4.339 8.069 31.385 1.00 95.19 482 LEU A O 1
ATOM 3850 N N . ARG A 1 483 ? -4.408 10.037 30.309 1.00 96.31 483 ARG A N 1
ATOM 3851 C CA . ARG A 1 483 ? -5.491 10.594 31.141 1.00 96.31 483 ARG A CA 1
ATOM 3852 C C . ARG A 1 483 ? -6.757 9.740 31.083 1.00 96.31 483 ARG A C 1
ATOM 3854 O O . ARG A 1 483 ? -7.359 9.482 32.123 1.00 96.31 483 ARG A O 1
ATOM 3861 N N . ILE A 1 484 ? -7.145 9.288 29.890 1.00 95.50 484 ILE A N 1
ATOM 3862 C CA . ILE A 1 484 ? -8.300 8.398 29.705 1.00 95.50 484 ILE A CA 1
ATOM 3863 C C . ILE A 1 484 ? -8.052 7.050 30.394 1.00 95.50 484 ILE A C 1
ATOM 3865 O O . ILE A 1 484 ? -8.893 6.609 31.171 1.00 95.50 484 ILE A O 1
ATOM 3869 N N . CYS A 1 485 ? -6.887 6.433 30.179 1.00 96.62 485 CYS A N 1
ATOM 3870 C CA . CYS A 1 485 ? -6.523 5.142 30.768 1.00 96.62 485 CYS A CA 1
ATOM 3871 C C . CYS A 1 485 ? -6.525 5.186 32.302 1.00 96.62 485 CYS A C 1
ATOM 3873 O O . CYS A 1 485 ? -7.139 4.335 32.943 1.00 96.62 485 CYS A O 1
ATOM 3875 N N . ILE A 1 486 ? -5.889 6.203 32.893 1.00 97.88 486 ILE A N 1
ATOM 3876 C CA . ILE A 1 486 ? -5.861 6.418 34.345 1.00 97.88 486 ILE A CA 1
ATOM 3877 C C . ILE A 1 486 ? -7.285 6.551 34.879 1.00 97.88 486 ILE A C 1
ATOM 3879 O O . ILE A 1 486 ? -7.648 5.874 35.842 1.00 97.88 486 ILE A O 1
ATOM 3883 N N . LYS A 1 487 ? -8.105 7.393 34.238 1.00 97.56 487 LYS A N 1
ATOM 3884 C CA . LYS A 1 487 ? -9.497 7.601 34.638 1.00 97.56 487 LYS A CA 1
ATOM 3885 C C . LYS A 1 487 ? -10.288 6.294 34.596 1.00 97.56 487 LYS A C 1
ATOM 3887 O O . LYS A 1 487 ? -10.943 5.952 35.574 1.00 97.56 487 LYS A O 1
ATOM 3892 N N . MET A 1 488 ? -10.175 5.534 33.506 1.00 96.44 488 MET A N 1
ATOM 3893 C CA . MET A 1 488 ? -10.830 4.233 33.359 1.00 96.44 488 MET A CA 1
ATOM 3894 C C . MET A 1 488 ? -10.427 3.268 34.475 1.00 96.44 488 MET A C 1
ATOM 3896 O O . MET A 1 488 ? -11.294 2.667 35.095 1.00 96.44 488 MET A O 1
ATOM 3900 N N . VAL A 1 489 ? -9.132 3.130 34.765 1.00 97.38 489 VAL A N 1
ATOM 3901 C CA . VAL A 1 489 ? -8.650 2.191 35.790 1.00 97.38 489 VAL A CA 1
ATOM 3902 C C . VAL A 1 489 ? -9.067 2.625 37.200 1.00 97.38 489 VAL A C 1
ATOM 3904 O O . VAL A 1 489 ? -9.474 1.780 37.998 1.00 97.38 489 VAL A O 1
ATOM 3907 N N . LYS A 1 490 ? -9.008 3.922 37.526 1.00 96.44 490 LYS A N 1
ATOM 3908 C CA . LYS A 1 490 ? -9.333 4.432 38.872 1.00 96.44 490 LYS A CA 1
ATOM 3909 C C . LYS A 1 490 ? -10.835 4.486 39.155 1.00 96.44 490 LYS A C 1
ATOM 3911 O O . LYS A 1 490 ? -11.231 4.254 40.291 1.00 96.44 490 LYS A O 1
ATOM 3916 N N . GLU A 1 491 ? -11.655 4.800 38.154 1.00 96.69 491 GLU A N 1
ATOM 3917 C CA . GLU A 1 491 ? -13.102 5.003 38.332 1.00 96.69 491 GLU A CA 1
ATOM 3918 C C . GLU A 1 491 ? -13.945 3.769 37.974 1.00 96.69 491 GLU A C 1
ATOM 3920 O O . GLU A 1 491 ? -15.144 3.734 38.263 1.00 96.69 491 GLU A O 1
ATOM 3925 N N . CYS A 1 492 ? -13.357 2.738 37.354 1.00 94.88 492 CYS A N 1
ATOM 3926 C CA . CYS A 1 492 ? -14.083 1.501 37.085 1.00 94.88 492 CYS A CA 1
ATOM 3927 C C . CYS A 1 492 ? -14.449 0.801 38.399 1.00 94.88 492 CYS A C 1
ATOM 3929 O O . CYS A 1 492 ? -13.601 0.531 39.244 1.00 94.88 492 CYS A O 1
ATOM 3931 N N . ARG A 1 493 ? -15.734 0.459 38.545 1.00 94.69 493 ARG A N 1
ATOM 3932 C CA . ARG A 1 493 ? -16.250 -0.291 39.704 1.00 94.69 493 ARG A CA 1
ATOM 3933 C C . ARG A 1 493 ? -15.768 -1.742 39.741 1.00 94.69 493 ARG A C 1
ATOM 3935 O O . ARG A 1 493 ? -15.875 -2.393 40.773 1.00 94.69 493 ARG A O 1
ATOM 3942 N N . PHE A 1 494 ? -15.300 -2.256 38.607 1.00 93.12 494 PHE A N 1
ATOM 3943 C CA . PHE A 1 494 ? -14.708 -3.582 38.489 1.00 93.12 494 PHE A CA 1
ATOM 3944 C C . PHE A 1 494 ? -13.190 -3.479 38.595 1.00 93.12 494 PHE A C 1
ATOM 3946 O O . PHE A 1 494 ? -12.616 -2.438 38.274 1.00 93.12 494 PHE A O 1
ATOM 3953 N N . ASP A 1 495 ? -12.535 -4.575 38.981 1.00 95.19 495 ASP A N 1
ATOM 3954 C CA . ASP A 1 495 ? -11.078 -4.627 39.076 1.00 95.19 495 ASP A CA 1
ATOM 3955 C C . ASP A 1 495 ? -10.412 -4.639 37.686 1.00 95.19 495 ASP A C 1
ATOM 3957 O O . ASP A 1 495 ? -9.970 -5.670 37.181 1.00 95.19 495 ASP A O 1
ATOM 3961 N N . LEU A 1 496 ? -10.419 -3.484 37.018 1.00 97.62 496 LEU A N 1
ATOM 3962 C CA . LEU A 1 496 ? -9.934 -3.317 35.654 1.00 97.62 496 LEU A CA 1
ATOM 3963 C C . LEU A 1 496 ? -8.404 -3.431 35.595 1.00 97.62 496 LEU A C 1
ATOM 3965 O O . LEU A 1 496 ? -7.682 -2.771 36.347 1.00 97.62 496 LEU A O 1
ATOM 3969 N N . ARG A 1 497 ? -7.934 -4.247 34.651 1.00 98.06 497 ARG A N 1
ATOM 3970 C CA . ARG A 1 497 ? -6.542 -4.461 34.251 1.00 98.06 497 ARG A CA 1
ATOM 3971 C C . ARG A 1 497 ? -6.427 -4.031 32.784 1.00 98.06 497 ARG A C 1
ATOM 3973 O O . ARG A 1 497 ? -6.874 -4.744 31.885 1.00 98.06 497 ARG A O 1
ATOM 3980 N N . LEU A 1 498 ? -5.915 -2.825 32.544 1.00 98.31 498 LEU A N 1
ATOM 3981 C CA . LEU A 1 498 ? -5.941 -2.180 31.227 1.00 98.31 498 LEU A CA 1
ATOM 3982 C C . LEU A 1 498 ? -4.599 -2.322 30.502 1.00 98.31 498 LEU A C 1
ATOM 3984 O O . LEU A 1 498 ? -3.556 -1.946 31.031 1.00 98.31 498 LEU A O 1
ATOM 3988 N N . ILE A 1 499 ? -4.643 -2.791 29.258 1.00 98.25 499 ILE A N 1
ATOM 3989 C CA . ILE A 1 499 ? -3.497 -2.824 28.349 1.00 98.25 499 ILE A CA 1
ATOM 3990 C C . ILE A 1 499 ? -3.717 -1.764 27.271 1.00 98.25 499 ILE A C 1
ATOM 3992 O O . ILE A 1 499 ? -4.723 -1.807 26.563 1.00 98.25 499 ILE A O 1
ATOM 3996 N N . TYR A 1 500 ? -2.779 -0.832 27.114 1.00 96.50 500 TYR A N 1
ATOM 3997 C CA . TYR A 1 500 ? -2.748 0.085 25.976 1.00 96.50 500 TYR A CA 1
ATOM 3998 C C . TYR A 1 500 ? -1.690 -0.363 24.963 1.00 96.50 500 TYR A C 1
ATOM 4000 O O . TYR A 1 500 ? -0.514 -0.505 25.303 1.00 96.50 500 TYR A O 1
ATOM 4008 N N . VAL A 1 501 ? -2.110 -0.574 23.710 1.00 94.06 501 VAL A N 1
ATOM 4009 C CA . VAL A 1 501 ? -1.216 -0.914 22.593 1.00 94.06 501 VAL A CA 1
ATOM 4010 C C . VAL A 1 501 ? -1.249 0.197 21.552 1.00 94.06 501 VAL A C 1
ATOM 4012 O O . VAL A 1 501 ? -2.261 0.384 20.870 1.00 94.06 501 VAL A O 1
ATOM 4015 N N . GLY A 1 502 ? -0.138 0.909 21.381 1.00 88.12 502 GLY A N 1
ATOM 4016 C CA . GLY A 1 502 ? -0.044 1.974 20.386 1.00 88.12 502 GLY A CA 1
ATOM 4017 C C . GLY A 1 502 ? 1.338 2.608 20.293 1.00 88.12 502 GLY A C 1
ATOM 4018 O O . GLY A 1 502 ? 2.153 2.539 21.212 1.00 88.12 502 GLY A O 1
ATOM 4019 N N . LYS A 1 503 ? 1.613 3.258 19.158 1.00 81.00 503 LYS A N 1
ATOM 4020 C CA . LYS A 1 503 ? 2.872 3.983 18.958 1.00 81.00 503 LYS A CA 1
ATOM 4021 C C . LYS A 1 503 ? 2.933 5.191 19.896 1.00 81.00 503 LYS A C 1
ATOM 4023 O O . LYS A 1 503 ? 2.036 6.030 19.881 1.00 81.00 503 LYS A O 1
ATOM 4028 N N . LYS A 1 504 ? 4.019 5.316 20.663 1.00 79.94 504 LYS A N 1
ATOM 4029 C CA . LYS A 1 504 ? 4.231 6.457 21.562 1.00 79.94 504 LYS A CA 1
ATOM 4030 C C . LYS A 1 504 ? 4.448 7.733 20.748 1.00 79.94 504 LYS A C 1
ATOM 4032 O O . LYS A 1 504 ? 5.423 7.849 20.001 1.00 79.94 504 LYS A O 1
ATOM 4037 N N . PHE A 1 505 ? 3.523 8.678 20.872 1.00 78.56 505 PHE A N 1
ATOM 4038 C CA . PHE A 1 505 ? 3.709 10.029 20.359 1.00 78.56 505 PHE A CA 1
ATOM 4039 C C . PHE A 1 505 ? 4.656 10.801 21.296 1.00 78.56 505 PHE A C 1
ATOM 4041 O O . PHE A 1 505 ? 4.582 10.597 22.507 1.00 78.56 505 PHE A O 1
ATOM 4048 N N . PRO A 1 506 ? 5.583 11.627 20.775 1.00 80.00 506 PRO A N 1
ATOM 4049 C CA . PRO A 1 506 ? 6.564 12.331 21.595 1.00 80.00 506 PRO A CA 1
ATOM 4050 C C . PRO A 1 506 ? 5.995 13.654 22.137 1.00 80.00 506 PRO A C 1
ATOM 4052 O O . PRO A 1 506 ? 6.554 14.717 21.878 1.00 80.00 506 PRO A O 1
ATOM 4055 N N . ASP A 1 507 ? 4.861 13.605 22.834 1.00 86.12 507 ASP A N 1
ATOM 4056 C CA . ASP A 1 507 ? 4.340 14.734 23.608 1.00 86.12 507 ASP A CA 1
ATOM 4057 C C . ASP A 1 507 ? 4.890 14.734 25.041 1.00 86.12 507 ASP A C 1
ATOM 4059 O O . ASP A 1 507 ? 5.228 13.698 25.619 1.00 86.12 507 ASP A O 1
ATOM 4063 N N . GLU A 1 508 ? 5.017 15.933 25.606 1.00 89.56 508 GLU A N 1
ATOM 4064 C CA . GLU A 1 508 ? 5.482 16.121 26.975 1.00 89.56 508 GLU A CA 1
ATOM 4065 C C . GLU A 1 508 ? 4.404 15.658 27.960 1.00 89.56 508 GLU A C 1
ATOM 4067 O O . GLU A 1 508 ? 3.245 16.080 27.891 1.00 89.56 508 GLU A O 1
ATOM 4072 N N . ILE A 1 509 ? 4.783 14.764 28.875 1.00 93.44 509 ILE A N 1
ATOM 4073 C CA . ILE A 1 509 ? 3.873 14.209 29.877 1.00 93.44 509 ILE A CA 1
ATOM 4074 C C . ILE A 1 509 ? 4.164 14.875 31.224 1.00 93.44 509 ILE A C 1
ATOM 4076 O O . ILE A 1 509 ? 5.279 14.739 31.732 1.00 93.44 509 ILE A O 1
ATOM 4080 N N . PRO A 1 510 ? 3.181 15.557 31.838 1.00 95.81 510 PRO A N 1
ATOM 4081 C CA . PRO A 1 510 ? 3.334 16.136 33.166 1.00 95.81 510 PRO A CA 1
ATOM 4082 C C . PRO A 1 510 ? 3.756 15.104 34.224 1.00 95.81 510 PRO A C 1
ATOM 4084 O O . PRO A 1 510 ? 3.358 13.935 34.166 1.00 95.81 510 PRO A O 1
ATOM 4087 N N . ALA A 1 511 ? 4.521 15.548 35.226 1.00 95.69 511 ALA A N 1
ATOM 4088 C CA . ALA A 1 511 ? 5.040 14.681 36.289 1.00 95.69 511 ALA A CA 1
ATOM 4089 C C . ALA A 1 511 ? 3.923 13.935 37.038 1.00 95.69 511 ALA A C 1
ATOM 4091 O O . ALA A 1 511 ? 4.015 12.726 37.219 1.00 95.69 511 ALA A O 1
ATOM 4092 N N . ASN A 1 512 ? 2.813 14.613 37.352 1.00 95.81 512 ASN A N 1
ATOM 4093 C CA . ASN A 1 512 ? 1.678 14.001 38.047 1.00 95.81 512 ASN A CA 1
ATOM 4094 C C . ASN A 1 512 ? 1.062 12.824 37.269 1.00 95.81 512 ASN A C 1
ATOM 4096 O O . ASN A 1 512 ? 0.712 11.815 37.868 1.00 95.81 512 ASN A O 1
ATOM 4100 N N . ILE A 1 513 ? 0.968 12.923 35.938 1.00 96.81 513 ILE A N 1
ATOM 4101 C CA . ILE A 1 513 ? 0.475 11.825 35.090 1.00 96.81 513 ILE A CA 1
ATOM 4102 C C . ILE A 1 513 ? 1.489 10.679 35.069 1.00 96.81 513 ILE A C 1
ATOM 4104 O O . ILE A 1 513 ? 1.110 9.514 35.138 1.00 96.81 513 ILE A O 1
ATOM 4108 N N . THR A 1 514 ? 2.782 11.000 35.002 1.00 95.69 514 THR A N 1
ATOM 4109 C CA . THR A 1 514 ? 3.857 9.997 35.017 1.00 95.69 514 THR A CA 1
ATOM 4110 C C . THR A 1 514 ? 3.868 9.198 36.321 1.00 95.69 514 THR A C 1
ATOM 4112 O O . THR A 1 514 ? 4.011 7.976 36.289 1.00 95.69 514 THR A O 1
ATOM 4115 N N . ASP A 1 515 ? 3.688 9.867 37.458 1.00 97.19 515 ASP A N 1
ATOM 4116 C CA . ASP A 1 515 ? 3.661 9.224 38.771 1.00 97.19 515 ASP A CA 1
ATOM 4117 C C . ASP A 1 515 ? 2.421 8.336 38.944 1.00 97.19 515 ASP A C 1
ATOM 4119 O O . ASP A 1 515 ? 2.540 7.212 39.434 1.00 97.19 515 ASP A O 1
ATOM 4123 N N . GLU A 1 516 ? 1.252 8.775 38.463 1.00 97.56 516 GLU A N 1
ATOM 4124 C CA . GLU A 1 516 ? 0.043 7.941 38.451 1.00 97.56 516 GLU A CA 1
ATOM 4125 C C . GLU A 1 516 ? 0.198 6.698 37.564 1.00 97.56 516 GLU A C 1
ATOM 4127 O O . GLU A 1 516 ? -0.186 5.605 37.978 1.00 97.56 516 GLU A O 1
ATOM 4132 N N . VAL A 1 517 ? 0.797 6.828 36.374 1.00 96.75 517 VAL A N 1
ATOM 4133 C CA . VAL A 1 517 ? 1.082 5.673 35.505 1.00 96.75 517 VAL A CA 1
ATOM 4134 C C . VAL A 1 517 ? 1.996 4.674 36.213 1.00 96.75 517 VAL A C 1
ATOM 4136 O O . VAL A 1 517 ? 1.666 3.492 36.264 1.00 96.75 517 VAL A O 1
ATOM 4139 N N . ARG A 1 518 ? 3.098 5.136 36.820 1.00 97.38 518 ARG A N 1
ATOM 4140 C CA . ARG A 1 518 ? 4.038 4.266 37.550 1.00 97.38 518 ARG A CA 1
ATOM 4141 C C . ARG A 1 518 ? 3.380 3.540 38.718 1.00 97.38 518 ARG A C 1
ATOM 4143 O O . ARG A 1 518 ? 3.704 2.382 38.978 1.00 97.38 518 ARG A O 1
ATOM 4150 N N . LEU A 1 519 ? 2.475 4.212 39.431 1.00 97.81 519 LEU A N 1
ATOM 4151 C CA . LEU A 1 519 ? 1.713 3.594 40.513 1.00 97.81 519 LEU A CA 1
ATOM 4152 C C . LEU A 1 519 ? 0.837 2.455 39.975 1.00 97.81 519 LEU A C 1
ATOM 4154 O O . LEU A 1 519 ? 0.921 1.338 40.479 1.00 97.81 519 LEU A O 1
ATOM 4158 N N . LEU A 1 520 ? 0.070 2.707 38.910 1.00 97.75 520 LEU A N 1
ATOM 4159 C CA . LEU A 1 520 ? -0.793 1.694 38.296 1.00 97.75 520 LEU A CA 1
ATOM 4160 C C . LEU A 1 520 ? -0.001 0.535 37.669 1.00 97.75 520 LEU A C 1
ATOM 4162 O O . LEU A 1 520 ? -0.458 -0.605 37.718 1.00 97.75 520 LEU A O 1
ATOM 4166 N N . GLU A 1 521 ? 1.181 0.793 37.107 1.00 97.25 521 GLU A N 1
ATOM 4167 C CA . GLU A 1 521 ? 2.097 -0.249 36.622 1.00 97.25 521 GLU A CA 1
ATOM 4168 C C . GLU A 1 521 ? 2.608 -1.122 37.778 1.00 97.25 521 GLU A C 1
ATOM 4170 O O . GLU A 1 521 ? 2.593 -2.348 37.680 1.00 97.25 521 GLU A O 1
ATOM 4175 N N . LYS A 1 522 ? 2.998 -0.512 38.907 1.00 96.75 522 LYS A N 1
ATOM 4176 C CA . LYS A 1 522 ? 3.448 -1.235 40.109 1.00 96.75 522 LYS A CA 1
ATOM 4177 C C . LYS A 1 522 ? 2.337 -2.095 40.715 1.00 96.75 522 LYS A C 1
ATOM 4179 O O . LYS A 1 522 ? 2.601 -3.203 41.171 1.00 96.75 522 LYS A O 1
ATOM 4184 N N . GLU A 1 523 ? 1.103 -1.603 40.693 1.00 95.94 523 GLU A N 1
ATOM 4185 C CA . GLU A 1 523 ? -0.094 -2.349 41.100 1.00 95.94 523 GLU A CA 1
ATOM 4186 C C . GLU A 1 523 ? -0.540 -3.382 40.049 1.00 95.94 523 GLU A C 1
ATOM 4188 O O . GLU A 1 523 ? -1.537 -4.071 40.247 1.00 95.94 523 GLU A O 1
ATOM 4193 N N . SER A 1 524 ? 0.171 -3.499 38.920 1.00 96.88 524 SER A N 1
ATOM 4194 C CA . SER A 1 524 ? -0.191 -4.365 37.792 1.00 96.88 524 SER A CA 1
ATOM 4195 C C . SER A 1 524 ? -1.600 -4.107 37.245 1.00 96.88 524 SER A C 1
ATOM 4197 O O . SER A 1 524 ? -2.251 -5.013 36.732 1.00 96.88 524 SER A O 1
ATOM 4199 N N . ARG A 1 525 ? -2.080 -2.860 37.326 1.00 97.75 525 ARG A N 1
ATOM 4200 C CA . ARG A 1 525 ? -3.398 -2.430 36.829 1.00 97.75 525 ARG A CA 1
ATOM 4201 C C . ARG A 1 525 ? -3.360 -1.810 35.442 1.00 97.75 525 ARG A C 1
ATOM 4203 O O . ARG A 1 525 ? -4.389 -1.768 34.767 1.00 97.75 525 ARG A O 1
ATOM 4210 N N . PHE A 1 526 ? -2.188 -1.360 35.008 1.00 98.38 526 PHE A N 1
ATOM 4211 C CA . PHE A 1 526 ? -1.979 -0.759 33.699 1.00 98.38 526 PHE A CA 1
ATOM 4212 C C . PHE A 1 526 ? -0.694 -1.280 33.051 1.00 98.38 526 PHE A C 1
ATOM 4214 O O . PHE A 1 526 ? 0.315 -1.455 33.730 1.00 98.38 526 PHE A O 1
ATOM 4221 N N . LEU A 1 527 ? -0.737 -1.509 31.738 1.00 97.75 527 LEU A N 1
ATOM 4222 C CA . LEU A 1 527 ? 0.423 -1.866 30.927 1.00 97.75 527 LEU A CA 1
ATOM 4223 C C . LEU A 1 527 ? 0.372 -1.129 29.584 1.00 97.75 527 LEU A C 1
ATOM 4225 O O . LEU A 1 527 ? -0.549 -1.330 28.794 1.00 97.75 527 LEU A O 1
ATOM 4229 N N . GLU A 1 528 ? 1.386 -0.316 29.293 1.00 95.38 528 GLU A N 1
ATOM 4230 C CA . GLU A 1 528 ? 1.562 0.334 27.990 1.00 95.38 528 GLU A CA 1
ATOM 4231 C C . GLU A 1 528 ? 2.658 -0.364 27.175 1.00 95.38 528 GLU A C 1
ATOM 4233 O O . GLU A 1 528 ? 3.814 -0.443 27.595 1.00 95.38 528 GLU A O 1
ATOM 4238 N N . ILE A 1 529 ? 2.326 -0.797 25.959 1.00 93.88 529 ILE A N 1
ATOM 4239 C CA . ILE A 1 529 ? 3.280 -1.387 25.011 1.00 93.88 529 ILE A CA 1
ATOM 4240 C C . ILE A 1 529 ? 3.092 -0.824 23.601 1.00 93.88 529 ILE A C 1
ATOM 4242 O O . ILE A 1 529 ? 2.028 -0.337 23.228 1.00 93.88 529 ILE A O 1
ATOM 4246 N N . GLU A 1 530 ? 4.133 -0.910 22.774 1.00 88.94 530 GLU A N 1
ATOM 4247 C CA . GLU A 1 530 ? 4.069 -0.354 21.416 1.00 88.94 530 GLU A CA 1
ATOM 4248 C C . GLU A 1 530 ? 3.400 -1.284 20.401 1.00 88.94 530 GLU A C 1
ATOM 4250 O O . GLU A 1 530 ? 2.782 -0.819 19.443 1.00 88.94 530 GLU A O 1
ATOM 4255 N N . LYS A 1 531 ? 3.572 -2.600 20.561 1.00 87.31 531 LYS A N 1
ATOM 4256 C CA . LYS A 1 531 ? 3.117 -3.614 19.604 1.00 87.31 531 LYS A CA 1
ATOM 4257 C C . LYS A 1 531 ? 2.750 -4.899 20.326 1.00 87.31 531 LYS A C 1
ATOM 4259 O O . LYS A 1 531 ? 3.458 -5.312 21.237 1.00 87.31 531 LYS A O 1
ATOM 4264 N N . ALA A 1 532 ? 1.701 -5.553 19.846 1.00 88.62 532 ALA A N 1
ATOM 4265 C CA . ALA A 1 532 ? 1.284 -6.874 20.287 1.00 88.62 532 ALA A CA 1
ATOM 4266 C C . ALA A 1 532 ? 0.793 -7.696 19.093 1.00 88.62 532 ALA A C 1
ATOM 4268 O O . ALA A 1 532 ? 0.347 -7.130 18.092 1.00 88.62 532 ALA A O 1
ATOM 4269 N N . ASP A 1 533 ? 0.841 -9.021 19.218 1.00 85.75 533 ASP A N 1
ATOM 4270 C CA . ASP A 1 533 ? 0.108 -9.902 18.314 1.00 85.75 533 ASP A CA 1
ATOM 4271 C C . ASP A 1 533 ? -1.360 -9.961 18.751 1.00 85.75 533 ASP A C 1
ATOM 4273 O O . ASP A 1 533 ? -1.712 -10.591 19.752 1.00 85.75 533 ASP A O 1
ATOM 4277 N N . PHE A 1 534 ? -2.223 -9.274 18.006 1.00 87.31 534 PHE A N 1
ATOM 4278 C CA . PHE A 1 534 ? -3.658 -9.244 18.275 1.00 87.31 534 PHE A CA 1
ATOM 4279 C C . PHE A 1 534 ? -4.340 -10.595 18.061 1.00 87.31 534 PHE A C 1
ATOM 4281 O O . PHE A 1 534 ? -5.333 -10.859 18.734 1.00 87.31 534 PHE A O 1
ATOM 4288 N N . GLY A 1 535 ? -3.781 -11.480 17.229 1.00 82.12 535 GLY A N 1
ATOM 4289 C CA . GLY A 1 535 ? -4.314 -12.827 17.028 1.00 82.12 535 GLY A CA 1
ATOM 4290 C C . GLY A 1 535 ? -4.281 -13.679 18.299 1.00 82.12 535 GLY A C 1
ATOM 4291 O O . GLY A 1 535 ? -5.134 -14.552 18.466 1.00 82.12 535 GLY A O 1
ATOM 4292 N N . VAL A 1 536 ? -3.344 -13.391 19.209 1.00 88.44 536 VAL A N 1
ATOM 4293 C CA . VAL A 1 536 ? -3.240 -14.036 20.527 1.00 88.44 536 VAL A CA 1
ATOM 4294 C C . VAL A 1 536 ? -3.849 -13.156 21.616 1.00 88.44 536 VAL A C 1
ATOM 4296 O O . VAL A 1 536 ? -4.677 -13.622 22.391 1.00 88.44 536 VAL A O 1
ATOM 4299 N N . LEU A 1 537 ? -3.487 -11.869 21.662 1.00 92.38 537 LEU A N 1
ATOM 4300 C CA . LEU A 1 537 ? -3.881 -10.977 22.754 1.00 92.38 537 LEU A CA 1
ATOM 4301 C C . LEU A 1 537 ? -5.397 -10.812 22.877 1.00 92.38 537 LEU A C 1
ATOM 4303 O O . LEU A 1 537 ? -5.908 -10.788 23.992 1.00 92.38 537 LEU A O 1
ATOM 4307 N N . PHE A 1 538 ? -6.131 -10.729 21.764 1.00 93.06 538 PHE A N 1
ATOM 4308 C CA . PHE A 1 538 ? -7.578 -10.498 21.808 1.00 93.06 538 PHE A CA 1
ATOM 4309 C C . PHE A 1 538 ? -8.335 -11.641 22.494 1.00 93.06 538 PHE A C 1
ATOM 4311 O O . PHE A 1 538 ? -9.348 -11.410 23.156 1.00 93.06 538 PHE A O 1
ATOM 4318 N N . GLN A 1 539 ? -7.825 -12.870 22.398 1.00 92.25 539 GLN A N 1
ATOM 4319 C CA . GLN A 1 539 ? -8.448 -14.040 23.020 1.00 92.25 539 GLN A CA 1
ATOM 4320 C C . GLN A 1 539 ? -8.481 -13.914 24.552 1.00 92.25 539 GLN A C 1
ATOM 4322 O O . GLN A 1 539 ? -9.417 -14.384 25.201 1.00 92.25 539 GLN A O 1
ATOM 4327 N N . GLU A 1 540 ? -7.509 -13.193 25.110 1.00 95.19 540 GLU A N 1
ATOM 4328 C CA . GLU A 1 540 ? -7.275 -13.042 26.544 1.00 95.19 540 GLU A CA 1
ATOM 4329 C C . GLU A 1 540 ? -8.074 -11.898 27.189 1.00 95.19 540 GLU A C 1
ATOM 4331 O O . GLU A 1 540 ? -8.173 -11.851 28.411 1.00 95.19 540 GLU A O 1
ATOM 4336 N N . MET A 1 541 ? -8.626 -10.970 26.400 1.00 97.00 541 MET A N 1
ATOM 4337 C CA . MET A 1 541 ? -9.291 -9.752 26.899 1.00 97.00 541 MET A CA 1
ATOM 4338 C C . MET A 1 541 ? -10.774 -9.972 27.175 1.00 97.00 541 MET A C 1
ATOM 4340 O O . MET A 1 541 ? -11.399 -10.741 26.465 1.00 97.00 541 MET A O 1
ATOM 4344 N N . ASP A 1 542 ? -11.375 -9.257 28.120 1.00 97.19 542 ASP A N 1
ATOM 4345 C CA . ASP A 1 542 ? -12.822 -9.273 28.387 1.00 97.19 542 ASP A CA 1
ATOM 4346 C C . ASP A 1 542 ? -13.591 -8.205 27.594 1.00 97.19 542 ASP A C 1
ATOM 4348 O O . ASP A 1 542 ? -14.781 -8.374 27.333 1.00 97.19 542 ASP A O 1
ATOM 4352 N N . ALA A 1 543 ? -12.930 -7.113 27.203 1.00 96.56 543 ALA A N 1
ATOM 4353 C CA . ALA A 1 543 ? -13.520 -6.028 26.422 1.00 96.56 543 ALA A CA 1
ATOM 4354 C C . ALA A 1 543 ? -12.464 -5.239 25.631 1.00 96.56 543 ALA A C 1
ATOM 4356 O O . ALA A 1 543 ? -11.264 -5.302 25.925 1.00 96.56 543 ALA A O 1
ATOM 4357 N N . PHE A 1 544 ? -12.924 -4.465 24.646 1.00 97.00 544 PHE A N 1
ATOM 4358 C CA . PHE A 1 544 ? -12.061 -3.729 23.720 1.00 97.00 544 PHE A CA 1
ATOM 4359 C C . PHE A 1 544 ? -12.455 -2.258 23.575 1.00 97.00 544 PHE A C 1
ATOM 4361 O O . PHE A 1 544 ? -13.638 -1.932 23.506 1.00 97.00 544 PHE A O 1
ATOM 4368 N N . VAL A 1 545 ? -11.455 -1.392 23.422 1.00 95.44 545 VAL A N 1
ATOM 4369 C CA . VAL A 1 545 ? -11.580 -0.022 22.912 1.00 95.44 545 VAL A CA 1
ATOM 4370 C C . VAL A 1 545 ? -10.704 0.094 21.665 1.00 95.44 545 VAL A C 1
ATOM 4372 O O . VAL A 1 545 ? -9.485 -0.073 21.747 1.00 95.44 545 VAL A O 1
ATOM 4375 N N . VAL A 1 546 ? -11.308 0.350 20.506 1.00 93.56 546 VAL A N 1
ATOM 4376 C CA . VAL A 1 546 ? -10.621 0.343 19.203 1.00 93.56 546 VAL A CA 1
ATOM 4377 C C . VAL A 1 546 ? -10.928 1.601 18.391 1.00 93.56 546 VAL A C 1
ATOM 4379 O O . VAL A 1 546 ? -11.990 2.194 18.534 1.00 93.56 546 VAL A O 1
ATOM 4382 N N . HIS A 1 547 ? -10.014 1.985 17.496 1.00 88.12 547 HIS A N 1
ATOM 4383 C CA . HIS A 1 547 ? -10.172 3.165 16.622 1.00 88.12 547 HIS A CA 1
ATOM 4384 C C . HIS A 1 547 ? -11.214 3.066 15.494 1.00 88.12 547 HIS A C 1
ATOM 4386 O O . HIS A 1 547 ? -11.402 4.049 14.792 1.00 88.12 547 HIS A O 1
ATOM 4392 N N . GLY A 1 548 ? -11.828 1.904 15.264 1.00 87.19 548 GLY A N 1
ATOM 4393 C CA . GLY A 1 548 ? -12.777 1.701 14.160 1.00 87.19 548 GLY A CA 1
ATOM 4394 C C . GLY A 1 548 ? -12.163 1.166 12.866 1.00 87.19 548 GLY A C 1
ATOM 4395 O O . GLY A 1 548 ? -12.898 0.682 12.020 1.00 87.19 548 GLY A O 1
ATOM 4396 N N . GLY A 1 549 ? -10.833 1.141 12.720 1.00 84.38 549 GLY A N 1
ATOM 4397 C CA . GLY A 1 549 ? -10.211 0.606 11.504 1.00 84.38 549 GLY A CA 1
ATOM 4398 C C . GLY A 1 549 ? -10.574 -0.863 11.268 1.00 84.38 549 GLY A C 1
ATOM 4399 O O . GLY A 1 549 ? -10.432 -1.687 12.182 1.00 84.38 549 GLY A O 1
ATOM 4400 N N . LEU A 1 550 ? -10.988 -1.186 10.036 1.00 80.62 550 LEU A N 1
ATOM 4401 C CA . LEU A 1 550 ? -11.616 -2.459 9.659 1.00 80.62 550 LEU A CA 1
ATOM 4402 C C . LEU A 1 550 ? -10.931 -3.689 10.272 1.00 80.62 550 LEU A C 1
ATOM 4404 O O . LEU A 1 550 ? -11.563 -4.487 10.958 1.00 80.62 550 LEU A O 1
ATOM 4408 N N . GLY A 1 551 ? -9.615 -3.828 10.085 1.00 80.62 551 GLY A N 1
ATOM 4409 C CA . GLY A 1 551 ? -8.876 -5.001 10.559 1.00 80.62 551 GLY A CA 1
ATOM 4410 C C . GLY A 1 551 ? -8.938 -5.202 12.080 1.00 80.62 551 GLY A C 1
ATOM 4411 O O . GLY A 1 551 ? -9.121 -6.324 12.546 1.00 80.62 551 GLY A O 1
ATOM 4412 N N . THR A 1 552 ? -8.816 -4.126 12.863 1.00 85.75 552 THR A N 1
ATOM 4413 C CA . THR A 1 552 ? -8.864 -4.197 14.334 1.00 85.75 552 THR A CA 1
ATOM 4414 C C . THR A 1 552 ? -10.293 -4.413 14.830 1.00 85.75 552 THR A C 1
ATOM 4416 O O . THR A 1 552 ? -10.509 -5.227 15.728 1.00 85.75 552 THR A O 1
ATOM 4419 N N . THR A 1 553 ? -11.266 -3.710 14.242 1.00 87.69 553 THR A N 1
ATOM 4420 C CA . THR A 1 553 ? -12.687 -3.827 14.602 1.00 87.69 553 THR A CA 1
ATOM 4421 C C . THR A 1 553 ? -13.181 -5.249 14.388 1.00 87.69 553 THR A C 1
ATOM 4423 O O . THR A 1 553 ? -13.805 -5.837 15.267 1.00 87.69 553 THR A O 1
ATOM 4426 N N . VAL A 1 554 ? -12.834 -5.856 13.258 1.00 84.44 554 VAL A N 1
ATOM 4427 C CA . VAL A 1 554 ? -13.276 -7.210 12.940 1.00 84.44 554 VAL A CA 1
ATOM 4428 C C . VAL A 1 554 ? -12.637 -8.251 13.863 1.00 84.44 554 VAL A C 1
ATOM 4430 O O . VAL A 1 554 ? -13.330 -9.169 14.306 1.00 84.44 554 VAL A O 1
ATOM 4433 N N . GLU A 1 555 ? -11.350 -8.126 14.204 1.00 85.94 555 GLU A N 1
ATOM 4434 C CA . GLU A 1 555 ? -10.742 -9.015 15.207 1.00 85.94 555 GLU A CA 1
ATOM 4435 C C . GLU A 1 555 ? -11.453 -8.900 16.567 1.00 85.94 555 GLU A C 1
ATOM 4437 O O . GLU A 1 555 ? -11.686 -9.920 17.216 1.00 85.94 555 GLU A O 1
ATOM 4442 N N . ALA A 1 556 ? -11.887 -7.698 16.970 1.00 89.94 556 ALA A N 1
ATOM 4443 C CA . ALA A 1 556 ? -12.674 -7.511 18.192 1.00 89.94 556 ALA A CA 1
ATOM 4444 C C . ALA A 1 556 ? -14.054 -8.183 18.091 1.00 89.94 556 ALA A C 1
ATOM 4446 O O . ALA A 1 556 ? -14.438 -8.945 18.982 1.00 89.94 556 ALA A O 1
ATOM 4447 N N . LEU A 1 557 ? -14.778 -7.968 16.985 1.00 86.38 557 LEU A N 1
ATOM 4448 C CA . LEU A 1 557 ? -16.102 -8.559 16.748 1.00 86.38 557 LEU A CA 1
ATOM 4449 C C . LEU A 1 557 ? -16.065 -10.093 16.780 1.00 86.38 557 LEU A C 1
ATOM 4451 O O . LEU A 1 557 ? -16.959 -10.730 17.341 1.00 86.38 557 LEU A O 1
ATOM 4455 N N . ARG A 1 558 ? -15.002 -10.708 16.247 1.00 85.56 558 ARG A N 1
ATOM 4456 C CA . ARG A 1 558 ? -14.816 -12.169 16.254 1.00 85.56 558 ARG A CA 1
ATOM 4457 C C . ARG A 1 558 ? -14.731 -12.765 17.656 1.00 85.56 558 ARG A C 1
ATOM 4459 O O . ARG A 1 558 ? -15.102 -13.926 17.828 1.00 85.56 558 ARG A O 1
ATOM 4466 N N . MET A 1 559 ? -14.286 -11.993 18.646 1.00 91.31 559 MET A N 1
ATOM 4467 C CA . MET A 1 559 ? -14.224 -12.455 20.034 1.00 91.31 559 MET A CA 1
ATOM 4468 C C . MET A 1 559 ? -15.601 -12.545 20.692 1.00 91.31 559 MET A C 1
ATOM 4470 O O . MET A 1 559 ? -15.716 -13.200 21.724 1.00 91.31 559 MET A O 1
ATOM 4474 N N . LYS A 1 560 ? -16.640 -11.926 20.105 1.00 92.75 560 LYS A N 1
ATOM 4475 C CA . LYS A 1 560 ? -18.001 -11.854 20.666 1.00 92.75 560 LYS A CA 1
ATOM 4476 C C . LYS A 1 560 ? -18.023 -11.259 22.080 1.00 92.75 560 LYS A C 1
ATOM 4478 O O . LYS A 1 560 ? -18.753 -11.725 22.952 1.00 92.75 560 LYS A O 1
ATOM 4483 N N . LYS A 1 561 ? -17.190 -10.242 22.308 1.00 94.44 561 LYS A N 1
ATOM 4484 C CA . LYS A 1 561 ? -17.061 -9.526 23.583 1.00 94.44 561 LYS A CA 1
ATOM 4485 C C . LYS A 1 561 ? -17.400 -8.045 23.393 1.00 94.44 561 LYS A C 1
ATOM 4487 O O . LYS A 1 561 ? -17.330 -7.562 22.261 1.00 94.44 561 LYS A O 1
ATOM 4492 N N . PRO A 1 562 ? -17.757 -7.318 24.466 1.00 95.00 562 PRO A N 1
ATOM 4493 C CA . PRO A 1 562 ? -18.054 -5.893 24.385 1.00 95.00 562 PRO A CA 1
ATOM 4494 C C . PRO A 1 562 ? -16.920 -5.098 23.727 1.00 95.00 562 PRO A C 1
ATOM 4496 O O . PRO A 1 562 ? -15.749 -5.236 24.091 1.00 95.00 562 PRO A O 1
ATOM 4499 N N . CYS A 1 563 ? -17.275 -4.252 22.763 1.00 94.06 563 CYS A N 1
ATOM 4500 C CA . CYS A 1 563 ? -16.337 -3.437 22.005 1.00 94.06 563 CYS A CA 1
ATOM 4501 C C . CYS A 1 563 ? -16.855 -2.000 21.916 1.00 94.06 563 CYS A C 1
ATOM 4503 O O . CYS A 1 563 ? -18.021 -1.773 21.601 1.00 94.06 563 CYS A O 1
ATOM 4505 N N . ILE A 1 564 ? -15.978 -1.044 22.204 1.00 93.12 564 ILE A N 1
ATOM 4506 C CA . ILE A 1 564 ? -16.211 0.387 22.041 1.00 93.12 564 ILE A CA 1
ATOM 4507 C C . ILE A 1 564 ? -15.364 0.854 20.861 1.00 93.12 564 ILE A C 1
ATOM 4509 O O . ILE A 1 564 ? -14.146 0.665 20.854 1.00 93.12 564 ILE A O 1
ATOM 4513 N N . VAL A 1 565 ? -16.004 1.496 19.887 1.00 89.88 565 VAL A N 1
ATOM 4514 C CA . VAL A 1 565 ? -15.331 2.133 18.753 1.00 89.88 565 VAL A CA 1
ATOM 4515 C C . VAL A 1 565 ? -15.249 3.635 19.016 1.00 89.88 565 VAL A C 1
ATOM 4517 O O . VAL A 1 565 ? -16.268 4.293 19.212 1.00 89.88 565 VAL A O 1
ATOM 4520 N N . THR A 1 566 ? -14.037 4.181 19.096 1.00 87.38 566 THR A N 1
ATOM 4521 C CA . THR A 1 566 ? -13.806 5.607 19.375 1.00 87.38 566 THR A CA 1
ATOM 4522 C C . THR A 1 566 ? -12.410 6.042 18.943 1.00 87.38 566 THR A C 1
ATOM 4524 O O . THR A 1 566 ? -11.515 5.215 18.811 1.00 87.38 566 THR A O 1
ATOM 4527 N N . GLY A 1 567 ? -12.182 7.341 18.770 1.00 80.38 567 GLY A N 1
ATOM 4528 C CA . GLY A 1 567 ? -10.880 7.897 18.413 1.00 80.38 567 GLY A CA 1
ATOM 4529 C C . GLY A 1 567 ? -11.019 9.015 17.381 1.00 80.38 567 GLY A C 1
ATOM 4530 O O . GLY A 1 567 ? -12.032 9.712 17.384 1.00 80.38 567 GLY A O 1
ATOM 4531 N N . PRO A 1 568 ? -10.023 9.192 16.494 1.00 76.38 568 PRO A N 1
ATOM 4532 C CA . PRO A 1 568 ? -10.098 10.171 15.409 1.00 76.38 568 PRO A CA 1
ATOM 4533 C C . PRO A 1 568 ? -11.229 9.907 14.405 1.00 76.38 568 PRO A C 1
ATOM 4535 O O . PRO A 1 568 ? -11.692 10.854 13.781 1.00 76.38 568 PRO A O 1
ATOM 4538 N N . LEU A 1 569 ? -11.670 8.647 14.259 1.00 81.19 569 LEU A N 1
ATOM 4539 C CA . LEU A 1 569 ? -12.810 8.236 13.428 1.00 81.19 569 LEU A CA 1
ATOM 4540 C C . LEU A 1 569 ? -12.750 8.845 12.013 1.00 81.19 569 LEU A C 1
ATOM 4542 O O . LEU A 1 569 ? -13.632 9.593 11.582 1.00 81.19 569 LEU A O 1
ATOM 4546 N N . LEU A 1 570 ? -11.655 8.559 11.308 1.00 78.38 570 LEU A N 1
ATOM 4547 C CA . LEU A 1 570 ? -11.411 9.027 9.943 1.00 78.38 570 LEU A CA 1
ATOM 4548 C C . LEU A 1 570 ? -11.916 8.012 8.920 1.00 78.38 570 LEU A C 1
ATOM 4550 O O . LEU A 1 570 ? -11.654 6.822 9.064 1.00 78.38 570 LEU A O 1
ATOM 4554 N N . MET A 1 571 ? -12.556 8.505 7.862 1.00 79.25 571 MET A N 1
ATOM 4555 C CA . MET A 1 571 ? -12.999 7.733 6.700 1.00 79.25 571 MET A CA 1
ATOM 4556 C C . MET A 1 571 ? -13.749 6.450 7.096 1.00 79.25 571 MET A C 1
ATOM 4558 O O . MET A 1 571 ? -14.811 6.532 7.712 1.00 79.25 571 MET A O 1
ATOM 4562 N N . ASP A 1 572 ? -13.196 5.284 6.755 1.00 78.00 572 ASP A N 1
ATOM 4563 C CA . ASP A 1 572 ? -13.764 3.961 7.004 1.00 78.00 572 ASP A CA 1
ATOM 4564 C C . ASP A 1 572 ? -13.959 3.656 8.491 1.00 78.00 572 ASP A C 1
ATOM 4566 O O . ASP A 1 572 ? -14.817 2.858 8.822 1.00 78.00 572 ASP A O 1
ATOM 4570 N N . GLN A 1 573 ? -13.238 4.320 9.398 1.00 83.88 573 GLN A N 1
ATOM 4571 C CA . GLN A 1 573 ? -13.387 4.109 10.845 1.00 83.88 573 GLN A CA 1
ATOM 4572 C C . GLN A 1 573 ? -14.768 4.503 11.384 1.00 83.88 573 GLN A C 1
ATOM 4574 O O . GLN A 1 573 ? -15.106 4.143 12.511 1.00 83.88 573 GLN A O 1
ATOM 4579 N N . ARG A 1 574 ? -15.521 5.310 10.628 1.00 82.25 574 ARG A N 1
ATOM 4580 C CA . ARG A 1 574 ? -16.886 5.712 10.984 1.00 82.25 574 ARG A CA 1
ATOM 4581 C C . ARG A 1 574 ? -17.948 4.718 10.527 1.00 82.25 574 ARG A C 1
ATOM 4583 O O . ARG A 1 574 ? -19.079 4.815 10.999 1.00 82.25 574 ARG A O 1
ATOM 4590 N N . PHE A 1 575 ? -17.596 3.867 9.570 1.00 81.81 575 PHE A N 1
ATOM 4591 C CA . PHE A 1 575 ? -18.444 2.813 9.039 1.00 81.81 575 PHE A CA 1
ATOM 4592 C C . PHE A 1 575 ? -18.337 1.586 9.944 1.00 81.81 575 PHE A C 1
ATOM 4594 O O . PHE A 1 575 ? -19.402 1.039 10.301 1.00 81.81 575 PHE A O 1
#

Secondary structure (DSSP, 8-state):
-TTTTTT---------GGGSS--EEPPS---EEEEEEE--S-SS--TTSEEEEEEEEETTEEEEEEEEEPPTT-SS--------SS-TTS---TT----SEE-GGGEEEEEEEEETTTTEEEEEEEEEHHHHHHHSEEEEE-B-TTSPBPB-SSTT-PBPEEEEEE-GGGS-TTSPPP-------S-EEEEE--SSHHHHHHHHHHHHHHHHHH--EEEEEE-GGGHHHHH----SS-EEEEEE----HHHHHTSHHHHHHHH---HHHHHHHHHHTTGGGGGGHHHHHHHHHHHHHHS---EEEE-GGGHHHHHHHHHHHT--EEEE-S-GGGS--S-SS--SS-----S-TT-HHHHHHHHHHSSHHHHHHHHHHHHT-TTSS--HHHHHHHTTPPP--HHHHHHHTT--EEE-S-TTSS---TTS-TTEEE-PPP----SS-SSPPTTHHHHHHHHHHTTPEEEEEEEET----HHHHHHHHHHHHHH-SS-EEEEEEE----PPPPHHHHHHHHHHHHTTSEEEES---HHHHHHH-SEEEE---HHHHHHHHHTTS-EEE-SS--GGGG-

Sequence (575 aa):
RKRRNTFWKKSKRHMPTMRFTRRFAKPTSFGIVIHRVTHVPSHKLTESSYYVYVEVVCEEQRMASAATRSKKGSTEIRWDTTLSFPDDGGNATDQDVTPDSWNVYLTEVRVELWNGSASRLMANTVIPLAELLTEGRMELMIWDEKEDALCDSEPPFAPTKIEMSIEDATIPGSWPKFVKDEGPYDRHIFMMTRGTRGDVQPFLALARGMAEEHGWLITICTEMPWKSFVLNNSLSRGKIQFRPSGGNTEKRISTSLSKWAMQHTSELIQMSILASAEAEFFPSTTVFLDHVRSLEHTRRVDLVVYGLTVVGVALLIGELCAKPIIGFILQPSIIPSKDKTWTAVQAIQTHNLANWFDRVEEKLFTSHHTLSMMKVAAESNPLTRWNLPSLRKILGLRPINTWVALRTLNSAMVIPMREGTFERPSDWWDNVCLSDFIFMRSAAGTKLTEPLASFVSLAKREGGRLMLMTFSSMIVSRLVVLRICIKMVKECRFDLRLIYVGKKFPDEIPANITDEVRLLEKESRFLEIEKADFGVLFQEMDAFVVHGGLGTTVEALRMKKPCIVTGPLLMDQRF

Radius of gyration: 26.55 Å; chains: 1; bounding box: 72×48×73 Å

InterPro domains:
  IPR004276 Glycosyltransferase family 28, N-terminal domain [PF03033] (189-271)
  IPR035892 C2 domain superfamily [G3DSA:2.60.40.150] (19-145)
  IPR050426 Glycosyltransferase 28 [PTHR48050] (169-575)

Organism: Noctiluca scintillans (NCBI:txid2966)